Protein 8CJ2 (pdb70)

Radius of gyration: 30.07 Å; Cα contacts (8 Å, |Δi|>4): 1511; chains: 8; bounding box: 95×75×63 Å

Nearest PDB structures (foldseek):
  7lny-assembly3_C  TM=9.877E-01  e=4.443E-27  Homo sapiens
  7vcq-assembly3_I  TM=9.912E-01  e=1.355E-23  Homo sapiens
  2idc-assembly1_A  TM=9.833E-01  e=6.027E-20  Saccharomyces cerevisiae S288C
  2hue-assembly1_A  TM=9.761E-01  e=1.150E-19  Saccharomyces cerevisiae
  6ayz-assembly2_M  TM=9.409E-01  e=1.408E-20  Saccharomyces cerevisiae S288C

B-factor: mean 57.15, std 16.05, range [31.41, 135.78]

Secondary structure (DSSP, 8-state):
--SEEEEEEEE-S-SEETTSPEEEEEEEEESS--SS-EEEEEEEES-TT-GGGEEEEEEEEE----SEEEEEEEEEPPP-GGGS-HHHHSEEEEEEEEEEETTEEEEEEEEEEEEEE-SHHHHHS--SS--GGGEEEEE-TT--EEEE------/--SEEEEEEEE-S-SEETTSPEEEEEEEEESS--SS-EEEEEEEES-TT-GGGEEEEEEEEE----SEEEEEEEEEPPP-GGGS-GGGTSEEEEEEEEEEETTEEEEEEEEEEEEEE-SHHHHHS--SS--GGGEEEEE-TT--EEEE------/--SEEEEEEEE-S-SEETTSPEEEEEEEEESS--SS-EEEEEEEES-TT-GGGEEEEEEEEE----SEEEEEEEEEPPP-GGGS-HHHHSEEEEEEEEEEETTEEEEEEEEEEEEEE-SHHHHHS--SS--GGGEEEEE-TT--EEEE------/--SEEEEEEEE-S-SEETTSPEEEEEEEEESS--SS-EEEEEEEES-TT-GGGEEEEEEEEE----SEEEEEEEEEPPP-GGGS-HHHHSEEEEEEEEEEETTEEEEEEEEEEEEEESSHHHHHS--SS--GGGEEEEE-TT--EEEE------/-----/-----/-----/---

Structure (mmCIF, N/CA/C/O backbone):
data_8CJ2
#
_entry.id   8CJ2
#
_cell.length_a   98.67
_cell.length_b   98.67
_cell.length_c   168.56
_cell.angle_alpha   90
_cell.angle_beta   90
_cell.angle_gamma   120
#
_symmetry.space_group_name_H-M   'P 62'
#
loop_
_entity.id
_entity.type
_entity.pdbx_description
1 polymer 'Histone chaperone ASF1A'
2 polymer 'c3u_5 chimera inhibitor of histone chaperone ASF1'
3 non-polymer GLYCEROL
4 non-polymer 'SULFATE ION'
5 water water
#
loop_
_atom_site.group_PDB
_atom_site.id
_atom_site.type_symbol
_atom_site.label_atom_id
_atom_site.label_alt_id
_atom_site.label_comp_id
_atom_site.label_asym_id
_atom_site.label_entity_id
_atom_site.label_seq_id
_atom_site.pdbx_PDB_ins_code
_atom_site.Cartn_x
_atom_site.Cartn_y
_atom_site.Cartn_z
_atom_site.occupancy
_atom_site.B_iso_or_equiv
_atom_site.auth_seq_id
_atom_site.auth_comp_id
_atom_site.auth_asym_id
_atom_site.auth_atom_id
_atom_site.pdbx_PDB_model_num
ATOM 1 N N . MET A 1 1 ? -27.977 -33.014 41.267 1 69.97 1 MET A N 1
ATOM 2 C CA . MET A 1 1 ? -28.63 -31.71 41.133 1 70.28 1 MET A CA 1
ATOM 3 C C . MET A 1 1 ? -27.929 -30.814 40.103 1 68.37 1 MET A C 1
ATOM 4 O O . MET A 1 1 ? -26.717 -30.598 40.187 1 68.8 1 MET A O 1
ATOM 9 N N . ALA A 1 2 ? -28.699 -30.293 39.139 1 65.91 2 ALA A N 1
ATOM 10 C CA . ALA A 1 2 ? -28.22 -29.39 38.104 1 63.79 2 ALA A CA 1
ATOM 11 C C . ALA A 1 2 ? -27.615 -28.112 38.703 1 62.04 2 ALA A C 1
ATOM 12 O O . ALA A 1 2 ? -28.233 -27.454 39.544 1 61.9 2 ALA A O 1
ATOM 14 N N . LYS A 1 3 ? -26.396 -27.764 38.265 1 60.24 3 LYS A N 1
ATOM 15 C CA . LYS A 1 3 ? -25.718 -26.566 38.745 1 58.55 3 LYS A CA 1
ATOM 16 C C . LYS A 1 3 ? -26.34 -25.269 38.21 1 56 3 LYS A C 1
ATOM 17 O O . LYS A 1 3 ? -26.122 -24.214 38.797 1 56.47 3 LYS A O 1
ATOM 23 N N . VAL A 1 4 ? -27.093 -25.334 37.103 1 52.99 4 VAL A N 1
ATOM 24 C CA . VAL A 1 4 ? -27.757 -24.161 36.556 1 51.54 4 VAL A CA 1
ATOM 25 C C . VAL A 1 4 ? -29.256 -24.464 36.489 1 51.76 4 VAL A C 1
ATOM 26 O O . VAL A 1 4 ? -29.651 -25.529 36.004 1 52.27 4 VAL A O 1
ATOM 30 N N . GLN A 1 5 ? -30.091 -23.543 36.965 1 50.98 5 GLN A N 1
ATOM 31 C CA . GLN A 1 5 ? -31.532 -23.699 36.915 1 51.39 5 GLN A CA 1
ATOM 32 C C . GLN A 1 5 ? -32.178 -22.481 36.264 1 50.34 5 GLN A C 1
ATOM 33 O O . GLN A 1 5 ? -32.067 -21.397 36.809 1 50.99 5 GLN A O 1
ATOM 39 N N . VAL A 1 6 ? -32.882 -22.65 35.143 1 48.3 6 VAL A N 1
ATOM 40 C CA . VAL A 1 6 ? -33.588 -21.546 34.504 1 46.77 6 VAL A CA 1
ATOM 41 C C . VAL A 1 6 ? -34.919 -21.35 35.231 1 46.24 6 VAL A C 1
ATOM 42 O O . VAL A 1 6 ? -35.682 -22.305 35.411 1 46.03 6 VAL A O 1
ATOM 46 N N . ASN A 1 7 ? -35.166 -20.149 35.7 1 45.88 7 ASN A N 1
ATOM 47 C CA . ASN A 1 7 ? -36.355 -19.847 36.493 1 47.28 7 ASN A CA 1
ATOM 48 C C . ASN A 1 7 ? -37.452 -19.136 35.736 1 46.75 7 ASN A C 1
ATOM 49 O O . ASN A 1 7 ? -38.589 -19.124 36.2 1 47.77 7 ASN A O 1
ATOM 54 N N . ASN A 1 8 ? -37.105 -18.438 34.665 1 45.19 8 ASN A N 1
ATOM 55 C CA . ASN A 1 8 ? -38.081 -17.654 33.923 1 44.57 8 ASN A CA 1
ATOM 56 C C . ASN A 1 8 ? -37.53 -17.248 32.576 1 43.29 8 ASN A C 1
ATOM 57 O O . ASN A 1 8 ? -36.327 -17.08 32.407 1 42.6 8 ASN A O 1
ATOM 62 N N . VAL A 1 9 ? -38.431 -17.117 31.609 1 42.91 9 VAL A N 1
ATOM 63 C CA . VAL A 1 9 ? -38.153 -16.586 30.29 1 42.47 9 VAL A CA 1
ATOM 64 C C . VAL A 1 9 ? -39.323 -15.627 29.973 1 43.16 9 VAL A C 1
ATOM 65 O O . VAL A 1 9 ? -40.483 -16.005 30.098 1 43.18 9 VAL A O 1
ATOM 69 N N . VAL A 1 10 ? -39.019 -14.379 29.627 1 42.97 10 VAL A N 1
ATOM 70 C CA . VAL A 1 10 ? -40.023 -13.411 29.205 1 43.41 10 VAL A CA 1
ATOM 71 C C . VAL A 1 10 ? -39.766 -13.093 27.712 1 42.66 10 VAL A C 1
ATOM 72 O O . VAL A 1 10 ? -38.647 -12.749 27.338 1 42.34 10 VAL A O 1
ATOM 76 N N . VAL A 1 11 ? -40.786 -13.249 26.853 1 42.27 11 VAL A N 1
ATOM 77 C CA . VAL A 1 11 ? -40.639 -12.954 25.43 1 41.99 11 VAL A CA 1
ATOM 78 C C . VAL A 1 11 ? -40.882 -11.458 25.229 1 42.79 11 VAL A C 1
ATOM 79 O O . VAL A 1 11 ? -41.95 -10.95 25.573 1 43.4 11 VAL A O 1
ATOM 83 N N . LEU A 1 12 ? -39.886 -10.742 24.719 1 42.61 12 LEU A N 1
ATOM 84 C CA . LEU A 1 12 ? -39.999 -9.3 24.498 1 43.32 12 LEU A CA 1
ATOM 85 C C . LEU A 1 12 ? -40.337 -8.964 23.035 1 42.84 12 LEU A C 1
ATOM 86 O O . LEU A 1 12 ? -40.219 -9.83 22.169 1 42.91 12 LEU A O 1
ATOM 91 N N . ASP A 1 13 ? -40.798 -7.724 22.772 1 42.79 13 ASP A N 1
ATOM 92 C CA . ASP A 1 13 ? -41.146 -7.227 21.424 1 43.1 13 ASP A CA 1
ATOM 93 C C . ASP A 1 13 ? -42.034 -8.22 20.662 1 41.99 13 ASP A C 1
ATOM 94 O O . ASP A 1 13 ? -41.66 -8.71 19.594 1 42.29 13 ASP A O 1
ATOM 99 N N . ASN A 1 14 ? -43.149 -8.592 21.276 1 41.03 14 ASN A N 1
ATOM 100 C CA . ASN A 1 14 ? -44.032 -9.614 20.746 1 41.51 14 ASN A CA 1
ATOM 101 C C . ASN A 1 14 ? -45.506 -9.214 20.889 1 42.36 14 ASN A C 1
ATOM 102 O O . ASN A 1 14 ? -45.918 -8.818 21.969 1 42.95 14 ASN A O 1
ATOM 107 N N . PRO A 1 15 ? -46.315 -9.28 19.822 1 42.95 15 PRO A N 1
ATOM 108 C CA . PRO A 1 15 ? -45.943 -9.676 18.439 1 43.16 15 PRO A CA 1
ATOM 109 C C . PRO A 1 15 ? -45.099 -8.616 17.732 1 43.57 15 PRO A C 1
ATOM 110 O O . PRO A 1 15 ? -44.919 -7.505 18.246 1 44.76 15 PRO A O 1
ATOM 114 N N . SER A 1 16 ? -44.587 -8.953 16.557 1 42.55 16 SER A N 1
ATOM 115 C CA . SER A 1 16 ? -43.724 -8.036 15.82 1 42.46 16 SER A CA 1
ATOM 116 C C . SER A 1 16 ? -43.695 -8.438 14.35 1 41.92 16 SER A C 1
ATOM 117 O O . SER A 1 16 ? -44.012 -9.583 14.037 1 42.28 16 SER A O 1
ATOM 120 N N . PRO A 1 17 ? -43.151 -7.593 13.445 1 40.99 17 PRO A N 1
ATOM 121 C CA . PRO A 1 17 ? -42.893 -8.063 12.083 1 40.58 17 PRO A CA 1
ATOM 122 C C . PRO A 1 17 ? -41.959 -9.297 12.107 1 39.69 17 PRO A C 1
ATOM 123 O O . PRO A 1 17 ? -41.132 -9.462 13.023 1 39.05 17 PRO A O 1
ATOM 127 N N . PHE A 1 18 ? -42.099 -10.175 11.102 1 39.06 18 PHE A N 1
ATOM 128 C CA . PHE A 1 18 ? -41.283 -11.386 10.973 1 38.9 18 PHE A CA 1
ATOM 129 C C . PHE A 1 18 ? -39.769 -11.036 11.015 1 38.56 18 PHE A C 1
ATOM 130 O O . PHE A 1 18 ? -38.984 -11.763 11.602 1 37.83 18 PHE A O 1
ATOM 138 N N . TYR A 1 19 ? -39.387 -9.93 10.35 1 38.45 19 TYR A N 1
ATOM 139 C CA . TYR A 1 19 ? -37.996 -9.519 10.218 1 39.49 19 TYR A CA 1
ATOM 140 C C . TYR A 1 19 ? -37.349 -8.93 11.474 1 40.51 19 TYR A C 1
ATOM 141 O O . TYR A 1 19 ? -36.131 -8.73 11.472 1 40.39 19 TYR A O 1
ATOM 150 N N . ASN A 1 20 ? -38.126 -8.659 12.552 1 40.82 20 ASN A N 1
ATOM 151 C CA . ASN A 1 20 ? -37.523 -8.128 13.788 1 41.26 20 ASN A CA 1
ATOM 152 C C . ASN A 1 20 ? -36.691 -9.199 14.484 1 40.81 20 ASN A C 1
ATOM 153 O O . ASN A 1 20 ? -37.072 -10.368 14.477 1 40.85 20 ASN A O 1
ATOM 158 N N . PRO A 1 21 ? -35.572 -8.821 15.122 1 41.05 21 PRO A N 1
ATOM 159 C CA . PRO A 1 21 ? -34.809 -9.817 15.901 1 41.14 21 PRO A CA 1
ATOM 160 C C . PRO A 1 21 ? -35.629 -10.346 17.085 1 40.17 21 PRO A C 1
ATOM 161 O O . PRO A 1 21 ? -36.505 -9.648 17.616 1 39.66 21 PRO A O 1
ATOM 165 N N . PHE A 1 22 ? -35.332 -11.561 17.49 1 39.1 22 PHE A N 1
ATOM 166 C CA . PHE A 1 22 ? -35.921 -12.183 18.663 1 39.94 22 PHE A CA 1
ATOM 167 C C . PHE A 1 22 ? -35.249 -11.558 19.909 1 41.15 22 PHE A C 1
ATOM 168 O O . PHE A 1 22 ? -34.072 -11.173 19.867 1 41.26 22 PHE A O 1
ATOM 176 N N . GLN A 1 23 ? -36.009 -11.401 21.001 1 41.07 23 GLN A N 1
ATOM 177 C CA . GLN A 1 23 ? -35.497 -10.872 22.266 1 41.06 23 GLN A CA 1
ATOM 178 C C . GLN A 1 23 ? -36.144 -11.65 23.391 1 41.09 23 GLN A C 1
ATOM 179 O O . GLN A 1 23 ? -37.356 -11.6 23.543 1 41.32 23 GLN A O 1
ATOM 185 N N . PHE A 1 24 ? -35.35 -12.375 24.17 1 40.93 24 PHE A N 1
ATOM 186 C CA . PHE A 1 24 ? -35.867 -13.138 25.296 1 41.11 24 PHE A CA 1
ATOM 187 C C . PHE A 1 24 ? -35.116 -12.728 26.535 1 42.05 24 PHE A C 1
ATOM 188 O O . PHE A 1 24 ? -33.886 -12.744 26.528 1 42.29 24 PHE A O 1
ATOM 196 N N . GLU A 1 25 ? -35.829 -12.434 27.622 1 42.22 25 GLU A N 1
ATOM 197 C CA . GLU A 1 25 ? -35.188 -12.108 28.88 1 42.47 25 GLU A CA 1
ATOM 198 C C . GLU A 1 25 ? -35.176 -13.374 29.724 1 41.99 25 GLU A C 1
ATOM 199 O O . GLU A 1 25 ? -36.235 -13.891 30.056 1 42.08 25 GLU A O 1
ATOM 205 N N . ILE A 1 26 ? -33.989 -13.909 29.997 1 41.13 26 ILE A N 1
ATOM 206 C CA . ILE A 1 26 ? -33.834 -15.142 30.733 1 41.26 26 ILE A CA 1
ATOM 207 C C . ILE A 1 26 ? -33.313 -14.902 32.153 1 42.57 26 ILE A C 1
ATOM 208 O O . ILE A 1 26 ? -32.346 -14.155 32.35 1 42.28 26 ILE A O 1
ATOM 213 N N . THR A 1 27 ? -33.95 -15.554 33.143 1 42.72 27 THR A N 1
ATOM 214 C CA . THR A 1 27 ? -33.508 -15.505 34.521 1 43.6 27 THR A CA 1
ATOM 215 C C . THR A 1 27 ? -33.072 -16.906 34.901 1 43.73 27 THR A C 1
ATOM 216 O O . THR A 1 27 ? -33.805 -17.859 34.65 1 43.6 27 THR A O 1
ATOM 220 N N . PHE A 1 28 ? -31.867 -17.041 35.452 1 43.65 28 PHE A N 1
ATOM 221 C CA . PHE A 1 28 ? -31.353 -18.334 35.867 1 45.21 28 PHE A CA 1
ATOM 222 C C . PHE A 1 28 ? -30.548 -18.234 37.142 1 47.66 28 PHE A C 1
ATOM 223 O O . PHE A 1 28 ? -30.087 -17.156 37.517 1 47.57 28 PHE A O 1
ATOM 231 N N . GLU A 1 29 ? -30.404 -19.353 37.833 1 49.64 29 GLU A N 1
ATOM 232 C CA . GLU A 1 29 ? -29.652 -19.425 39.071 1 51.56 29 GLU A CA 1
ATOM 233 C C . GLU A 1 29 ? -28.491 -20.394 38.878 1 51.72 29 GLU A C 1
ATOM 234 O O . GLU A 1 29 ? -28.668 -21.465 38.311 1 50.35 29 GLU A O 1
ATOM 240 N N . CYS A 1 30 ? -27.303 -19.994 39.303 1 53.11 30 CYS A N 1
ATOM 241 C CA . CYS A 1 30 ? -26.133 -20.852 39.308 1 55.36 30 CYS A CA 1
ATOM 242 C C . CYS A 1 30 ? -25.92 -21.222 40.756 1 56.27 30 CYS A C 1
ATOM 243 O O . CYS A 1 30 ? -25.667 -20.343 41.558 1 55.68 30 CYS A O 1
ATOM 246 N N . ILE A 1 31 ? -26.06 -22.501 41.086 1 57.99 31 ILE A N 1
ATOM 247 C CA . ILE A 1 31 ? -25.922 -23.044 42.442 1 61.03 31 ILE A CA 1
ATOM 248 C C . ILE A 1 31 ? -24.468 -22.96 42.93 1 62.45 31 ILE A C 1
ATOM 249 O O . ILE A 1 31 ? -24.225 -22.734 44.112 1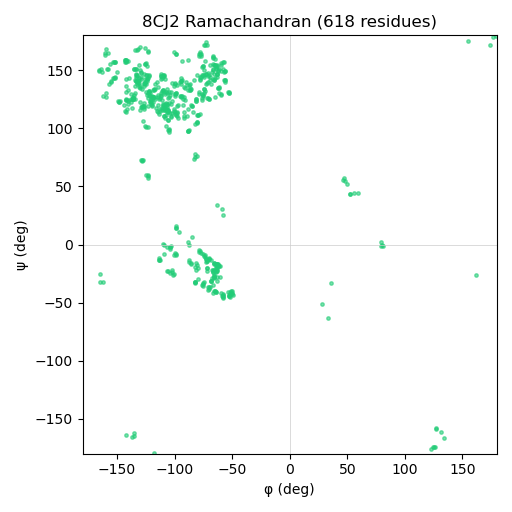 63.35 31 ILE A O 1
ATOM 254 N N . GLU A 1 32 ? -23.508 -23.06 42.015 1 62.83 32 GLU A N 1
ATOM 255 C CA . GLU A 1 32 ? -22.098 -22.901 42.353 1 63.47 32 GLU A CA 1
ATOM 256 C C . GLU A 1 32 ? -21.314 -22.377 41.168 1 61.89 32 GLU A C 1
ATOM 257 O O . GLU A 1 32 ? -21.752 -22.552 40.034 1 62.47 32 GLU A O 1
ATOM 263 N N . ASP A 1 33 ? -20.152 -21.743 41.406 1 59.92 33 ASP A N 1
ATOM 264 C CA . ASP A 1 33 ? -19.289 -21.204 40.343 1 59.01 33 ASP A CA 1
ATOM 265 C C . ASP A 1 33 ? -18.952 -22.279 39.317 1 57.11 33 ASP A C 1
ATOM 266 O O . ASP A 1 33 ? -18.59 -23.398 39.702 1 57.63 33 ASP A O 1
ATOM 271 N N . LEU A 1 34 ? -19.107 -21.961 38.036 1 54.47 34 LEU A N 1
ATOM 272 C CA . LEU A 1 34 ? -18.806 -22.921 36.981 1 52.51 34 LEU A CA 1
ATOM 273 C C . LEU A 1 34 ? -17.393 -22.707 36.502 1 50.8 34 LEU A C 1
ATOM 274 O O . LEU A 1 34 ? -16.975 -21.57 36.334 1 50.98 34 LEU A O 1
ATOM 279 N N . SER A 1 35 ? -16.653 -23.786 36.266 1 49.17 35 SER A N 1
ATOM 280 C CA . SER A 1 35 ? -15.299 -23.678 35.751 1 48.3 35 SER A CA 1
ATOM 281 C C . SER A 1 35 ? -15.286 -23.46 34.211 1 46.75 35 SER A C 1
ATOM 282 O O . SER A 1 35 ? -14.27 -23.034 33.669 1 47.36 35 SER A O 1
ATOM 285 N N . GLU A 1 36 ? -16.4 -23.758 33.513 1 44.39 36 GLU A N 1
ATOM 286 C CA . GLU A 1 36 ? -16.5 -23.619 32.079 1 44.02 36 GLU A CA 1
ATOM 287 C C . GLU A 1 36 ? -17.664 -22.684 31.672 1 42.96 36 GLU A C 1
ATOM 288 O O . GLU A 1 36 ? -18.52 -22.336 32.499 1 42.76 36 GLU A O 1
ATOM 294 N N . ASP A 1 37 ? -17.676 -22.259 30.424 1 42.31 37 ASP A N 1
ATOM 295 C CA . ASP A 1 37 ? -18.712 -21.361 29.929 1 42.14 37 ASP A CA 1
ATOM 296 C C . ASP A 1 37 ? -20.07 -22.075 29.735 1 42.1 37 ASP A C 1
ATOM 297 O O . ASP A 1 37 ? -20.116 -23.279 29.509 1 42.74 37 ASP A O 1
ATOM 302 N N . LEU A 1 38 ? -21.146 -21.309 29.733 1 40.82 38 LEU A N 1
ATOM 303 C CA . LEU A 1 38 ? -22.455 -21.804 29.374 1 40.75 38 LEU A CA 1
ATOM 304 C C . LEU A 1 38 ? -22.617 -21.482 27.869 1 40.64 38 LEU A C 1
ATOM 305 O O . LEU A 1 38 ? -22.141 -20.429 27.388 1 41.26 38 LEU A O 1
ATOM 310 N N . GLU A 1 39 ? -23.269 -22.373 27.126 1 39.47 39 GLU A N 1
ATOM 311 C CA . GLU A 1 39 ? -23.506 -22.132 25.702 1 39.48 39 GLU A CA 1
ATOM 312 C C . GLU A 1 39 ? -24.996 -21.958 25.458 1 39.32 39 GLU A C 1
ATOM 313 O O . GLU A 1 39 ? -25.752 -22.91 25.613 1 39.92 39 GLU A O 1
ATOM 319 N N . TRP A 1 40 ? -25.415 -20.761 25.096 1 38.64 40 TRP A N 1
ATOM 320 C CA . TRP A 1 40 ? -26.815 -20.465 24.851 1 38.56 40 TRP A CA 1
ATOM 321 C C . TRP A 1 40 ? -27.083 -20.431 23.357 1 38.84 40 TRP A C 1
ATOM 322 O O . TRP A 1 40 ? -26.299 -19.862 22.595 1 38.54 40 TRP A O 1
ATOM 333 N N . LYS A 1 41 ? -28.219 -21.001 22.936 1 38.46 41 LYS A N 1
ATOM 334 C CA . LYS A 1 41 ? -28.591 -20.996 21.525 1 38.36 41 LYS A CA 1
ATOM 335 C C . LYS A 1 41 ? -30.038 -20.634 21.342 1 38.56 41 LYS A C 1
ATOM 336 O O . LYS A 1 41 ? -30.873 -20.961 22.184 1 39.08 41 LYS A O 1
ATOM 342 N N . ILE A 1 42 ? -30.347 -20.028 20.212 1 37.88 42 ILE A N 1
ATOM 343 C CA . ILE A 1 42 ? -31.703 -19.789 19.752 1 37.83 42 ILE A CA 1
ATOM 344 C C . ILE A 1 42 ? -31.79 -20.523 18.429 1 38.37 42 ILE A C 1
ATOM 345 O O . ILE A 1 42 ? -30.973 -20.284 17.544 1 38.69 42 ILE A O 1
ATOM 350 N N . ILE A 1 43 ? -32.694 -21.495 18.327 1 37.89 43 ILE A N 1
ATOM 351 C CA . ILE A 1 43 ? -32.835 -22.3 17.134 1 37.81 43 ILE A CA 1
ATOM 352 C C . ILE A 1 43 ? -34.239 -22.141 16.57 1 38.04 43 ILE A C 1
ATOM 353 O O . ILE A 1 43 ? -35.226 -22.342 17.275 1 37.51 43 ILE A O 1
ATOM 358 N N . TYR A 1 44 ? -34.327 -21.815 15.282 1 37.74 44 TYR A N 1
ATOM 359 C CA . TYR A 1 44 ? -35.595 -21.662 14.624 1 37.48 44 TYR A CA 1
ATOM 360 C C . TYR A 1 44 ? -35.922 -22.911 13.844 1 37.96 44 TYR A C 1
ATOM 361 O O . TYR A 1 44 ? -35.112 -23.34 13.026 1 38.13 44 TYR A O 1
ATOM 370 N N . VAL A 1 45 ? -37.117 -23.478 14.048 1 38.04 45 VAL A N 1
ATOM 371 C CA . VAL A 1 45 ? -37.535 -24.643 13.292 1 38.34 45 VAL A CA 1
ATOM 372 C C . VAL A 1 45 ? -38.2 -24.147 11.992 1 39.3 45 VAL A C 1
ATOM 373 O O . VAL A 1 45 ? -39.365 -23.717 11.998 1 39.84 45 VAL A O 1
ATOM 377 N N . GLY A 1 46 ? -37.433 -24.144 10.911 1 38.66 46 GLY A N 1
ATOM 378 C CA . GLY A 1 46 ? -37.953 -23.716 9.632 1 40 46 GLY A CA 1
ATOM 379 C C . GLY A 1 46 ? -39.027 -24.657 9.12 1 40.74 46 GLY A C 1
ATOM 380 O O . GLY A 1 46 ? -39.945 -24.211 8.436 1 40.84 46 GLY A O 1
ATOM 381 N N . SER A 1 47 ? -38.965 -25.96 9.496 1 40.76 47 SER A N 1
ATOM 382 C CA . SER A 1 47 ? -39.954 -26.918 9.031 1 41.37 47 SER A CA 1
ATOM 383 C C . SER A 1 47 ? -40.235 -28.001 10.046 1 42.34 47 SER A C 1
ATOM 384 O O . SER A 1 47 ? -39.334 -28.756 10.38 1 41.69 47 SER A O 1
ATOM 387 N N . ALA A 1 48 ? -41.503 -28.156 10.438 1 43.83 48 ALA A N 1
ATOM 388 C CA . ALA A 1 48 ? -41.884 -29.239 11.348 1 46.53 48 ALA A CA 1
ATOM 389 C C . ALA A 1 48 ? -41.799 -30.628 10.656 1 48.5 48 ALA A C 1
ATOM 390 O O . ALA A 1 48 ? -41.831 -31.644 11.335 1 49.52 48 ALA A O 1
ATOM 392 N N . GLU A 1 49 ? -41.662 -30.675 9.325 1 48.76 49 GLU A N 1
ATOM 393 C CA . GLU A 1 49 ? -41.551 -31.922 8.574 1 49.29 49 GLU A CA 1
ATOM 394 C C . GLU A 1 49 ? -40.1 -32.418 8.466 1 49.2 49 GLU A C 1
ATOM 395 O O . GLU A 1 49 ? -39.907 -33.557 8.066 1 49.88 49 GLU A O 1
ATOM 401 N N . SER A 1 50 ? -39.085 -31.586 8.789 1 48.47 50 SER A N 1
ATOM 402 C CA . SER A 1 50 ? -37.686 -32.01 8.666 1 48.24 50 SER A CA 1
ATOM 403 C C . SER A 1 50 ? -36.73 -31.132 9.449 1 47.82 50 SER A C 1
ATOM 404 O O . SER A 1 50 ? -36.717 -29.911 9.262 1 46.8 50 SER A O 1
ATOM 407 N N . GLU A 1 51 ? -35.88 -31.765 10.297 1 48.19 51 GLU A N 1
ATOM 408 C CA . GLU A 1 51 ? -34.871 -31.053 11.09 1 48.54 51 GLU A CA 1
ATOM 409 C C . GLU A 1 51 ? -33.782 -30.396 10.243 1 47.22 51 GLU A C 1
ATOM 410 O O . GLU A 1 51 ? -33.038 -29.561 10.751 1 47.25 51 GLU A O 1
ATOM 416 N N . GLU A 1 52 ? -33.657 -30.782 8.984 1 46.95 52 GLU A N 1
ATOM 417 C CA . GLU A 1 52 ? -32.694 -30.188 8.071 1 47.81 52 GLU A CA 1
ATOM 418 C C . GLU A 1 52 ? -32.931 -28.687 7.856 1 45.76 52 GLU A C 1
ATOM 419 O O . GLU A 1 52 ? -32.019 -27.993 7.419 1 46.81 52 GLU A O 1
ATOM 425 N N . TYR A 1 53 ? -34.123 -28.174 8.179 1 43.45 53 TYR A N 1
ATOM 426 C CA . TYR A 1 53 ? -34.421 -26.752 8.008 1 42.36 53 TYR A CA 1
ATOM 427 C C . TYR A 1 53 ? -34.281 -25.923 9.303 1 41.93 53 TYR A C 1
ATOM 428 O O . TYR A 1 53 ? -34.741 -24.776 9.368 1 40.63 53 TYR A O 1
ATOM 437 N N . ASP A 1 54 ? -33.644 -26.498 10.329 1 42.17 54 ASP A N 1
ATOM 438 C CA . ASP A 1 54 ? -33.407 -25.759 11.568 1 41.61 54 ASP A CA 1
ATOM 439 C C . ASP A 1 54 ? -32.352 -24.717 11.293 1 40.61 54 ASP A C 1
ATOM 440 O O . ASP A 1 54 ? -31.375 -24.99 10.583 1 41.66 54 ASP A O 1
ATOM 445 N N . GLN A 1 55 ? -32.526 -23.536 11.851 1 38.86 55 GLN A N 1
ATOM 446 C CA . GLN A 1 55 ? -31.545 -22.481 11.687 1 39.04 55 GLN A CA 1
ATOM 447 C C . GLN A 1 55 ? -31.057 -22.094 13.076 1 39.48 55 GLN A C 1
ATOM 448 O O . GLN A 1 55 ? -31.869 -21.724 13.925 1 38.89 55 GLN A O 1
ATOM 454 N N . VAL A 1 56 ? -29.744 -22.169 13.301 1 39.59 56 VAL A N 1
ATOM 455 C CA . VAL A 1 56 ? -29.192 -21.725 14.569 1 40.91 56 VAL A CA 1
ATOM 456 C C . VAL A 1 56 ? -29.068 -20.231 14.411 1 41.55 56 VAL A C 1
ATOM 457 O O . VAL A 1 56 ? -28.211 -19.784 13.659 1 42.35 56 VAL A O 1
ATOM 461 N N . LEU A 1 57 ? -29.98 -19.46 15.028 1 41.35 57 LEU A N 1
ATOM 462 C CA . LEU A 1 57 ? -29.997 -18.002 14.903 1 41.77 57 LEU A CA 1
ATOM 463 C C . LEU A 1 57 ? -28.906 -17.33 15.71 1 43.68 57 LEU A C 1
ATOM 464 O O . LEU A 1 57 ? -28.432 -16.28 15.314 1 45.8 57 LEU A O 1
ATOM 469 N N . ASP A 1 58 ? -28.55 -17.889 16.855 1 42.59 58 ASP A N 1
ATOM 470 C CA . ASP A 1 58 ? -27.478 -17.355 17.683 1 43.41 58 ASP A CA 1
ATOM 471 C C . ASP A 1 58 ? -26.908 -18.5 18.537 1 43.79 58 ASP A C 1
ATOM 472 O O . ASP A 1 58 ? -27.65 -19.375 18.976 1 44.02 58 ASP A O 1
ATOM 477 N N . SER A 1 59 ? -25.593 -18.533 18.706 1 43.42 59 SER A N 1
ATOM 478 C CA . SER A 1 59 ? -24.924 -19.54 19.526 1 42.92 59 SER A CA 1
ATOM 479 C C . SER A 1 59 ? -23.806 -18.82 20.182 1 42.07 59 SER A C 1
ATOM 480 O O . SER A 1 59 ? -22.906 -18.34 19.481 1 41.71 59 SER A O 1
ATOM 483 N N . VAL A 1 60 ? -23.866 -18.715 21.509 1 41.08 60 VAL A N 1
ATOM 484 C CA . VAL A 1 60 ? -22.904 -17.908 22.204 1 41.67 60 VAL A CA 1
ATOM 485 C C . VAL A 1 60 ? -22.342 -18.62 23.425 1 40.98 60 VAL A C 1
ATOM 486 O O . VAL A 1 60 ? -23.05 -19.36 24.104 1 39.81 60 VAL A O 1
ATOM 490 N N . LEU A 1 61 ? -21.036 -18.435 23.661 1 41.01 61 LEU A N 1
ATOM 491 C CA . LEU A 1 61 ? -20.363 -18.944 24.837 1 42.54 61 LEU A CA 1
ATOM 492 C C . LEU A 1 61 ? -20.173 -17.769 25.805 1 44.01 61 LEU A C 1
ATOM 493 O O . LEU A 1 61 ? -19.561 -16.758 25.436 1 43.49 61 LEU A O 1
ATOM 498 N N . VAL A 1 62 ? -20.686 -17.908 27.049 1 45.07 62 VAL A N 1
ATOM 499 C CA . VAL A 1 62 ? -20.59 -16.857 28.076 1 46.5 62 VAL A CA 1
ATOM 500 C C . VAL A 1 62 ? -19.979 -17.397 29.373 1 47.16 62 VAL A C 1
ATOM 501 O O . VAL A 1 62 ? -20.326 -18.497 29.831 1 46.78 62 VAL A O 1
ATOM 505 N N . GLY A 1 63 ? -19.071 -16.632 29.953 1 47.81 63 GLY A N 1
ATOM 506 C CA . GLY A 1 63 ? -18.441 -17.019 31.204 1 48.54 63 GLY A CA 1
ATOM 507 C C . GLY A 1 63 ? -17.067 -16.417 31.44 1 49.61 63 GLY A C 1
ATOM 508 O O . GLY A 1 63 ? -16.528 -15.749 30.569 1 50.06 63 GLY A O 1
ATOM 509 N N . PRO A 1 64 ? -16.452 -16.636 32.618 1 50.26 64 PRO A N 1
ATOM 510 C CA . PRO A 1 64 ? -16.921 -17.498 33.718 1 50.33 64 PRO A CA 1
ATOM 511 C C . PRO A 1 64 ? -18.232 -17.061 34.36 1 51.06 64 PRO A C 1
ATOM 512 O O . PRO A 1 64 ? -18.528 -15.877 34.437 1 51.97 64 PRO A O 1
ATOM 516 N N . VAL A 1 65 ? -19.042 -18.045 34.764 1 50.67 65 VAL A N 1
ATOM 517 C CA . VAL A 1 65 ? -20.345 -17.82 35.384 1 51.06 65 VAL A CA 1
ATOM 518 C C . VAL A 1 65 ? -20.272 -18.037 36.902 1 51.8 65 VAL A C 1
ATOM 519 O O . VAL A 1 65 ? -20.143 -19.172 37.381 1 52.01 65 VAL A O 1
ATOM 523 N N . PRO A 1 66 ? -20.373 -16.948 37.671 1 52.39 66 PRO A N 1
ATOM 524 C CA . PRO A 1 66 ? -20.328 -17.099 39.132 1 53 66 PRO A C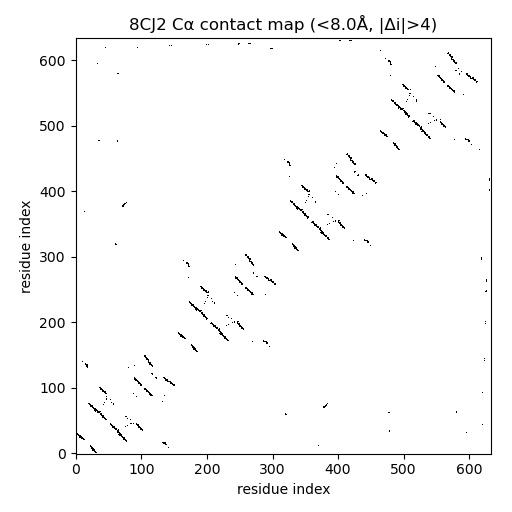A 1
ATOM 525 C C . PRO A 1 66 ? -21.657 -17.586 39.707 1 53.59 66 PRO A C 1
ATOM 526 O O . PRO A 1 66 ? -22.693 -17.527 39.043 1 53 66 PRO A O 1
ATOM 530 N N . ALA A 1 67 ? -21.622 -18.071 40.949 1 54.17 67 ALA A N 1
ATOM 531 C CA . ALA A 1 67 ? -22.815 -18.516 41.659 1 55.12 67 ALA A CA 1
ATOM 532 C C . ALA A 1 67 ? -23.757 -17.321 41.871 1 56.22 67 ALA A C 1
ATOM 533 O O . ALA A 1 67 ? -23.306 -16.171 41.984 1 57.19 67 ALA A O 1
ATOM 535 N N . GLY A 1 68 ? -25.05 -17.597 41.927 1 55.39 68 GLY A N 1
ATOM 536 C CA . GLY A 1 68 ? -26.032 -16.553 42.154 1 55.01 68 GLY A CA 1
ATOM 537 C C . GLY A 1 68 ? -27.081 -16.434 41.069 1 54.3 68 GLY A C 1
ATOM 538 O O . GLY A 1 68 ? -27.134 -17.239 40.139 1 54.08 68 GLY A O 1
ATOM 539 N N . ARG A 1 69 ? -27.933 -15.429 41.207 1 54.13 69 ARG A N 1
ATOM 540 C CA . ARG A 1 69 ? -29.012 -15.161 40.287 1 55.06 69 ARG A CA 1
ATOM 541 C C . ARG A 1 69 ? -28.517 -14.284 39.134 1 53.96 69 ARG A C 1
ATOM 542 O O . ARG A 1 69 ? -27.816 -13.309 39.364 1 54.5 69 ARG A O 1
ATOM 550 N N . HIS A 1 70 ? -28.845 -14.657 37.907 1 52.36 70 HIS A N 1
ATOM 551 C CA . HIS A 1 70 ? -28.44 -13.916 36.717 1 51.84 70 HIS A CA 1
ATOM 552 C C . HIS A 1 70 ? -29.642 -13.648 35.823 1 50.81 70 HIS A C 1
ATOM 553 O O . HIS A 1 70 ? -30.57 -14.445 35.764 1 50.59 70 HIS A O 1
ATOM 560 N N . MET A 1 71 ? -29.614 -12.527 35.12 1 49.99 71 MET A N 1
ATOM 561 C CA . MET A 1 71 ? -30.667 -12.133 34.203 1 49.17 71 MET A CA 1
ATOM 562 C C . MET A 1 71 ? -30.048 -11.475 32.998 1 47.07 71 MET A C 1
ATOM 563 O O . MET A 1 71 ? -29.207 -10.593 33.162 1 47.53 71 MET A O 1
ATOM 568 N N . PHE A 1 72 ? -30.515 -11.806 31.805 1 45.18 72 PHE A N 1
ATOM 569 C CA . PHE A 1 72 ? -30 -11.164 30.598 1 43.73 72 PHE A CA 1
ATOM 570 C C . PHE A 1 72 ? -30.998 -11.236 29.479 1 43.16 72 PHE A C 1
ATOM 571 O O . PHE A 1 72 ? -31.869 -12.106 29.457 1 43.42 72 PHE A O 1
ATOM 579 N N . VAL A 1 73 ? -30.878 -10.301 28.559 1 41.86 73 VAL A N 1
ATOM 580 C CA . VAL A 1 73 ? -31.677 -10.287 27.373 1 41.17 73 VAL A CA 1
ATOM 581 C C . VAL A 1 73 ? -30.815 -10.907 26.288 1 41.01 73 VAL A C 1
ATOM 582 O O . VAL A 1 73 ? -29.738 -10.392 25.983 1 41.38 73 VAL A O 1
ATOM 586 N N . PHE A 1 74 ? -31.29 -12.026 25.725 1 39.64 74 PHE A N 1
ATOM 587 C CA . PHE A 1 74 ? -30.671 -12.773 24.645 1 38.78 74 PHE A CA 1
ATOM 588 C C . PHE A 1 74 ? -31.368 -12.354 23.313 1 39.8 74 PHE A C 1
ATOM 589 O O . PHE A 1 74 ? -32.566 -12.595 23.118 1 39.65 74 PHE A O 1
ATOM 597 N N . GLN A 1 75 ? -30.628 -11.682 22.419 1 40.61 75 GLN A N 1
ATOM 598 C CA . GLN A 1 75 ? -31.174 -11.248 21.132 1 40.78 75 GLN A CA 1
ATOM 599 C C . GLN A 1 75 ? -30.577 -12.092 19.993 1 41.71 75 GLN A C 1
ATOM 600 O O . GLN A 1 75 ? -29.404 -12.436 20.048 1 42.75 75 GLN A O 1
ATOM 606 N N . ALA A 1 76 ? -31.378 -12.433 18.975 1 41.24 76 ALA A N 1
ATOM 607 C CA . ALA A 1 76 ? -30.904 -13.171 17.782 1 42.12 76 ALA A CA 1
ATOM 608 C C . ALA A 1 76 ? -31.584 -12.572 16.563 1 43.09 76 ALA A C 1
ATOM 609 O O . ALA A 1 76 ? -32.763 -12.257 16.651 1 43.38 76 ALA A O 1
ATOM 611 N N . ASP A 1 77 ? -30.907 -12.471 15.412 1 43.95 77 ASP A N 1
ATOM 612 C CA . ASP A 1 77 ? -31.598 -11.973 14.209 1 45.09 77 ASP A CA 1
ATOM 613 C C . ASP A 1 77 ? -32.692 -12.967 13.758 1 44.22 77 ASP A C 1
ATOM 614 O O . ASP A 1 77 ? -32.617 -14.148 14.064 1 43.95 77 ASP A O 1
ATOM 619 N N . ALA A 1 78 ? -33.716 -12.464 13.04 1 43.36 78 ALA A N 1
ATOM 620 C CA . ALA A 1 78 ? -34.777 -13.279 12.468 1 42.73 78 ALA A CA 1
ATOM 621 C C . ALA A 1 78 ? -34.187 -14.352 11.526 1 41.72 78 ALA A C 1
ATOM 622 O O . ALA A 1 78 ? -33.102 -14.157 10.985 1 41.01 78 ALA A O 1
ATOM 624 N N . PRO A 1 79 ? -34.901 -15.464 11.276 1 41.32 79 PRO A N 1
ATOM 625 C CA . PRO A 1 79 ? -34.363 -16.48 10.351 1 40.96 79 PRO A CA 1
ATOM 626 C C . PRO A 1 79 ? -34.281 -15.987 8.916 1 40.81 79 PRO A C 1
ATOM 627 O O . PRO A 1 79 ? -34.892 -14.975 8.538 1 40.12 79 PRO A O 1
ATOM 631 N N . ASN A 1 80 ? -33.472 -16.691 8.124 1 40.99 80 ASN A N 1
ATOM 632 C CA . ASN A 1 80 ? -33.284 -16.432 6.708 1 41.23 80 ASN A CA 1
ATOM 633 C C . ASN A 1 80 ? -34.497 -17.079 6.009 1 40.62 80 ASN A C 1
ATOM 634 O O . ASN A 1 80 ? -34.626 -18.302 5.99 1 39.98 80 ASN A O 1
ATOM 639 N N . PRO A 1 81 ? -35.399 -16.256 5.438 1 40.55 81 PRO A N 1
ATOM 640 C CA . PRO A 1 81 ? -36.569 -16.825 4.756 1 40.24 81 PRO A CA 1
ATOM 641 C C . PRO A 1 81 ? -36.228 -17.677 3.527 1 41.17 81 PRO A C 1
ATOM 642 O O . PRO A 1 81 ? -37.01 -18.561 3.179 1 41.1 81 PRO A O 1
ATOM 646 N N . GLY A 1 82 ? -35.054 -17.444 2.917 1 40.92 82 GLY A N 1
ATOM 647 C CA . GLY A 1 82 ? -34.594 -18.227 1.776 1 41.37 82 GLY A CA 1
ATOM 648 C C . GLY A 1 82 ? -34.391 -19.7 2.086 1 41.43 82 GLY A C 1
ATOM 649 O O . GLY A 1 82 ? -34.319 -20.513 1.171 1 41.94 82 GLY A O 1
ATOM 650 N N . LEU A 1 83 ? -34.314 -20.067 3.371 1 40.45 83 LEU A N 1
ATOM 651 C CA . LEU A 1 83 ? -34.147 -21.457 3.785 1 40.36 83 LEU A CA 1
ATOM 6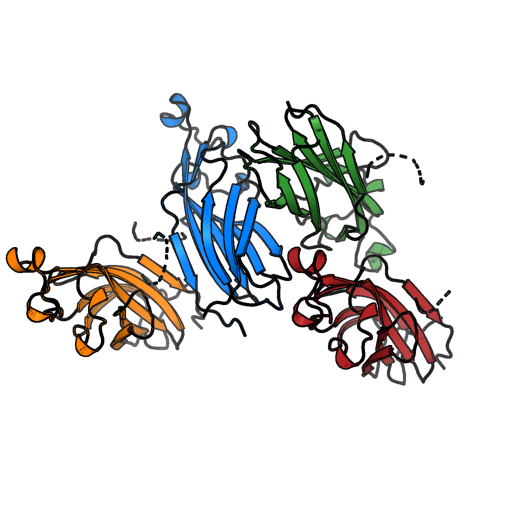52 C C . LEU A 1 83 ? -35.436 -22.091 4.314 1 39.94 83 LEU A C 1
ATOM 653 O O . LEU A 1 83 ? -35.428 -23.278 4.648 1 40.43 83 LEU A O 1
ATOM 658 N N . ILE A 1 84 ? -36.525 -21.325 4.425 1 39.27 84 ILE A N 1
ATOM 659 C CA . ILE A 1 84 ? -37.781 -21.836 4.959 1 39.74 84 ILE A CA 1
ATOM 660 C C . ILE A 1 84 ? -38.669 -22.371 3.837 1 40.42 84 ILE A C 1
ATOM 661 O O . ILE A 1 84 ? -38.945 -21.638 2.89 1 39.77 84 ILE A O 1
ATOM 666 N N . PRO A 1 85 ? -39.162 -23.638 3.933 1 41.08 85 PRO A N 1
ATOM 667 C CA . PRO A 1 85 ? -40.096 -24.132 2.91 1 41.04 85 PRO A CA 1
ATOM 668 C C . PRO A 1 85 ? -41.363 -23.275 2.924 1 41.18 85 PRO A C 1
ATOM 669 O O . PRO A 1 85 ? -41.862 -22.951 4.001 1 42.24 85 PRO A O 1
ATOM 673 N N . ASP A 1 86 ? -41.844 -22.865 1.75 1 39.89 86 ASP A N 1
ATOM 674 C CA . ASP A 1 86 ? -43.028 -22.024 1.602 1 39.81 86 ASP A CA 1
ATOM 675 C C . ASP A 1 86 ? -44.229 -22.539 2.396 1 40.27 86 ASP A C 1
ATOM 676 O O . ASP A 1 86 ? -44.914 -21.74 3.031 1 40.39 86 ASP A O 1
ATOM 681 N N . ALA A 1 87 ? -44.477 -23.869 2.361 1 40.34 87 ALA A N 1
ATOM 682 C CA . ALA A 1 87 ? -45.626 -24.467 3.041 1 41.66 87 ALA A CA 1
ATOM 683 C C . ALA A 1 87 ? -45.593 -24.319 4.558 1 42.02 87 ALA A C 1
ATOM 684 O O . ALA A 1 87 ? -46.632 -24.434 5.19 1 42.49 87 ALA A O 1
ATOM 686 N N . ASP A 1 88 ? -44.417 -24.035 5.138 1 42.03 88 ASP A N 1
ATOM 687 C CA . ASP A 1 88 ? -44.259 -23.85 6.583 1 42.69 88 ASP A CA 1
ATOM 688 C C . ASP A 1 88 ? -44.227 -22.389 7.029 1 43.04 88 ASP A C 1
ATOM 689 O O . ASP A 1 88 ? -44.192 -22.137 8.221 1 43.53 88 ASP A O 1
ATOM 694 N N . ALA A 1 89 ? -44.15 -21.445 6.104 1 43.03 89 ALA A N 1
ATOM 695 C CA . ALA A 1 89 ? -44.007 -20.027 6.432 1 43.59 89 ALA A CA 1
ATOM 696 C C . ALA A 1 89 ? -45.239 -19.403 7.052 1 44.8 89 ALA A C 1
ATOM 697 O O . ALA A 1 89 ? -45.08 -18.515 7.867 1 46.09 89 ALA A O 1
ATOM 699 N N . VAL A 1 90 ? -46.457 -19.76 6.606 1 44.23 90 VAL A N 1
ATOM 700 C CA . VAL A 1 90 ? -47.678 -19.144 7.134 1 43.56 90 VAL A CA 1
ATOM 701 C C . VAL A 1 90 ? -48.371 -20.166 7.992 1 43.7 90 VAL A C 1
ATOM 702 O O . VAL A 1 90 ? -48.75 -21.23 7.521 1 45.24 90 VAL A O 1
ATOM 706 N N . GLY A 1 91 ? -48.474 -19.867 9.264 1 42.01 91 GLY A N 1
ATOM 707 C CA . GLY A 1 91 ? -49.042 -20.787 10.232 1 41.16 91 GLY A CA 1
ATOM 708 C C . GLY A 1 91 ? -48.09 -20.999 11.386 1 40.24 91 GLY A C 1
ATOM 709 O O . GLY A 1 91 ? -47.168 -20.191 11.632 1 39.36 91 GLY A O 1
ATOM 710 N N . VAL A 1 92 ? -48.287 -22.104 12.087 1 40.21 92 VAL A N 1
ATOM 711 C CA . VAL A 1 92 ? -47.516 -22.369 13.305 1 40.23 92 VAL A CA 1
ATOM 712 C C . VAL A 1 92 ? -46.204 -23.091 13.067 1 39.49 92 VAL A C 1
ATOM 713 O O . VAL A 1 92 ? -46.152 -24.082 12.337 1 39.28 92 VAL A O 1
ATOM 717 N N . THR A 1 93 ? -45.132 -22.583 13.679 1 39.22 93 THR A N 1
ATOM 718 C CA . THR A 1 93 ? -43.841 -23.263 13.71 1 39.13 93 THR A CA 1
ATOM 719 C C . THR A 1 93 ? -43.281 -23.181 15.176 1 39.56 93 THR A C 1
ATOM 720 O O . THR A 1 93 ? -44.058 -22.946 16.113 1 39.44 93 THR A O 1
ATOM 724 N N . VAL A 1 94 ? -41.981 -23.464 15.398 1 39.26 94 VAL A N 1
ATOM 725 C CA . VAL A 1 94 ? -41.39 -23.498 16.725 1 38.72 94 VAL A CA 1
ATOM 726 C C . VAL A 1 94 ? -40.073 -22.709 16.743 1 38.06 94 VAL A C 1
ATOM 727 O O . VAL A 1 94 ? -39.34 -22.689 15.758 1 38.27 94 VAL A O 1
ATOM 731 N N . VAL A 1 95 ? -39.792 -22.051 17.866 1 37.62 95 VAL A N 1
ATOM 732 C CA . VAL A 1 95 ? -38.508 -21.407 18.155 1 37.37 95 VAL A CA 1
ATOM 733 C C . VAL A 1 95 ? -38.04 -22 19.512 1 37.41 95 VAL A C 1
ATOM 734 O O . VAL A 1 95 ? -38.865 -22.27 20.391 1 37.59 95 VAL A O 1
ATOM 738 N N . LEU A 1 96 ? -36.752 -22.295 19.641 1 37.06 96 LEU A N 1
ATOM 739 C CA . LEU A 1 96 ? -36.2 -22.934 20.826 1 37.51 96 LEU A CA 1
ATOM 740 C C . LEU A 1 96 ? -35.063 -22.113 21.417 1 38.4 96 LEU A C 1
ATOM 741 O O . LEU A 1 96 ? -34.292 -21.494 20.7 1 38.83 96 LEU A O 1
ATOM 746 N N . ILE A 1 97 ? -34.944 -22.141 22.731 1 38.47 97 ILE A N 1
ATOM 747 C CA . ILE A 1 97 ? -33.812 -21.596 23.455 1 38.96 97 ILE A CA 1
ATOM 748 C C . ILE A 1 97 ? -33.195 -22.807 24.141 1 38.69 97 ILE A C 1
ATOM 749 O O . ILE A 1 97 ? -33.916 -23.571 24.778 1 38.46 97 ILE A O 1
ATOM 754 N N . THR A 1 98 ? -31.896 -23.044 23.955 1 38.48 98 THR A N 1
ATOM 755 C CA . THR A 1 98 ? -31.242 -24.154 24.634 1 38.75 98 THR A CA 1
ATOM 756 C C . THR A 1 98 ? -30.035 -23.648 25.421 1 38.31 98 THR A C 1
ATOM 757 O O . THR A 1 98 ? -29.436 -22.616 25.079 1 37.36 98 THR A O 1
ATOM 761 N N . CYS A 1 99 ? -29.649 -24.411 26.442 1 37.78 99 CYS A N 1
ATOM 762 C CA . CYS A 1 99 ? -28.418 -24.142 27.154 1 38.63 99 CYS A CA 1
ATOM 763 C C . CYS A 1 99 ? -27.625 -25.449 27.276 1 39.34 99 CYS A C 1
ATOM 764 O O . CYS A 1 99 ? -28.194 -26.523 27.504 1 39.36 99 CYS A O 1
ATOM 767 N N . THR A 1 100 ? -26.315 -25.358 27.081 1 39.43 100 THR A N 1
ATOM 768 C CA . THR A 1 100 ? -25.417 -26.511 27.07 1 40.18 100 THR A CA 1
ATOM 769 C C . THR A 1 100 ? -24.25 -26.276 27.998 1 40.57 100 THR A C 1
ATOM 770 O O . THR A 1 100 ? -23.782 -25.139 28.119 1 40.1 100 THR A O 1
ATOM 774 N N . TYR A 1 101 ? -23.784 -27.33 28.673 1 41.35 101 TYR A N 1
ATOM 775 C CA . TYR A 1 101 ? -22.649 -27.21 29.576 1 43.15 101 TYR A CA 1
ATOM 776 C C . TYR A 1 101 ? -21.743 -28.39 29.343 1 45.65 101 TYR A C 1
ATOM 777 O O . TYR A 1 101 ? -22.211 -29.517 29.343 1 45.67 101 TYR A O 1
ATOM 786 N N . ARG A 1 102 ? -20.463 -28.128 29.065 1 47.17 102 ARG A N 1
ATOM 787 C CA . ARG A 1 102 ? -19.452 -29.138 28.736 1 49.17 102 ARG A CA 1
ATOM 788 C C . ARG A 1 102 ? -19.919 -30.066 27.6 1 50.38 102 ARG A C 1
ATOM 789 O O . ARG A 1 102 ? -19.754 -31.275 27.671 1 51.65 102 ARG A O 1
ATOM 797 N N . GLY A 1 103 ? -20.508 -29.476 26.576 1 49.61 103 GLY A N 1
ATOM 798 C CA . GLY A 1 103 ? -20.997 -30.171 25.394 1 49.18 103 GLY A CA 1
ATOM 799 C C . GLY A 1 103 ? -22.334 -30.871 25.531 1 48.11 103 GLY A C 1
ATOM 800 O O . GLY A 1 103 ? -22.806 -31.492 24.578 1 47.78 103 GLY A O 1
ATOM 801 N N . GLN A 1 104 ? -22.94 -30.809 26.719 1 47.14 104 GLN A N 1
ATOM 802 C CA . GLN A 1 104 ? -24.204 -31.495 26.993 1 45.96 104 GLN A CA 1
ATOM 803 C C . GLN A 1 104 ? -25.381 -30.511 27.16 1 43.8 104 GLN A C 1
ATOM 804 O O . GLN A 1 104 ? -25.375 -29.693 28.076 1 42.98 104 GLN A O 1
ATOM 810 N N . GLU A 1 105 ? -26.41 -30.642 26.335 1 42.58 105 GLU A N 1
ATOM 811 C CA . GLU A 1 105 ? -27.611 -29.821 26.439 1 41.97 105 GLU A CA 1
ATOM 812 C C . GLU A 1 105 ? -28.384 -30.224 27.691 1 41.92 105 GLU A C 1
ATOM 813 O O . GLU A 1 105 ? -28.689 -31.406 27.864 1 42.45 105 GLU A O 1
ATOM 819 N N . PHE A 1 106 ? -28.676 -29.267 28.574 1 40.84 106 PHE A N 1
ATOM 820 C CA . PHE A 1 106 ? -29.391 -29.589 29.816 1 41.29 106 PHE A CA 1
ATOM 821 C C . PHE A 1 106 ? -30.781 -28.978 29.882 1 42.53 106 PHE A C 1
ATOM 822 O O . PHE A 1 106 ? -31.545 -29.348 30.77 1 43.7 106 PHE A O 1
ATOM 830 N N . ILE A 1 107 ? -31.106 -28.028 29.003 1 41.62 107 ILE A N 1
ATOM 831 C CA . ILE A 1 107 ? -32.424 -27.411 29.004 1 42.48 107 ILE A CA 1
ATOM 832 C C . ILE A 1 107 ? -32.813 -26.919 27.6 1 42.29 107 ILE A C 1
ATOM 833 O O . ILE A 1 107 ? -31.97 -26.452 26.841 1 42.07 107 ILE A O 1
ATOM 838 N N . ARG A 1 108 ? -34.086 -27.056 27.267 1 41.74 108 ARG A N 1
ATOM 839 C CA . ARG A 1 108 ? -34.665 -26.598 26.025 1 41.7 108 ARG A CA 1
ATOM 840 C C . ARG A 1 108 ? -35.996 -25.919 26.371 1 41.7 108 ARG A C 1
ATOM 841 O O . ARG A 1 108 ? -36.816 -26.507 27.072 1 41.49 108 ARG A O 1
ATOM 849 N N . VAL A 1 109 ? -36.174 -24.663 25.951 1 40.56 109 VAL A N 1
ATOM 850 C CA . VAL A 1 109 ? -37.411 -23.917 26.151 1 40.28 109 VAL A CA 1
ATOM 851 C C . VAL A 1 109 ? -37.993 -23.672 24.752 1 40.1 109 VAL A C 1
ATOM 852 O O . VAL A 1 109 ? -37.369 -22.987 23.94 1 41.01 109 VAL A O 1
ATOM 856 N N . GLY A 1 110 ? -39.137 -24.264 24.464 1 38.34 110 GLY A N 1
ATOM 857 C CA . GLY A 1 110 ? -39.756 -24.141 23.166 1 38.6 110 GLY A CA 1
ATOM 858 C C . GLY A 1 110 ? -41.017 -23.318 23.166 1 39.19 110 GLY A C 1
ATOM 859 O O . GLY A 1 110 ? -41.794 -23.345 24.114 1 39.17 110 GLY A O 1
ATOM 860 N N . TYR A 1 111 ? -41.228 -22.579 22.077 1 39.57 111 TYR A N 1
ATOM 861 C CA . TYR A 1 111 ? -42.441 -21.808 21.915 1 39.93 111 TYR A CA 1
ATOM 862 C C . TYR A 1 111 ? -43.052 -22.111 20.573 1 40.82 111 TYR A C 1
ATOM 863 O O . TYR A 1 111 ? -42.325 -22.213 19.588 1 41.59 111 TYR A O 1
ATOM 872 N N . TYR A 1 112 ? -44.387 -22.176 20.508 1 40.92 112 TYR A N 1
ATOM 873 C CA . TYR A 1 112 ? -45.072 -22.208 19.225 1 41.73 112 TYR A CA 1
ATOM 874 C C . TYR A 1 112 ? -45.041 -20.732 18.729 1 40.71 112 TYR A C 1
ATOM 875 O O . TYR A 1 112 ? -45.116 -19.798 19.523 1 39.9 112 TYR A O 1
ATOM 884 N N . VAL A 1 113 ? -44.866 -20.546 17.425 1 40.67 113 VAL A N 1
ATOM 885 C CA . VAL A 1 113 ? -44.784 -19.252 16.776 1 40.7 113 VAL A CA 1
ATOM 886 C C . VAL A 1 113 ? -45.818 -19.249 15.652 1 41.74 113 VAL A C 1
ATOM 887 O O . VAL A 1 113 ? -45.754 -20.086 14.757 1 41.8 113 VAL A O 1
ATOM 891 N N . ASN A 1 114 ? -46.758 -18.311 15.683 1 41.98 114 ASN A N 1
ATOM 892 C CA . ASN A 1 114 ? -47.769 -18.207 14.65 1 42.15 114 ASN A CA 1
ATOM 893 C C . ASN A 1 114 ? -47.415 -17.043 13.706 1 42.27 114 ASN A C 1
ATOM 894 O O . ASN A 1 114 ? -47.411 -15.881 14.121 1 43.33 114 ASN A O 1
ATOM 899 N N . ASN A 1 115 ? -47.043 -17.362 12.467 1 41.22 115 ASN A N 1
ATOM 900 C CA . ASN A 1 115 ? -46.677 -16.35 11.472 1 41.19 115 ASN A CA 1
ATOM 901 C C . ASN A 1 115 ? -47.88 -16.144 10.561 1 42.96 115 ASN A C 1
ATOM 902 O O . ASN A 1 115 ? -48.334 -17.101 9.937 1 43.61 115 ASN A O 1
ATOM 907 N N . GLU A 1 116 ? -48.46 -14.931 10.555 1 42.97 116 GLU A N 1
ATOM 908 C CA . GLU A 1 116 ? -49.649 -14.672 9.749 1 43.82 116 GLU A CA 1
ATOM 909 C C . GLU A 1 116 ? -49.617 -13.271 9.145 1 44.18 116 GLU A C 1
ATOM 910 O O . GLU A 1 116 ? -48.992 -12.362 9.7 1 43.28 116 GLU A O 1
ATOM 916 N N . TYR A 1 117 ? -50.355 -13.076 8.057 1 44.45 117 TYR A N 1
ATOM 917 C CA . TYR A 1 117 ? -50.543 -11.743 7.502 1 46.11 117 TYR A CA 1
ATOM 918 C C . TYR A 1 117 ? -51.543 -10.981 8.409 1 49.55 117 TYR A C 1
ATOM 919 O O . TYR A 1 117 ? -52.395 -11.589 9.054 1 48.86 117 TYR A O 1
ATOM 928 N N . THR A 1 118 ? -51.457 -9.65 8.435 1 52.79 118 THR A N 1
ATOM 929 C CA . THR A 1 118 ? -52.395 -8.828 9.206 1 55.44 118 THR A CA 1
ATOM 930 C C . THR A 1 118 ? -53.384 -8.095 8.301 1 58.35 118 THR A C 1
ATOM 931 O O . THR A 1 118 ? -54.464 -7.724 8.756 1 59.42 118 THR A O 1
ATOM 935 N N . GLU A 1 119 ? -53.035 -7.881 7.023 1 59.72 119 GLU A N 1
ATOM 936 C CA . GLU A 1 119 ? -53.943 -7.259 6.071 1 61.41 119 GLU A CA 1
ATOM 937 C C . GLU A 1 119 ? -55 -8.291 5.7 1 63.02 119 GLU A C 1
ATOM 938 O O . GLU A 1 119 ? -54.661 -9.44 5.409 1 62.95 119 GLU A O 1
ATOM 944 N N . THR A 1 120 ? -56.271 -7.877 5.706 1 64.07 120 THR A N 1
ATOM 945 C CA . THR A 1 120 ? -57.418 -8.74 5.413 1 65.52 120 THR A CA 1
ATOM 946 C C . THR A 1 120 ? -57.331 -9.391 4.031 1 65.59 120 THR A C 1
ATOM 947 O O . THR A 1 120 ? -57.583 -10.59 3.895 1 65.84 120 THR A O 1
ATOM 951 N N . GLU A 1 121 ? -56.956 -8.61 3.016 1 65.14 121 GLU A N 1
ATOM 952 C CA . GLU A 1 121 ? -56.806 -9.093 1.647 1 65.31 121 GLU A CA 1
ATOM 953 C C . GLU A 1 121 ? -55.791 -10.226 1.578 1 63.64 121 GLU A C 1
ATOM 954 O O . GLU A 1 121 ? -56.074 -11.241 0.954 1 63.94 121 GLU A O 1
ATOM 960 N N . LEU A 1 122 ? -54.629 -10.066 2.236 1 61.58 122 LEU A N 1
ATOM 961 C CA . LEU A 1 122 ? -53.596 -11.092 2.239 1 60.14 122 LEU A CA 1
ATOM 962 C C . LEU A 1 122 ? -54.003 -12.317 3.03 1 59.47 122 LEU A C 1
ATOM 963 O O . LEU A 1 122 ? -53.626 -13.416 2.653 1 58.92 122 LEU A O 1
ATOM 968 N N . ARG A 1 123 ? -54.728 -12.15 4.148 1 59.61 123 ARG A N 1
ATOM 969 C CA . ARG A 1 123 ? -55.161 -13.299 4.954 1 60.3 123 ARG A CA 1
ATOM 970 C C . ARG A 1 123 ? -56.115 -14.188 4.149 1 60.68 123 ARG A C 1
ATOM 971 O O . ARG A 1 123 ? -56.033 -15.41 4.221 1 61.03 123 ARG A O 1
ATOM 979 N N . GLU A 1 124 ? -57.022 -13.571 3.393 1 61.06 124 GLU A N 1
ATOM 980 C CA . GLU A 1 124 ? -58.006 -14.305 2.609 1 62.48 124 GLU A CA 1
ATOM 981 C C . GLU A 1 124 ? -57.451 -14.793 1.279 1 62.52 124 GLU A C 1
ATOM 982 O O . GLU A 1 124 ? -57.87 -15.84 0.782 1 63.24 124 GLU A O 1
ATOM 988 N N . ASN A 1 125 ? -56.521 -14.038 0.683 1 61.24 125 ASN A N 1
ATOM 989 C CA . ASN A 1 125 ? -55.924 -14.405 -0.602 1 60.41 125 ASN A CA 1
ATOM 990 C C . ASN A 1 125 ? -54.4 -14.347 -0.472 1 57.41 125 ASN A C 1
ATOM 991 O O . ASN A 1 125 ? -53.771 -13.405 -0.947 1 57.21 125 ASN A O 1
ATOM 996 N N . PRO A 1 126 ? -53.797 -15.311 0.241 1 55.01 126 PRO A N 1
ATOM 997 C CA . PRO A 1 126 ? -52.342 -15.254 0.445 1 53.33 126 PRO A CA 1
ATOM 998 C C . PRO A 1 126 ? -51.566 -15.408 -0.854 1 51.44 126 PRO A C 1
ATOM 999 O O . PRO A 1 126 ? -51.97 -16.159 -1.75 1 50.97 126 PRO A O 1
ATOM 1003 N N . PRO A 1 127 ? -50.45 -14.679 -0.991 1 49.65 127 PRO A N 1
ATOM 1004 C CA . PRO A 1 127 ? -49.646 -14.828 -2.218 1 48.35 127 PRO A CA 1
ATOM 1005 C C . PRO A 1 127 ? -49.113 -16.254 -2.353 1 47.12 127 PRO A C 1
ATOM 1006 O O . PRO A 1 127 ? -48.919 -16.945 -1.364 1 47.48 127 PRO A O 1
ATOM 1010 N N . VAL A 1 128 ? -48.935 -16.71 -3.588 1 46.38 128 VAL A N 1
ATOM 1011 C CA . VAL A 1 128 ? -48.462 -18.039 -3.962 1 45.31 128 VAL A CA 1
ATOM 1012 C C . VAL A 1 128 ? -47.148 -18.361 -3.239 1 44.01 128 VAL A C 1
ATOM 1013 O O . VAL A 1 128 ? -47.002 -19.443 -2.684 1 43.54 128 VAL A O 1
ATOM 1017 N N . LYS A 1 129 ? -46.225 -17.387 -3.194 1 42.69 129 LYS A N 1
ATOM 1018 C CA . LYS A 1 129 ? -44.996 -17.522 -2.431 1 42.07 129 LYS A CA 1
ATOM 1019 C C . LYS A 1 129 ? -45.119 -16.549 -1.253 1 42.25 129 LYS A C 1
ATOM 1020 O O . LYS A 1 129 ? -45.528 -15.408 -1.444 1 43.14 129 LYS A O 1
ATOM 1026 N N . PRO A 1 130 ? -44.811 -16.981 -0.028 1 42.01 130 PRO A N 1
ATOM 1027 C CA . PRO A 1 130 ? -44.981 -16.087 1.127 1 41.84 130 PRO A CA 1
ATOM 1028 C C . PRO A 1 130 ? -44.223 -14.768 1.019 1 42 130 PRO A C 1
ATOM 1029 O O . PRO A 1 130 ? -43.107 -14.725 0.495 1 42.18 130 PRO A O 1
ATOM 1033 N N . ASP A 1 131 ? -44.857 -13.68 1.484 1 41.3 131 ASP A N 1
ATOM 1034 C CA . ASP A 1 131 ? -44.243 -12.361 1.507 1 41.71 131 ASP A CA 1
ATOM 1035 C C . ASP A 1 131 ? -43.88 -12.122 2.963 1 42.76 131 ASP A C 1
ATOM 1036 O O . ASP A 1 131 ? -44.744 -11.749 3.766 1 43 131 ASP A O 1
ATOM 1041 N N . PHE A 1 132 ? -42.606 -12.362 3.302 1 42.54 132 PHE A N 1
ATOM 1042 C CA . PHE A 1 132 ? -42.108 -12.245 4.662 1 42.68 132 PHE A CA 1
ATOM 1043 C C . PHE A 1 132 ? -42.114 -10.812 5.19 1 43.85 132 PHE A C 1
ATOM 1044 O O . PHE A 1 132 ? -42.202 -10.615 6.407 1 44.15 132 PHE A O 1
ATOM 1052 N N . SER A 1 133 ? -42.091 -9.811 4.292 1 43.87 133 SER A N 1
ATOM 1053 C CA . SER A 1 133 ? -42.161 -8.416 4.719 1 45.03 133 SER A CA 1
ATOM 1054 C C . SER A 1 133 ? -43.568 -8.046 5.235 1 46.09 133 SER A C 1
ATOM 1055 O O . SER A 1 133 ? -43.715 -7.013 5.873 1 47.4 133 SER A O 1
ATOM 1058 N N . LYS A 1 134 ? -44.592 -8.883 4.972 1 45.22 134 LYS A N 1
ATOM 1059 C CA . LYS A 1 134 ? -45.974 -8.663 5.405 1 44.76 134 LYS A CA 1
ATOM 1060 C C . LYS A 1 134 ? -46.414 -9.632 6.511 1 44.04 134 LYS A C 1
ATOM 1061 O O . LYS A 1 134 ? -47.56 -9.562 6.953 1 44.32 134 LYS A O 1
ATOM 1067 N N . LEU A 1 135 ? -45.529 -10.553 6.949 1 43.27 135 LEU A N 1
ATOM 1068 C CA . LEU A 1 135 ? -45.874 -11.498 7.998 1 42.75 135 LEU A CA 1
ATOM 1069 C C . LEU A 1 135 ? -45.612 -10.914 9.371 1 42.57 135 LEU A C 1
ATOM 1070 O O . LEU A 1 135 ? -44.594 -10.274 9.603 1 42.84 135 LEU A O 1
ATOM 1075 N N . GLN A 1 136 ? -46.537 -11.145 10.282 1 42.03 136 GLN A N 1
ATOM 1076 C CA . GLN A 1 136 ? -46.406 -10.779 11.664 1 42.42 136 GLN A CA 1
ATOM 1077 C C . GLN A 1 136 ? -46.104 -12.086 12.428 1 42.22 136 GLN A C 1
ATOM 1078 O O . GLN A 1 136 ? -46.807 -13.086 12.263 1 41.78 136 GLN A O 1
ATOM 1084 N N . ARG A 1 137 ? -45.045 -12.061 13.242 1 41.49 137 ARG A N 1
ATOM 1085 C CA . ARG A 1 137 ? -44.652 -13.155 14.088 1 41.64 137 ARG A CA 1
ATOM 1086 C C . ARG A 1 137 ? -45.343 -12.969 15.445 1 42.32 137 ARG A C 1
ATOM 1087 O O . ARG A 1 137 ? -45.184 -11.935 16.083 1 42.56 137 ARG A O 1
ATOM 1095 N N . ASN A 1 138 ? -46.093 -13.98 15.887 1 42.5 138 ASN A N 1
ATOM 1096 C CA . ASN A 1 138 ? -46.708 -13.96 17.195 1 42.79 138 ASN A CA 1
ATOM 1097 C C . ASN A 1 138 ? -46.241 -15.187 17.943 1 41.86 138 ASN A C 1
ATOM 1098 O O . ASN A 1 138 ? -46.726 -16.29 17.701 1 41.66 138 ASN A O 1
ATOM 1103 N N . ILE A 1 139 ? -45.27 -15.002 18.84 1 41.51 139 ILE A N 1
ATOM 1104 C CA . ILE A 1 139 ? -44.76 -16.076 19.679 1 41.52 139 ILE A CA 1
ATOM 1105 C C . ILE A 1 139 ? -45.798 -16.344 20.766 1 43.78 139 ILE A C 1
ATOM 1106 O O . ILE A 1 139 ? -46.271 -15.396 21.409 1 44.33 139 ILE A O 1
ATOM 1111 N N . LEU A 1 140 ? -46.192 -17.611 20.941 1 43.88 140 LEU A N 1
ATOM 1112 C CA . LEU A 1 140 ? -47.182 -17.969 21.942 1 45.36 140 LEU A CA 1
ATOM 1113 C C . LEU A 1 140 ? -46.451 -18.091 23.296 1 46.12 140 LEU A C 1
ATOM 1114 O O . LEU A 1 140 ? -46.12 -19.187 23.775 1 45.86 140 LEU A O 1
ATOM 1119 N N . ALA A 1 141 ? -46.178 -16.922 23.868 1 46.08 141 ALA A N 1
ATOM 1120 C CA . ALA A 1 141 ? -45.388 -16.666 25.063 1 46.85 141 ALA A CA 1
ATOM 1121 C C . ALA A 1 141 ? -45.967 -17.166 26.365 1 47.22 141 ALA A C 1
ATOM 1122 O O . ALA A 1 141 ? -45.194 -17.438 27.267 1 47.18 141 ALA A O 1
ATOM 1124 N N . SER A 1 142 ? -47.298 -17.258 26.492 1 47.77 142 SER A N 1
ATOM 1125 C CA . SER A 1 142 ? -47.878 -17.76 27.738 1 48.64 142 SER A CA 1
ATOM 1126 C C . SER A 1 142 ? -47.791 -19.297 27.842 1 48.08 142 SER A C 1
ATOM 1127 O O . SER A 1 142 ? -48.092 -19.825 28.888 1 47.98 142 SER A O 1
ATOM 1130 N N . ASN A 1 143 ? -47.328 -20.001 26.802 1 47.95 143 ASN A N 1
ATOM 1131 C CA . ASN A 1 143 ? -47.231 -21.459 26.835 1 48.56 143 ASN A CA 1
ATOM 1132 C C . ASN A 1 143 ? -45.821 -22.007 26.515 1 46.8 143 ASN A C 1
ATOM 1133 O O . ASN A 1 143 ? -45.677 -22.765 25.556 1 46.26 143 ASN A O 1
ATOM 1138 N N . PRO A 1 144 ? -44.766 -21.662 27.291 1 45.79 144 PRO A N 1
ATOM 1139 C CA . PRO A 1 144 ? -43.443 -22.253 27.005 1 45.56 144 PRO A CA 1
ATOM 1140 C C . PRO A 1 144 ? -43.426 -23.742 27.347 1 45.34 144 PRO A C 1
ATOM 1141 O O . PRO A 1 144 ? -44.062 -24.154 28.317 1 45.98 144 PRO A O 1
ATOM 1145 N N . ARG A 1 145 ? -42.709 -24.542 26.55 1 44.58 145 ARG A N 1
ATOM 1146 C CA . ARG A 1 145 ? -42.552 -25.95 26.805 1 44.93 145 ARG A CA 1
ATOM 1147 C C . ARG A 1 145 ? -41.133 -26.114 27.282 1 43.86 145 ARG A C 1
ATOM 1148 O O . ARG A 1 145 ? -40.207 -25.889 26.516 1 43.81 145 ARG A O 1
ATOM 1156 N N . VAL A 1 146 ? -40.961 -26.461 28.55 1 42.72 146 VAL A N 1
ATOM 1157 C CA . VAL A 1 146 ? -39.652 -26.565 29.175 1 43.13 146 VAL A CA 1
ATOM 1158 C C . VAL A 1 146 ? -39.267 -28.023 29.336 1 44.03 146 VAL A C 1
ATOM 1159 O O . VAL A 1 146 ? -39.999 -28.805 29.971 1 44.65 146 VAL A O 1
ATOM 1163 N N . THR A 1 147 ? -38.129 -28.401 28.752 1 43.1 147 THR A N 1
ATOM 1164 C CA . THR A 1 147 ? -37.642 -29.765 28.861 1 43.07 147 THR A CA 1
ATOM 1165 C C . THR A 1 147 ? -36.24 -29.71 29.432 1 43.2 147 THR A C 1
ATOM 1166 O O . THR A 1 147 ? -35.402 -28.977 28.929 1 42.72 147 THR A O 1
ATOM 1170 N N . ARG A 1 148 ? -35.984 -30.477 30.472 1 43.59 148 ARG A N 1
ATOM 1171 C CA . ARG A 1 148 ? -34.695 -30.553 31.13 1 45.28 148 ARG A CA 1
ATOM 1172 C C . ARG A 1 148 ? -34.083 -31.944 30.873 1 46.45 148 ARG A C 1
ATOM 1173 O O . ARG A 1 148 ? -34.801 -32.951 30.789 1 45.9 148 ARG A O 1
ATOM 1181 N N . PHE A 1 149 ? -32.758 -31.994 30.728 1 47.28 149 PHE A N 1
ATOM 1182 C CA . PHE A 1 149 ? -32.054 -33.264 30.482 1 47.89 149 PHE A CA 1
ATOM 1183 C C . PHE A 1 149 ? -30.997 -33.478 31.545 1 50.3 149 PHE A C 1
ATOM 1184 O O . PHE A 1 149 ? -30.324 -32.519 31.934 1 50.47 149 PHE A O 1
ATOM 1192 N N . HIS A 1 150 ? -30.831 -34.709 32.018 1 52.69 150 HIS A N 1
ATOM 1193 C CA . HIS A 1 150 ? -29.812 -34.988 33.026 1 55.65 150 HIS A CA 1
ATOM 1194 C C . HIS A 1 150 ? -28.453 -35.018 32.35 1 54.88 150 HIS A C 1
ATOM 1195 O O . HIS A 1 150 ? -28.297 -35.638 31.31 1 55.06 150 HIS A O 1
ATOM 1202 N N . ILE A 1 151 ? -27.5 -34.289 32.896 1 54.18 151 ILE A N 1
ATOM 1203 C CA . ILE A 1 151 ? -26.156 -34.225 32.337 1 54.43 151 ILE A CA 1
ATOM 1204 C C . ILE A 1 151 ? -25.131 -34.411 33.462 1 56.99 151 ILE A C 1
ATOM 1205 O O . ILE A 1 151 ? -25.465 -34.318 34.657 1 56.75 151 ILE A O 1
ATOM 1210 N N . ASN A 1 152 ? -23.87 -34.642 33.085 1 59.09 152 ASN A N 1
ATOM 1211 C CA . ASN A 1 152 ? -22.799 -34.753 34.067 1 61.02 152 ASN A CA 1
ATOM 1212 C C . ASN A 1 152 ? -22.191 -33.339 34.237 1 61.71 152 ASN A C 1
ATOM 1213 O O . ASN A 1 152 ? -21.606 -32.797 33.306 1 61.96 152 ASN A O 1
ATOM 1218 N N . TRP A 1 153 ? -22.423 -32.71 35.374 1 61.79 153 TRP A N 1
ATOM 1219 C CA . TRP A 1 153 ? -21.917 -31.369 35.673 1 62.6 153 TRP A CA 1
ATOM 1220 C C . TRP A 1 153 ? -20.436 -31.362 36.124 1 65.34 153 TRP A C 1
ATOM 1221 O O . TRP A 1 153 ? -19.793 -30.31 36.074 1 65.47 153 TRP A O 1
ATOM 1232 N N . GLU A 1 154 ? -19.944 -32.542 36.585 1 66.91 154 GLU A N 1
ATOM 1233 C CA . GLU A 1 154 ? -18.62 -32.956 37.053 1 69.31 154 GLU A CA 1
ATOM 1234 C C . GLU A 1 154 ? -18.664 -33.369 38.505 1 71.91 154 GLU A C 1
ATOM 1235 O O . GLU A 1 154 ? -19.024 -34.515 38.786 1 73.41 154 GLU A O 1
ATOM 1241 N N . MET B 1 1 ? -31.398 -41.032 12.442 1 72.76 1 MET B N 1
ATOM 1242 C CA . MET B 1 1 ? -32.831 -41.291 12.584 1 73.11 1 MET B CA 1
ATOM 1243 C C . MET B 1 1 ? -33.075 -42.459 13.552 1 71.68 1 MET B C 1
ATOM 1244 O O . MET B 1 1 ? -32.462 -43.52 13.407 1 71.94 1 MET B O 1
ATOM 1249 N N . ALA B 1 2 ? -33.971 -42.262 14.528 1 69.77 2 ALA B N 1
ATOM 1250 C CA . ALA B 1 2 ? -34.305 -43.277 15.523 1 68.24 2 ALA B CA 1
ATOM 1251 C C . ALA B 1 2 ? -34.903 -44.524 14.883 1 66.82 2 ALA B C 1
ATOM 1252 O O . ALA B 1 2 ? -35.81 -44.434 14.053 1 67.19 2 ALA B O 1
ATOM 1254 N N . LYS B 1 3 ? -34.379 -45.694 15.252 1 65.11 3 LYS B N 1
ATOM 1255 C CA . LYS B 1 3 ? -34.871 -46.967 14.711 1 63.77 3 LYS B CA 1
ATOM 1256 C C . LYS B 1 3 ? -36.256 -47.358 15.241 1 61.56 3 LYS B C 1
ATOM 1257 O O . LYS B 1 3 ? -36.93 -48.172 14.624 1 61.83 3 LYS B O 1
ATOM 1263 N N . VAL B 1 4 ? -36.675 -46.794 16.377 1 59.19 4 VAL B N 1
ATOM 1264 C CA . VAL B 1 4 ? -37.994 -47.042 16.939 1 57.95 4 VAL B CA 1
ATOM 1265 C C . VAL B 1 4 ? -38.711 -45.714 17.072 1 58.29 4 VAL B C 1
ATOM 1266 O O . VAL B 1 4 ? -38.137 -44.761 17.597 1 58.72 4 VAL B O 1
ATOM 1270 N N . GLN B 1 5 ? -39.957 -45.64 16.595 1 58.1 5 GLN B N 1
ATOM 1271 C CA . GLN B 1 5 ? -40.767 -44.426 16.688 1 58.64 5 GLN B CA 1
ATOM 1272 C C . GLN B 1 5 ? -42.108 -44.726 17.33 1 57.21 5 GLN B C 1
ATOM 1273 O O . GLN B 1 5 ? -42.886 -45.478 16.755 1 57.58 5 GLN B O 1
ATOM 1279 N N . VAL B 1 6 ? -42.402 -44.127 18.476 1 55.66 6 VAL B N 1
ATOM 1280 C CA . VAL B 1 6 ? -43.682 -44.335 19.151 1 54.53 6 VAL B CA 1
ATOM 1281 C C . VAL B 1 6 ? -44.715 -43.425 18.497 1 53.96 6 VAL B C 1
ATOM 1282 O O . VAL B 1 6 ? -44.5 -42.226 18.388 1 53.82 6 VAL B O 1
ATOM 1286 N N . ASN B 1 7 ? -45.801 -44.002 17.998 1 53.45 7 ASN B N 1
ATOM 1287 C CA . ASN B 1 7 ? -46.815 -43.253 17.254 1 53.2 7 ASN B CA 1
ATOM 1288 C C . ASN B 1 7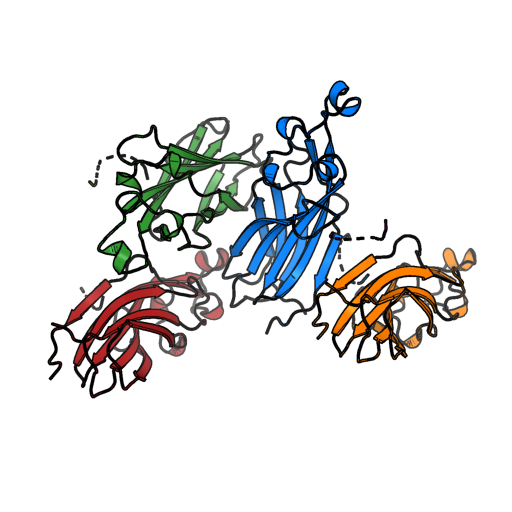 ? -48.067 -42.938 18.051 1 50.8 7 ASN B C 1
ATOM 1289 O O . ASN B 1 7 ? -48.838 -42.082 17.63 1 50.53 7 ASN B O 1
ATOM 1294 N N . ASN B 1 8 ? -48.338 -43.701 19.114 1 48.81 8 ASN B N 1
ATOM 1295 C CA . ASN B 1 8 ? -49.571 -43.515 19.869 1 48 8 ASN B CA 1
ATOM 1296 C C . ASN B 1 8 ? -49.489 -44.227 21.193 1 46.77 8 ASN B C 1
ATOM 1297 O O . ASN B 1 8 ? -48.802 -45.248 21.332 1 46.8 8 ASN B O 1
ATOM 1302 N N . VAL B 1 9 ? -50.189 -43.682 22.178 1 45.39 9 VAL B N 1
ATOM 1303 C CA . VAL B 1 9 ? -50.381 -44.289 23.483 1 44.08 9 VAL B CA 1
ATOM 1304 C C . VAL B 1 9 ? -51.866 -44.083 23.814 1 43.9 9 VAL B C 1
ATOM 1305 O O . VAL B 1 9 ? -52.36 -42.95 23.726 1 43.27 9 VAL B O 1
ATOM 1309 N N . VAL B 1 10 ? -52.589 -45.174 24.122 1 43.4 10 VAL B N 1
ATOM 1310 C CA . VAL B 1 10 ? -53.982 -45.087 24.526 1 44.34 10 VAL B CA 1
ATOM 1311 C C . VAL B 1 10 ? -54.057 -45.482 26.025 1 44.87 10 VAL B C 1
ATOM 1312 O O . VAL B 1 10 ? -53.574 -46.552 26.408 1 44.69 10 VAL B O 1
ATOM 1316 N N . VAL B 1 11 ? -54.623 -44.605 26.869 1 44.78 11 VAL B N 1
ATOM 1317 C CA . VAL B 1 11 ? -54.78 -44.886 28.284 1 45.13 11 VAL B CA 1
ATOM 1318 C C . VAL B 1 11 ? -56.064 -45.687 28.476 1 46.12 11 VAL B C 1
ATOM 1319 O O . VAL B 1 11 ? -57.142 -45.226 28.107 1 46.26 11 VAL B O 1
ATOM 1323 N N . LEU B 1 12 ? -55.956 -46.907 28.998 1 46.82 12 LEU B N 1
ATOM 1324 C CA . LEU B 1 12 ? -57.132 -47.781 29.182 1 47.48 12 LEU B CA 1
ATOM 1325 C C . LEU B 1 12 ? -57.654 -47.728 30.626 1 48.71 12 LEU B C 1
ATOM 1326 O O . LEU B 1 12 ? -56.942 -47.221 31.509 1 48.44 12 LEU B O 1
ATOM 1331 N N . ASP B 1 13 ? -58.913 -48.21 30.871 1 49.79 13 ASP B N 1
ATOM 1332 C CA . ASP B 1 13 ? -59.527 -48.271 32.223 1 51.25 13 ASP B CA 1
ATOM 1333 C C . ASP B 1 13 ? -59.34 -46.961 32.985 1 50.71 13 ASP B C 1
ATOM 1334 O O . ASP B 1 13 ? -58.728 -46.924 34.061 1 51.42 13 ASP B O 1
ATOM 1339 N N . ASN B 1 14 ? -59.788 -45.872 32.369 1 49.07 14 ASN B N 1
ATOM 1340 C CA . ASN B 1 14 ? -59.6 -44.553 32.932 1 48.11 14 ASN B CA 1
ATOM 1341 C C . ASN B 1 14 ? -60.896 -43.744 32.831 1 48.03 14 ASN B C 1
ATOM 1342 O O . ASN B 1 14 ? -61.476 -43.677 31.758 1 47.5 14 ASN B O 1
ATOM 1347 N N . PRO B 1 15 ? -61.386 -43.133 33.928 1 48.16 15 PRO B N 1
ATOM 1348 C CA . PRO B 1 15 ? -60.834 -43.157 35.293 1 48.36 15 PRO B CA 1
ATOM 1349 C C . PRO B 1 15 ? -61.052 -44.504 35.997 1 49.1 15 PRO B C 1
ATOM 1350 O O . PRO B 1 15 ? -61.759 -45.367 35.479 1 50.07 15 PRO B O 1
ATOM 1354 N N . SER B 1 16 ? -60.449 -44.69 37.171 1 48.48 16 SER B N 1
ATOM 1355 C CA . SER B 1 16 ? -60.527 -45.962 37.889 1 48.2 16 SER B CA 1
ATOM 1356 C C . SER B 1 16 ? -60.174 -45.764 39.368 1 47.52 16 SER B C 1
ATOM 1357 O O . SER B 1 16 ? -59.513 -44.788 39.699 1 47.14 16 SER B O 1
ATOM 1360 N N . PRO B 1 17 ? -60.483 -46.725 40.271 1 46.82 17 PRO B N 1
ATOM 1361 C CA . PRO B 1 17 ? -59.981 -46.609 41.652 1 46.42 17 PRO B CA 1
ATOM 1362 C C . PRO B 1 17 ? -58.44 -46.498 41.656 1 45.83 17 PRO B C 1
ATOM 1363 O O . PRO B 1 17 ? -57.79 -47.035 40.763 1 46.21 17 PRO B O 1
ATOM 1367 N N . PHE B 1 18 ? -57.858 -45.776 42.624 1 44.46 18 PHE B N 1
ATOM 1368 C CA . PHE B 1 18 ? -56.406 -45.624 42.781 1 43.15 18 PHE B CA 1
ATOM 1369 C C . PHE B 1 18 ? -55.688 -47.003 42.76 1 42.9 18 PHE B C 1
ATOM 1370 O O . PHE B 1 18 ? -54.616 -47.13 42.177 1 42.52 18 PHE B O 1
ATOM 1378 N N . TYR B 1 19 ? -56.28 -48.013 43.401 1 42.91 19 TYR B N 1
ATOM 1379 C CA . TYR B 1 19 ? -55.672 -49.335 43.538 1 44.42 19 TYR B CA 1
ATOM 1380 C C . TYR B 1 19 ? -55.686 -50.189 42.285 1 44.61 19 TYR B C 1
ATOM 1381 O O . TYR B 1 19 ? -55.043 -51.237 42.279 1 44.93 19 TYR B O 1
ATOM 1390 N N . ASN B 1 20 ? -56.407 -49.771 41.224 1 44.16 20 AS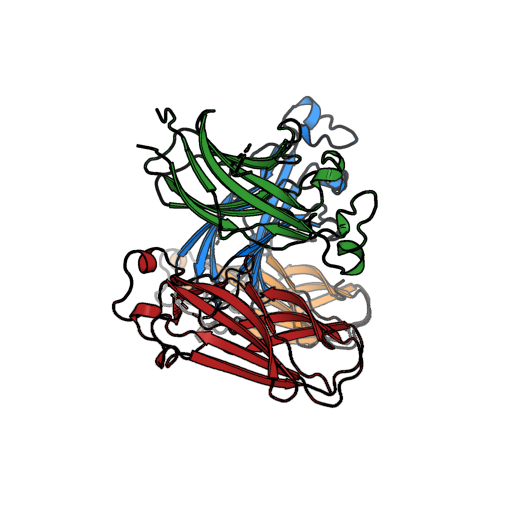N B N 1
ATOM 1391 C CA . ASN B 1 20 ? -56.413 -50.55 39.989 1 44.26 20 ASN B CA 1
ATOM 1392 C C . ASN B 1 20 ? -55.064 -50.388 39.299 1 43.75 20 ASN B C 1
ATOM 1393 O O . ASN B 1 20 ? -54.427 -49.328 39.372 1 44.18 20 ASN B O 1
ATOM 1398 N N . PRO B 1 21 ? -54.607 -51.438 38.607 1 42.76 21 PRO B N 1
ATOM 1399 C CA . PRO B 1 21 ? -53.361 -51.307 37.858 1 41.39 21 PRO B CA 1
ATOM 1400 C C . PRO B 1 21 ? -53.49 -50.29 36.698 1 40.61 21 PRO B C 1
ATOM 1401 O O . PRO B 1 21 ? -54.578 -50.04 36.16 1 40.61 21 PRO B O 1
ATOM 1405 N N . PHE B 1 22 ? -52.358 -49.716 36.304 1 39.36 22 PHE B N 1
ATOM 1406 C CA . PHE B 1 22 ? -52.263 -48.871 35.121 1 39.68 22 PHE B CA 1
ATOM 1407 C C . PHE B 1 22 ? -52.306 -49.776 33.878 1 40.55 22 PHE B C 1
ATOM 1408 O O . PHE B 1 22 ? -51.79 -50.891 33.933 1 41.66 22 PHE B O 1
ATOM 1416 N N . GLN B 1 23 ? -52.938 -49.321 32.785 1 40.13 23 GLN B N 1
ATOM 1417 C CA . GLN B 1 23 ? -53.038 -50.082 31.537 1 40.95 23 GLN B CA 1
ATOM 1418 C C . GLN B 1 23 ? -52.866 -49.13 30.382 1 41.68 23 GLN B C 1
ATOM 1419 O O . GLN B 1 23 ? -53.669 -48.207 30.24 1 41.26 23 GLN B O 1
ATOM 1425 N N . PHE B 1 24 ? -51.86 -49.369 29.529 1 42.2 24 PHE B N 1
ATOM 1426 C CA . PHE B 1 24 ? -51.6 -48.512 28.379 1 43.12 24 PHE B CA 1
ATOM 1427 C C . PHE B 1 24 ? -51.429 -49.385 27.146 1 45.88 24 PHE B C 1
ATOM 1428 O O . PHE B 1 24 ? -50.844 -50.463 27.222 1 47.01 24 PHE B O 1
ATOM 1436 N N . GLU B 1 25 ? -51.959 -48.936 26.029 1 46.22 25 GLU B N 1
ATOM 1437 C CA . GLU B 1 25 ? -51.756 -49.616 24.765 1 46.9 25 GLU B CA 1
ATOM 1438 C C . GLU B 1 25 ? -50.819 -48.7 23.937 1 47.01 25 GLU B C 1
ATOM 1439 O O . GLU B 1 25 ? -51.166 -47.572 23.618 1 47.24 25 GLU B O 1
ATOM 1445 N N . ILE B 1 26 ? -49.622 -49.185 23.642 1 46.43 26 ILE B N 1
ATOM 1446 C CA . ILE B 1 26 ? -48.617 -48.444 22.918 1 47.04 26 ILE B CA 1
ATOM 1447 C C . ILE B 1 26 ? -48.423 -48.926 21.476 1 48.8 26 ILE B C 1
ATOM 1448 O O . ILE B 1 26 ? -48.294 -50.112 21.234 1 49.23 26 ILE B O 1
ATOM 1453 N N . THR B 1 27 ? -48.433 -48.011 20.51 1 49.26 27 THR B N 1
ATOM 1454 C CA . THR B 1 27 ? -48.195 -48.341 19.106 1 49.47 27 THR B CA 1
ATOM 1455 C C . THR B 1 27 ? -46.872 -47.728 18.709 1 50.5 27 THR B C 1
ATOM 1456 O O . THR B 1 27 ? -46.62 -46.554 18.984 1 50.03 27 THR B O 1
ATOM 1460 N N . PHE B 1 28 ? -46.007 -48.53 18.097 1 51.44 28 PHE B N 1
ATOM 1461 C CA . PHE B 1 28 ? -44.704 -48.055 17.661 1 52 28 PHE B CA 1
ATOM 1462 C C . PHE B 1 28 ? -44.289 -48.685 16.332 1 53.17 28 PHE B C 1
ATOM 1463 O O . PHE B 1 28 ? -44.805 -49.724 15.93 1 52.03 28 PHE B O 1
ATOM 1471 N N . GLU B 1 29 ? -43.372 -48.027 15.637 1 54.64 29 GLU B N 1
ATOM 1472 C CA . GLU B 1 29 ? -42.858 -48.51 14.37 1 56.86 29 GLU B CA 1
ATOM 1473 C C . GLU B 1 29 ? -41.368 -48.774 14.518 1 58.59 29 GLU B C 1
ATOM 1474 O O . GLU B 1 29 ? -40.646 -47.963 15.092 1 58.71 29 GLU B O 1
ATOM 1480 N N . CYS B 1 30 ? -40.917 -49.916 14.026 1 59.78 30 CYS B N 1
ATOM 1481 C CA . CYS B 1 30 ? -39.51 -50.247 13.993 1 61.7 30 CYS B CA 1
ATOM 1482 C C . CYS B 1 30 ? -39.094 -50.107 12.527 1 62.89 30 CYS B C 1
ATOM 1483 O O . CYS B 1 30 ? -39.607 -50.812 11.669 1 62.27 30 CYS B O 1
ATOM 1486 N N . ILE B 1 31 ? -38.206 -49.159 12.252 1 64.59 31 ILE B N 1
ATOM 1487 C CA . ILE B 1 31 ? -37.697 -48.852 10.906 1 66.66 31 ILE B CA 1
ATOM 1488 C C . ILE B 1 31 ? -36.817 -49.997 10.372 1 67.77 31 ILE B C 1
ATOM 1489 O O . ILE B 1 31 ? -36.827 -50.272 9.179 1 68.8 31 ILE B O 1
ATOM 1494 N N . GLU B 1 32 ? -36.115 -50.709 11.259 1 67.73 32 GLU B N 1
ATOM 1495 C CA . GLU B 1 32 ? -35.319 -51.873 10.888 1 68.12 32 GLU B CA 1
ATOM 1496 C C . GLU B 1 32 ? -35.181 -52.832 12.061 1 67.11 32 GLU B C 1
ATOM 1497 O O . GLU B 1 32 ? -35.321 -52.421 13.211 1 66.44 32 GLU B O 1
ATOM 1503 N N . ASP B 1 33 ? -34.902 -54.118 11.781 1 66.4 33 ASP B N 1
ATOM 1504 C CA . ASP B 1 33 ? -34.744 -55.143 12.817 1 66.31 33 ASP B CA 1
ATOM 1505 C C . ASP B 1 33 ? -33.729 -54.735 13.883 1 65.49 33 ASP B C 1
ATOM 1506 O O . ASP B 1 33 ? -32.627 -54.296 13.551 1 65.83 33 ASP B O 1
ATOM 1511 N N . LEU B 1 34 ? -34.11 -54.85 15.156 1 63.77 34 LEU B N 1
ATOM 1512 C CA . LEU B 1 34 ? -33.197 -54.554 16.248 1 62.83 34 LEU B CA 1
ATOM 1513 C C . LEU B 1 34 ? -32.508 -55.835 16.68 1 62.5 34 LEU B C 1
ATOM 1514 O O . LEU B 1 34 ? -33.146 -56.902 16.729 1 62.84 34 LEU B O 1
ATOM 1519 N N . SER B 1 35 ? -31.219 -55.74 17.02 1 61.15 35 SER B N 1
ATOM 1520 C CA . SER B 1 35 ? -30.497 -56.918 17.489 1 59.93 35 SER B CA 1
ATOM 1521 C C . SER B 1 35 ? -30.773 -57.196 18.998 1 57.2 35 SER B C 1
ATOM 1522 O O . SER B 1 35 ? -30.493 -58.286 19.473 1 58.07 35 SER B O 1
ATOM 1525 N N . GLU B 1 36 ? -31.309 -56.222 19.74 1 54.19 36 GLU B N 1
ATOM 1526 C CA . GLU B 1 36 ? -31.617 -56.376 21.166 1 51.63 36 GLU B CA 1
ATOM 1527 C C . GLU B 1 36 ? -33.076 -56.047 21.499 1 50.05 36 GLU B C 1
ATOM 1528 O O . GLU B 1 36 ? -33.787 -55.532 20.637 1 49.79 36 GLU B O 1
ATOM 1534 N N . ASP B 1 37 ? -33.532 -56.369 22.738 1 48.86 37 ASP B N 1
ATOM 1535 C CA . ASP B 1 37 ? -34.897 -56.098 23.204 1 47.97 37 ASP B CA 1
ATOM 1536 C C . ASP B 1 37 ? -35.126 -54.629 23.581 1 46.74 37 ASP B C 1
ATOM 1537 O O . ASP B 1 37 ? -34.174 -53.873 23.842 1 46.59 37 ASP B O 1
ATOM 1542 N N . LEU B 1 38 ? -36.409 -54.241 23.661 1 45.23 38 LEU B N 1
ATOM 1543 C CA . LEU B 1 38 ? -36.778 -52.924 24.154 1 44.48 38 LEU B CA 1
ATOM 1544 C C . LEU B 1 38 ? -37.165 -53.084 25.632 1 44.15 38 LEU B C 1
ATOM 1545 O O . LEU B 1 38 ? -37.844 -54.058 25.993 1 44.26 38 LEU B O 1
ATOM 1550 N N . GLU B 1 39 ? -36.711 -52.162 26.49 1 42.97 39 GLU B N 1
ATOM 1551 C CA . GLU B 1 39 ? -37.063 -52.241 27.9 1 43.24 39 GLU B CA 1
ATOM 1552 C C . GLU B 1 39 ? -38.093 -51.173 28.208 1 42.25 39 GLU B C 1
ATOM 1553 O O . GLU B 1 39 ? -37.794 -49.984 28.105 1 42.75 39 GLU B O 1
ATOM 1559 N N . TRP B 1 40 ? -39.312 -51.593 28.55 1 40.79 40 TRP B N 1
ATOM 1560 C CA . TRP B 1 40 ? -40.397 -50.669 28.857 1 40.71 40 TRP B CA 1
ATOM 1561 C C . TRP B 1 40 ? -40.566 -50.525 30.374 1 40.62 40 TRP B C 1
ATOM 1562 O O . TRP B 1 40 ? -40.495 -51.515 31.104 1 40.38 40 TRP B O 1
ATOM 1573 N N . LYS B 1 41 ? -40.804 -49.301 30.844 1 39.85 41 LYS B N 1
ATOM 1574 C CA . LYS B 1 41 ? -41.022 -49.052 32.264 1 40.01 41 LYS B CA 1
ATOM 1575 C C . LYS B 1 41 ? -42.194 -48.126 32.483 1 39.39 41 LYS B C 1
ATOM 1576 O O . LYS B 1 41 ? -42.487 -47.266 31.642 1 39.12 41 LYS B O 1
ATOM 1582 N N . ILE B 1 42 ? -42.855 -48.29 33.629 1 37.94 42 ILE B N 1
ATOM 1583 C CA . ILE B 1 42 ? -43.888 -47.384 34.073 1 38.15 42 ILE B CA 1
ATOM 1584 C C . ILE B 1 42 ? -43.383 -46.855 35.404 1 39.23 42 ILE B C 1
ATOM 1585 O O . ILE B 1 42 ? -43.042 -47.649 36.275 1 39.61 42 ILE B O 1
ATOM 1590 N N . ILE B 1 43 ? -43.207 -45.526 35.515 1 38.85 43 ILE B N 1
ATOM 1591 C CA . ILE B 1 43 ? -42.685 -44.897 36.703 1 38.41 43 ILE B CA 1
ATOM 1592 C C . ILE B 1 43 ? -43.716 -43.922 37.295 1 37.52 43 ILE B C 1
ATOM 1593 O O . ILE B 1 43 ? -44.205 -43.04 36.607 1 36.95 43 ILE B O 1
ATOM 1598 N N . TYR B 1 44 ? -44.017 -44.075 38.58 1 36.54 44 TYR B N 1
ATOM 1599 C CA . TYR B 1 44 ? -44.944 -43.193 39.24 1 36.38 44 TYR B CA 1
ATOM 1600 C C . TYR B 1 44 ? -44.202 -42.125 40.016 1 35.85 44 TYR B C 1
ATOM 1601 O O . TYR B 1 44 ? -43.333 -42.447 40.828 1 36.07 44 TYR B O 1
ATOM 1610 N N . VAL B 1 45 ? -44.576 -40.865 39.824 1 35.41 45 VAL B N 1
ATOM 1611 C CA . VAL B 1 45 ? -43.968 -39.77 40.587 1 35.53 45 VAL B CA 1
ATOM 1612 C C . VAL B 1 45 ? -44.772 -39.595 41.881 1 36.43 45 VAL B C 1
ATOM 1613 O O . VAL B 1 45 ? -45.858 -38.993 41.874 1 35.95 45 VAL B O 1
ATOM 1617 N N . GLY B 1 46 ? -44.269 -40.183 42.96 1 37.11 46 GLY B N 1
ATOM 1618 C CA . GLY B 1 46 ? -44.931 -40.082 44.247 1 38.17 46 GLY B CA 1
ATOM 1619 C C . GLY B 1 46 ? -44.926 -38.658 44.768 1 39.15 46 GLY B C 1
ATOM 1620 O O . GLY B 1 46 ? -45.862 -38.268 45.465 1 39.68 46 GLY B O 1
ATOM 1621 N N . SER B 1 47 ? -43.923 -37.835 44.377 1 38.39 47 SER B N 1
ATOM 1622 C CA . SER B 1 47 ? -43.863 -36.453 44.843 1 38.76 47 SER B CA 1
ATOM 1623 C C . SER B 1 47 ? -43.233 -35.523 43.829 1 39.86 47 SER B C 1
ATOM 1624 O O . SER B 1 47 ? -42.067 -35.702 43.499 1 40.23 47 SER B O 1
ATOM 1627 N N . ALA B 1 48 ? -43.948 -34.47 43.408 1 40.7 48 ALA B N 1
ATOM 1628 C CA . ALA B 1 48 ? -43.365 -33.476 42.496 1 41.95 48 ALA B CA 1
ATOM 1629 C C . ALA B 1 48 ? -42.29 -32.613 43.2 1 42.95 48 ALA B C 1
ATOM 1630 O O . ALA B 1 48 ? -41.558 -31.913 42.527 1 44.03 48 ALA B O 1
ATOM 1632 N N . GLU B 1 49 ? -42.179 -32.682 44.538 1 42.96 49 GLU B N 1
ATOM 1633 C CA . GLU B 1 49 ? -41.195 -31.938 45.312 1 43.28 49 GLU B CA 1
ATOM 1634 C C . GLU B 1 49 ? -39.866 -32.702 45.437 1 43.65 49 GLU B C 1
ATOM 1635 O O . GLU B 1 49 ? -38.881 -32.084 45.804 1 43.98 49 GLU B O 1
ATOM 1641 N N . SER B 1 50 ? -39.819 -34.029 45.14 1 43.32 50 SER B N 1
ATOM 1642 C CA . SER B 1 50 ? -38.564 -34.788 45.259 1 43.49 50 SER B CA 1
ATOM 1643 C C . SER B 1 50 ? -38.577 -36.074 44.448 1 43.47 50 SER B C 1
ATOM 1644 O O . SER B 1 50 ? -39.49 -36.892 44.608 1 42.86 50 SER B O 1
ATOM 1647 N N . GLU B 1 51 ? -37.543 -36.274 43.589 1 43.24 51 GLU B N 1
ATOM 1648 C CA . GLU B 1 51 ? -37.409 -37.496 42.771 1 43.33 51 GLU B CA 1
ATOM 1649 C C . GLU B 1 51 ? -37.176 -38.749 43.594 1 42.23 51 GLU B C 1
ATOM 1650 O O . GLU B 1 51 ? -37.315 -39.848 43.071 1 42.29 51 GLU B O 1
ATOM 1656 N N . GLU B 1 52 ? -36.803 -38.602 44.866 1 42.23 52 GLU B N 1
ATOM 1657 C CA . GLU B 1 52 ? -36.607 -39.731 45.769 1 42.93 52 GLU B CA 1
ATOM 1658 C C . GLU B 1 52 ? -37.876 -40.565 45.963 1 41.17 52 GLU B C 1
ATOM 1659 O O . GLU B 1 52 ? -37.776 -41.716 46.36 1 41.84 52 GLU B O 1
ATOM 1665 N N . TYR B 1 53 ? -39.051 -40.02 45.651 1 39.38 53 TYR B N 1
ATOM 1666 C CA . TYR B 1 53 ? -40.318 -40.753 45.822 1 38.09 53 TYR B CA 1
ATOM 1667 C C . TYR B 1 53 ? -40.848 -41.399 44.526 1 37.71 53 TYR B C 1
ATOM 1668 O O . TYR B 1 53 ? -42.017 -41.793 44.46 1 37.21 53 TYR B O 1
ATOM 1677 N N . ASP B 1 54 ? -39.994 -41.498 43.484 1 37.28 54 ASP B N 1
ATOM 1678 C CA . ASP B 1 54 ? -40.388 -42.151 42.248 1 37.17 54 ASP B CA 1
ATOM 1679 C C . ASP B 1 54 ? -40.472 -43.642 42.508 1 37 54 ASP B C 1
ATOM 1680 O O . ASP B 1 54 ? -39.615 -44.183 43.188 1 36.67 54 ASP B O 1
ATOM 1685 N N . GLN B 1 55 ? -41.487 -44.302 41.96 1 36.48 55 GLN B N 1
ATOM 1686 C CA . GLN B 1 55 ? -41.641 -45.743 42.122 1 37.05 55 GLN B CA 1
ATOM 1687 C C . GLN B 1 55 ? -41.659 -46.386 40.75 1 38.3 55 GLN B C 1
ATOM 1688 O O . GLN B 1 55 ? -42.507 -46.036 39.922 1 38.84 55 GLN B O 1
ATOM 1694 N N . VAL B 1 56 ? -40.757 -47.335 40.502 1 38.39 56 VAL B N 1
ATOM 1695 C CA . VAL B 1 56 ? -40.766 -48.071 39.242 1 39.25 56 VAL B CA 1
ATOM 1696 C C . VAL B 1 56 ? -41.841 -49.119 39.426 1 40.26 56 VAL B C 1
ATOM 1697 O O . VAL B 1 56 ? -41.668 -50.051 40.21 1 40.64 56 VAL B O 1
ATOM 1701 N N . LEU B 1 57 ? -42.996 -48.923 38.787 1 40.45 57 LEU B N 1
ATOM 1702 C CA . LEU B 1 57 ? -44.131 -49.833 38.93 1 40.85 57 LEU B CA 1
ATOM 1703 C C . LEU B 1 57 ? -43.953 -51.104 38.16 1 41.74 57 LEU B C 1
ATOM 1704 O O . LEU B 1 57 ? -44.424 -52.138 38.601 1 42.43 57 LEU B O 1
ATOM 1709 N N . ASP B 1 58 ? -43.309 -51.038 37.009 1 41.69 58 ASP B N 1
ATOM 1710 C CA . ASP B 1 58 ? -43.042 -52.213 36.204 1 42.71 58 ASP B CA 1
ATOM 1711 C C . ASP B 1 58 ? -41.913 -51.973 35.256 1 42.78 58 ASP B C 1
ATOM 1712 O O . ASP B 1 58 ? -41.671 -50.848 34.83 1 41.44 58 ASP B O 1
ATOM 1717 N N . SER B 1 59 ? -41.21 -53.054 34.93 1 43.75 59 SER B N 1
ATOM 1718 C CA . SER B 1 59 ? -40.083 -53.06 34.026 1 44.53 59 SER B CA 1
ATOM 1719 C C . SER B 1 59 ? -40.195 -54.382 33.227 1 45.06 59 SER B C 1
ATOM 1720 O O . SER B 1 59 ? -40.336 -55.459 33.821 1 45.93 59 SER B O 1
ATOM 1723 N N . VAL B 1 60 ? -40.223 -54.302 31.899 1 44.03 60 VAL B N 1
ATOM 1724 C CA . VAL B 1 60 ? -40.372 -55.5 31.078 1 43.86 60 VAL B CA 1
ATOM 1725 C C . VAL B 1 60 ? -39.479 -55.449 29.818 1 42.52 60 VAL B C 1
ATOM 1726 O O . VAL B 1 60 ? -39.412 -54.418 29.14 1 41.68 60 VAL B O 1
ATOM 1730 N N . LEU B 1 61 ? -38.76 -56.543 29.552 1 42.22 61 LEU B N 1
ATOM 1731 C CA . LEU B 1 61 ? -37.88 -56.67 28.393 1 44.01 61 LEU B CA 1
ATOM 1732 C C . LEU B 1 61 ? -38.639 -57.452 27.291 1 44.95 61 LEU B C 1
ATOM 1733 O O . LEU B 1 61 ? -38.991 -58.634 27.46 1 44.35 61 LEU B O 1
ATOM 1738 N N . VAL B 1 62 ? -38.968 -56.749 26.208 1 45.43 62 VAL B N 1
ATOM 1739 C CA . VAL B 1 62 ? -39.751 -57.313 25.113 1 46.5 62 VAL B CA 1
ATOM 1740 C C . VAL B 1 62 ? -38.962 -57.306 23.804 1 47.94 62 VAL B C 1
ATOM 1741 O O . VAL B 1 62 ? -38.542 -56.265 23.303 1 48.11 62 VAL B O 1
ATOM 1745 N N . GLY B 1 63 ? -38.82 -58.472 23.236 1 49.49 63 GLY B N 1
ATOM 1746 C CA . GLY B 1 63 ? -38.116 -58.686 21.982 1 51.72 63 GLY B CA 1
ATOM 1747 C C . GLY B 1 63 ? -38.109 -60.154 21.605 1 54.77 63 GLY B C 1
ATOM 1748 O O . GLY B 1 63 ? -38.647 -60.979 22.356 1 54.59 63 GLY B O 1
ATOM 1749 N N . PRO B 1 64 ? -37.514 -60.548 20.452 1 56.88 64 PRO B N 1
ATOM 1750 C CA . PRO B 1 64 ? -36.818 -59.71 19.45 1 58.03 64 PRO B CA 1
ATOM 1751 C C . PRO B 1 64 ? -37.756 -58.752 18.73 1 58.91 64 PRO B C 1
ATOM 1752 O O . PRO B 1 64 ? -38.948 -59.048 18.629 1 59.26 64 PRO B O 1
ATOM 1756 N N . VAL B 1 65 ? -37.253 -57.58 18.297 1 59.07 65 VAL B N 1
ATOM 1757 C CA . VAL B 1 65 ? -38.13 -56.626 17.63 1 59.91 65 VAL B CA 1
ATOM 1758 C C . VAL B 1 65 ? -37.867 -56.55 16.124 1 61.63 65 VAL B C 1
ATOM 1759 O O . VAL B 1 65 ? -36.919 -55.885 15.701 1 62.26 65 VAL B O 1
ATOM 1763 N N . PRO B 1 66 ? -38.714 -57.192 15.289 1 61.88 66 PRO B N 1
ATOM 1764 C CA . PRO B 1 66 ? -38.523 -57.077 13.844 1 62.07 66 PRO B CA 1
ATOM 1765 C C . PRO B 1 66 ? -39.04 -55.745 13.298 1 62.49 66 PRO B C 1
ATOM 1766 O O . PRO B 1 66 ? -39.786 -55.042 13.964 1 62.42 66 PRO B O 1
ATOM 1770 N N . ALA B 1 67 ? -38.654 -55.406 12.076 1 62.76 67 ALA B N 1
ATOM 1771 C CA . ALA B 1 67 ? -39.102 -54.178 11.424 1 63.32 67 ALA B CA 1
ATOM 1772 C C . ALA B 1 67 ? -40.632 -54.221 11.222 1 63.05 67 ALA B C 1
ATOM 1773 O O . ALA B 1 67 ? -41.198 -55.301 11.003 1 63.45 67 ALA B O 1
ATOM 1775 N N . GLY B 1 68 ? -41.285 -53.066 11.308 1 61.57 68 GLY B N 1
ATOM 1776 C CA . GLY B 1 68 ? -42.727 -53 11.108 1 61.08 68 GLY B CA 1
ATOM 1777 C C . GLY B 1 68 ? -43.482 -52.332 12.236 1 60.59 68 GLY B C 1
ATOM 1778 O O . GLY B 1 68 ? -42.886 -51.8 13.162 1 60.04 68 GLY B O 1
ATOM 1779 N N . ARG B 1 69 ? -44.805 -52.357 12.153 1 60.36 69 ARG B N 1
ATOM 1780 C CA . ARG B 1 69 ? -45.675 -51.76 13.147 1 60.22 69 ARG B CA 1
ATOM 1781 C C . ARG B 1 69 ? -45.954 -52.761 14.281 1 58.54 69 ARG B C 1
ATOM 1782 O O . ARG B 1 69 ? -46.218 -53.928 14.032 1 58.58 69 ARG B O 1
ATOM 1790 N N . HIS B 1 70 ? -45.866 -52.303 15.527 1 56.76 70 HIS B N 1
ATOM 1791 C CA . HIS B 1 70 ? -46.103 -53.132 16.696 1 55.49 70 HIS B CA 1
ATOM 1792 C C . HIS B 1 70 ? -47.055 -52.457 17.651 1 53.64 70 HIS B C 1
ATOM 1793 O O . HIS B 1 70 ? -47.11 -51.226 17.722 1 52.98 70 HIS B O 1
ATOM 1800 N N . MET B 1 71 ? -47.753 -53.28 18.448 1 52.48 71 MET B N 1
ATOM 1801 C CA . MET B 1 71 ? -48.655 -52.792 19.484 1 51.8 71 MET B CA 1
ATOM 1802 C C . MET B 1 71 ? -48.375 -53.545 20.802 1 49.85 71 MET B C 1
ATOM 1803 O O . MET B 1 71 ? -48.067 -54.727 20.791 1 50.59 71 MET B O 1
ATOM 1808 N N . PHE B 1 72 ? -48.386 -52.839 21.934 1 47.56 72 PHE B N 1
ATOM 1809 C CA . PHE B 1 72 ? -48.03 -53.406 23.23 1 46.99 72 PHE B CA 1
ATOM 1810 C C . PHE B 1 72 ? -49.003 -52.956 24.33 1 45.92 72 PHE B C 1
ATOM 1811 O O . PHE B 1 72 ? -49.12 -51.764 24.579 1 45.58 72 PHE B O 1
ATOM 1819 N N . VAL B 1 73 ? -49.736 -53.906 24.955 1 44.92 73 VAL B N 1
ATOM 1820 C CA . VAL B 1 73 ? -50.639 -53.58 26.052 1 45.16 73 VAL B CA 1
ATOM 1821 C C . VAL B 1 73 ? -49.853 -53.87 27.314 1 45.07 73 VAL B C 1
ATOM 1822 O O . VAL B 1 73 ? -49.473 -55.017 27.591 1 44.78 73 VAL B O 1
ATOM 1826 N N . PHE B 1 74 ? -49.489 -52.794 27.989 1 45.25 74 PHE B N 1
ATOM 1827 C CA . PHE B 1 74 ? -48.622 -52.775 29.15 1 45.72 74 PHE B CA 1
ATOM 1828 C C . PHE B 1 74 ? -49.431 -52.496 30.428 1 45.72 74 PHE B C 1
ATOM 1829 O O . PHE B 1 74 ? -50.036 -51.433 30.546 1 46.13 74 PHE B O 1
ATOM 1837 N N . GLN B 1 75 ? -49.431 -53.439 31.376 1 45.09 75 GLN B N 1
ATOM 1838 C CA . GLN B 1 75 ? -50.087 -53.279 32.666 1 45.16 75 GLN B CA 1
ATOM 1839 C C . GLN B 1 75 ? -49.057 -53.256 33.834 1 45.08 75 GLN B C 1
ATOM 1840 O O . GLN B 1 75 ? -48.159 -54.106 33.89 1 45.9 75 GLN B O 1
ATOM 1846 N N . ALA B 1 76 ? -49.231 -52.319 34.776 1 43.72 76 ALA B N 1
ATOM 1847 C CA . ALA B 1 76 ? -48.369 -52.196 35.958 1 43.12 76 ALA B CA 1
ATOM 1848 C C . ALA B 1 76 ? -49.235 -52.016 37.182 1 42.71 76 ALA B C 1
ATOM 1849 O O . ALA B 1 76 ? -50.177 -51.243 37.12 1 42.32 76 ALA B O 1
ATOM 1851 N N . ASP B 1 77 ? -48.883 -52.639 38.317 1 42.79 77 ASP B N 1
ATOM 1852 C CA . ASP B 1 77 ? -49.662 -52.436 39.548 1 43.21 77 ASP B CA 1
ATOM 1853 C C . ASP B 1 77 ? -49.611 -50.972 40.011 1 41.64 77 ASP B C 1
ATOM 1854 O O . ASP B 1 77 ? -48.668 -50.242 39.715 1 39.76 77 ASP B O 1
ATOM 1859 N N . ALA B 1 78 ? -50.629 -50.553 40.747 1 41.79 78 ALA B N 1
ATOM 1860 C CA . ALA B 1 78 ? -50.7 -49.22 41.34 1 41.85 78 ALA B CA 1
ATOM 1861 C C . ALA B 1 78 ? -49.498 -48.996 42.292 1 40.74 78 ALA B C 1
ATOM 1862 O O . ALA B 1 78 ? -48.935 -49.956 42.825 1 40.06 78 ALA B O 1
ATOM 1864 N N . PRO B 1 79 ? -49.108 -47.742 42.553 1 40.64 79 PRO B N 1
ATOM 1865 C CA . PRO B 1 79 ? -47.989 -47.507 43.487 1 41.08 79 PRO B CA 1
ATOM 1866 C C . PRO B 1 79 ? -48.313 -47.908 44.929 1 41.9 79 PRO B C 1
ATOM 1867 O O . PRO B 1 79 ? -49.481 -48.111 45.307 1 42.98 79 PRO B O 1
ATOM 1871 N N . ASN B 1 80 ? -47.258 -48.072 45.722 1 41 80 ASN B N 1
ATOM 1872 C CA . ASN B 1 80 ? -47.349 -48.388 47.145 1 40.52 80 ASN B CA 1
ATOM 1873 C C . ASN B 1 80 ? -47.658 -47.068 47.85 1 40.96 80 ASN B C 1
ATOM 1874 O O . ASN B 1 80 ? -46.82 -46.164 47.869 1 40.79 80 ASN B O 1
ATOM 1879 N N . PRO B 1 81 ? -48.876 -46.926 48.421 1 41.52 81 PRO B N 1
ATOM 1880 C CA . PRO B 1 81 ? -49.214 -45.672 49.118 1 40.87 81 PRO B CA 1
ATOM 1881 C C . PRO B 1 81 ? -48.344 -45.371 50.36 1 40.62 81 PRO B C 1
ATOM 1882 O O . PRO B 1 81 ? -48.189 -44.2 50.741 1 40.25 81 PRO B O 1
ATOM 1886 N N . GLY B 1 82 ? -47.728 -46.408 50.94 1 40.27 82 GLY B N 1
ATOM 1887 C CA . GLY B 1 82 ? -46.829 -46.25 52.082 1 39.93 82 GLY B CA 1
ATOM 1888 C C . GLY B 1 82 ? -45.584 -45.437 51.764 1 39.94 82 GLY B C 1
ATOM 1889 O O . GLY B 1 82 ? -44.904 -44.95 52.664 1 40.59 82 GLY B O 1
ATOM 1890 N N . LEU B 1 83 ? -45.269 -45.253 50.469 1 38.75 83 LEU B N 1
ATOM 1891 C CA . LEU B 1 83 ? -44.112 -44.45 50.07 1 38.21 83 LEU B CA 1
ATOM 1892 C C . LEU B 1 83 ? -44.492 -43.062 49.551 1 37.62 83 LEU B C 1
ATOM 1893 O O . LEU B 1 83 ? -43.596 -42.291 49.16 1 38.46 83 LEU B O 1
ATOM 1898 N N . ILE B 1 84 ? -45.794 -42.746 49.471 1 35.93 84 ILE B N 1
ATOM 1899 C CA . ILE B 1 84 ? -46.227 -41.468 48.92 1 35.82 84 ILE B CA 1
ATOM 1900 C C . ILE B 1 84 ? -46.408 -40.45 50.037 1 37.3 84 ILE B C 1
ATOM 1901 O O . ILE B 1 84 ? -47.145 -40.744 50.977 1 37.55 84 ILE B O 1
ATOM 1906 N N . PRO B 1 85 ? -45.794 -39.241 49.949 1 38.04 85 PRO B N 1
ATOM 1907 C CA . PRO B 1 85 ? -46.057 -38.206 50.959 1 38.24 85 PRO B CA 1
ATOM 1908 C C . PRO B 1 85 ? -47.541 -37.83 50.918 1 39.41 85 PRO B C 1
ATOM 1909 O O . PRO B 1 85 ? -48.114 -37.692 49.835 1 39.9 85 PRO B O 1
ATOM 1913 N N . ASP B 1 86 ? -48.174 -37.727 52.093 1 39.25 86 ASP B N 1
ATOM 1914 C CA . ASP B 1 86 ? -49.597 -37.43 52.242 1 39.48 86 ASP B CA 1
ATOM 1915 C C . ASP B 1 86 ? -50.007 -36.181 51.454 1 40.45 86 ASP B C 1
ATOM 1916 O O . ASP B 1 86 ? -51.067 -36.174 50.821 1 40.85 86 ASP B O 1
ATOM 1921 N N . ALA B 1 87 ? -49.178 -35.115 51.501 1 39.83 87 ALA B N 1
ATOM 1922 C CA . ALA B 1 87 ? -49.49 -33.852 50.831 1 39.51 87 ALA B CA 1
ATOM 1923 C C . ALA B 1 87 ? -49.564 -33.975 49.307 1 40.13 87 ALA B C 1
ATOM 1924 O O . ALA B 1 87 ? -50.156 -33.118 48.674 1 41.01 87 ALA B O 1
ATOM 1926 N N . ASP B 1 88 ? -49.02 -35.054 48.726 1 39.53 88 ASP B N 1
ATOM 1927 C CA . ASP B 1 88 ? -49.038 -35.281 47.279 1 40.26 88 ASP B CA 1
ATOM 1928 C C . ASP B 1 88 ? -50.121 -36.265 46.823 1 41.04 88 ASP B C 1
ATOM 1929 O O . ASP B 1 88 ? -50.274 -36.45 45.631 1 42.3 88 ASP B O 1
ATOM 1934 N N . ALA B 1 89 ? -50.793 -36.938 47.736 1 40.01 89 ALA B N 1
ATOM 1935 C CA . ALA B 1 89 ? -51.757 -37.978 47.417 1 40.57 89 ALA B CA 1
ATOM 1936 C C . ALA B 1 89 ? -53.041 -37.495 46.796 1 42.06 89 ALA B C 1
ATOM 1937 O O . ALA B 1 89 ? -53.571 -38.194 45.95 1 42.5 89 ALA B O 1
ATOM 1939 N N . VAL B 1 90 ? -53.585 -36.362 47.252 1 42.55 90 VAL B N 1
ATOM 1940 C CA . VAL B 1 90 ? -54.847 -35.824 46.748 1 42.98 90 VAL B CA 1
ATOM 1941 C C . VAL B 1 90 ? -54.519 -34.601 45.922 1 43.93 90 VAL B C 1
ATOM 1942 O O . VAL B 1 90 ? -53.962 -33.63 46.427 1 44.91 90 VAL B O 1
ATOM 1946 N N . GLY B 1 91 ? -54.839 -34.664 44.641 1 42.97 91 GLY B N 1
ATOM 1947 C CA . GLY B 1 91 ? -54.513 -33.597 43.71 1 42.21 91 GLY B CA 1
ATOM 1948 C C . GLY B 1 91 ? -53.773 -34.191 42.527 1 41.52 91 GLY B C 1
ATOM 1949 O O . GLY B 1 91 ? -53.845 -35.4 42.276 1 41.24 91 GLY B O 1
ATOM 1950 N N . VAL B 1 92 ? -53.016 -33.359 41.82 1 40.96 92 VAL B N 1
ATOM 1951 C CA . VAL B 1 92 ? -52.309 -33.792 40.627 1 40.06 92 VAL B CA 1
ATOM 1952 C C . VAL B 1 92 ? -50.898 -34.281 40.893 1 39.74 92 VAL B C 1
ATOM 1953 O O . VAL B 1 92 ? -50.141 -33.632 41.599 1 40.29 92 VAL B O 1
ATOM 1957 N N . THR B 1 93 ? -50.527 -35.408 40.282 1 38.95 93 THR B N 1
ATOM 1958 C CA . THR B 1 93 ? -49.152 -35.899 40.251 1 38.33 93 THR B CA 1
ATOM 1959 C C . THR B 1 93 ? -48.836 -36.369 38.775 1 37.74 93 THR B C 1
ATOM 1960 O O . THR B 1 93 ? -49.523 -35.944 37.845 1 37.58 93 THR B O 1
ATOM 1964 N N . VAL B 1 94 ? -47.789 -37.179 38.548 1 37.47 94 VAL B N 1
ATOM 1965 C CA . VAL B 1 94 ? -47.376 -37.584 37.213 1 36.8 94 VAL B CA 1
ATOM 1966 C C . VAL B 1 94 ? -47.108 -39.099 37.176 1 37.65 94 VAL B C 1
ATOM 1967 O O . VAL B 1 94 ? -46.645 -39.681 38.167 1 36.96 94 VAL B O 1
ATOM 1971 N N . VAL B 1 95 ? -47.399 -39.735 36.031 1 37.48 95 VAL B N 1
ATOM 1972 C CA . VAL B 1 95 ? -47.029 -41.106 35.726 1 37.39 95 VAL B CA 1
ATOM 1973 C C . VAL B 1 95 ? -46.229 -41.04 34.393 1 38.55 95 VAL B C 1
ATOM 1974 O O . VAL B 1 95 ? -46.517 -40.205 33.539 1 39.26 95 VAL B O 1
ATOM 1978 N N . LEU B 1 96 ? -45.19 -41.86 34.252 1 38.56 96 LEU B N 1
ATOM 1979 C CA . LEU B 1 96 ? -44.329 -41.869 33.075 1 38.45 96 LEU B CA 1
ATOM 1980 C C . LEU B 1 96 ? -44.22 -43.265 32.467 1 39.01 96 LEU B C 1
ATOM 1981 O O . LEU B 1 96 ? -44.237 -44.273 33.16 1 38.53 96 LEU B O 1
ATOM 1986 N N . ILE B 1 97 ? -44.096 -43.312 31.159 1 39.37 97 ILE B N 1
ATOM 1987 C CA . ILE B 1 97 ? -43.824 -44.532 30.424 1 39.57 97 ILE B CA 1
ATOM 1988 C C . ILE B 1 97 ? -42.494 -44.25 29.756 1 38.76 97 ILE B C 1
ATOM 1989 O O . ILE B 1 97 ? -42.363 -43.22 29.121 1 38.66 97 ILE B O 1
ATOM 1994 N N . THR B 1 98 ? -41.492 -45.117 29.926 1 38.41 98 THR B N 1
ATOM 1995 C CA . THR B 1 98 ? -40.219 -44.936 29.243 1 39.02 98 THR B CA 1
ATOM 1996 C C . THR B 1 98 ? -39.856 -46.173 28.425 1 39.89 98 THR B C 1
ATOM 1997 O O . THR B 1 98 ? -40.282 -47.296 28.75 1 39.53 98 THR B O 1
ATOM 2001 N N . CYS B 1 99 ? -39.06 -45.963 27.378 1 39.28 99 CYS B N 1
ATOM 2002 C CA . CYS B 1 99 ? -38.511 -47.066 26.615 1 40.32 99 CYS B CA 1
ATOM 2003 C C . CYS B 1 99 ? -37.009 -46.881 26.462 1 40.53 99 CYS B C 1
ATOM 2004 O O . CYS B 1 99 ? -36.536 -45.765 26.249 1 40.41 99 CYS B O 1
ATOM 2007 N N . THR B 1 100 ? -36.266 -47.973 26.658 1 40.35 100 THR B N 1
ATOM 2008 C CA . THR B 1 100 ? -34.815 -48.016 26.693 1 41.51 100 THR B CA 1
ATOM 2009 C C . THR B 1 100 ? -34.299 -49.065 25.707 1 43.17 100 THR B C 1
ATOM 2010 O O . THR B 1 100 ? -34.876 -50.154 25.577 1 43.16 100 THR B O 1
ATOM 2014 N N . TYR B 1 101 ? -33.224 -48.726 24.988 1 43.67 101 TYR B N 1
ATOM 2015 C CA . TYR B 1 101 ? -32.615 -49.642 24.062 1 45.51 101 TYR B CA 1
ATOM 2016 C C . TYR B 1 101 ? -31.137 -49.678 24.382 1 47.2 101 TYR B C 1
ATOM 2017 O O . TYR B 1 101 ? -30.49 -48.626 24.342 1 47.62 101 TYR B O 1
ATOM 2026 N N . ARG B 1 102 ? -30.609 -50.865 24.766 1 47.18 102 ARG B N 1
ATOM 2027 C CA . ARG B 1 102 ? -29.198 -51.058 25.095 1 47.73 102 ARG B CA 1
ATOM 2028 C C . ARG B 1 102 ? -28.696 -50.113 26.189 1 48.43 102 ARG B C 1
ATOM 2029 O O . ARG B 1 102 ? -27.627 -49.51 26.067 1 49.79 102 ARG B O 1
ATOM 2037 N N . GLY B 1 103 ? -29.489 -49.965 27.225 1 47.83 103 GLY B N 1
ATOM 2038 C CA . GLY B 1 103 ? -29.168 -49.124 28.371 1 48.2 103 GLY B CA 1
ATOM 2039 C C . GLY B 1 103 ? -29.418 -47.639 28.182 1 47.78 103 GLY B C 1
ATOM 2040 O O . GLY B 1 103 ? -29.22 -46.862 29.117 1 47.82 103 GLY B O 1
ATOM 2041 N N . GLN B 1 104 ? -29.893 -47.232 26.986 1 46.38 104 GLN B N 1
ATOM 2042 C CA . GLN B 1 104 ? -30.147 -45.83 26.682 1 45.52 104 GLN B CA 1
ATOM 2043 C C . GLN B 1 104 ? -31.64 -45.516 26.548 1 44.69 104 GLN B C 1
ATOM 2044 O O . GLN B 1 104 ? -32.293 -46.012 25.626 1 45.19 104 GLN B O 1
ATOM 2050 N N . GLU B 1 105 ? -32.167 -44.647 27.413 1 43.61 105 GLU B N 1
ATOM 2051 C CA . GLU B 1 105 ? -33.572 -44.242 27.335 1 42.83 105 GLU B CA 1
ATOM 2052 C C . GLU B 1 105 ? -33.751 -43.333 26.13 1 43.35 105 GLU B C 1
ATOM 2053 O O . GLU B 1 105 ? -33.001 -42.366 25.978 1 44.89 105 GLU B O 1
ATOM 2059 N N . PHE B 1 106 ? -34.694 -43.656 25.239 1 42.62 106 PHE B N 1
ATOM 2060 C CA . PHE B 1 106 ? -34.901 -42.854 24.033 1 42.27 106 PHE B CA 1
ATOM 2061 C C . PHE B 1 106 ? -36.243 -42.135 24.001 1 42.03 106 PHE B C 1
ATOM 2062 O O . PHE B 1 106 ? -36.436 -41.271 23.147 1 42.57 106 PHE B O 1
ATOM 2070 N N . ILE B 1 107 ? -37.175 -42.49 24.883 1 41.38 107 ILE B N 1
ATOM 2071 C CA . ILE B 1 107 ? -38.481 -41.842 24.939 1 41.84 107 ILE B CA 1
ATOM 2072 C C . ILE B 1 107 ? -39.078 -41.898 26.351 1 41.73 107 ILE B C 1
ATOM 2073 O O . ILE B 1 107 ? -38.897 -42.87 27.079 1 41.62 107 ILE B O 1
ATOM 2078 N N . ARG B 1 108 ? -39.777 -40.832 26.729 1 41.43 108 ARG B N 1
ATOM 2079 C CA . ARG B 1 108 ? -40.481 -40.702 27.988 1 41.41 108 ARG B CA 1
ATOM 2080 C C . ARG B 1 108 ? -41.818 -40.049 27.677 1 41.84 108 ARG B C 1
ATOM 2081 O O . ARG B 1 108 ? -41.848 -38.991 27.051 1 42.59 108 ARG B O 1
ATOM 2089 N N . VAL B 1 109 ? -42.923 -40.713 28.033 1 41.01 109 VAL B N 1
ATOM 2090 C CA . VAL B 1 109 ? -44.279 -40.213 27.814 1 40.51 109 VAL B CA 1
ATOM 2091 C C . VAL B 1 109 ? -44.85 -39.936 29.208 1 39.73 109 VAL B C 1
ATOM 2092 O O . VAL B 1 109 ? -44.989 -40.862 30.009 1 40.3 109 VAL B O 1
ATOM 2096 N N . GLY B 1 110 ? -45.163 -38.683 29.494 1 37.83 110 GLY B N 1
ATOM 2097 C CA . GLY B 1 110 ? -45.7 -38.315 30.786 1 37.62 110 GLY B CA 1
ATOM 2098 C C . GLY B 1 110 ? -47.157 -37.911 30.77 1 37.77 110 GLY B C 1
ATOM 2099 O O . GLY B 1 110 ? -47.633 -37.298 29.821 1 37.41 110 GLY B O 1
ATOM 2100 N N . TYR B 1 111 ? -47.866 -38.226 31.844 1 38.12 111 TYR B N 1
ATOM 2101 C CA . TYR B 1 111 ? -49.256 -37.809 31.994 1 38.76 111 TYR B CA 1
ATOM 2102 C C . TYR B 1 111 ? -49.459 -37.179 33.364 1 39.01 111 TYR B C 1
ATOM 2103 O O . TYR B 1 111 ? -48.914 -37.672 34.332 1 39.85 111 TYR B O 1
ATOM 2112 N N . TYR B 1 112 ? -50.287 -36.154 33.459 1 38.41 112 TYR B N 1
ATOM 2113 C CA . TYR B 1 112 ? -50.739 -35.649 34.736 1 37.89 112 TYR B CA 1
ATOM 2114 C C . TYR B 1 112 ? -51.81 -36.648 35.197 1 38.37 112 TYR B C 1
ATOM 2115 O O . TYR B 1 112 ? -52.549 -37.209 34.383 1 38.3 112 TYR B O 1
ATOM 2124 N N . VAL B 1 113 ? -51.856 -36.897 36.51 1 39.19 113 VAL B N 1
ATOM 2125 C CA . VAL B 1 113 ? -52.782 -37.834 37.134 1 40.49 113 VAL B CA 1
ATOM 2126 C C . VAL B 1 113 ? -53.487 -37.111 38.265 1 42.52 113 VAL B C 1
ATOM 2127 O O . VAL B 1 113 ? -52.835 -36.685 39.228 1 43.57 113 VAL B O 1
ATOM 2131 N N . ASN B 1 114 ? -54.811 -36.996 38.178 1 42.42 114 ASN B N 1
ATOM 2132 C CA . ASN B 1 114 ? -55.583 -36.343 39.21 1 42.74 114 ASN B CA 1
ATOM 2133 C C . ASN B 1 114 ? -56.241 -37.417 40.11 1 43.39 114 ASN B C 1
ATOM 2134 O O . ASN B 1 114 ? -57.078 -38.188 39.647 1 43.91 114 ASN B O 1
ATOM 2139 N N . ASN B 1 115 ? -55.84 -37.471 41.388 1 42.93 115 ASN B N 1
ATOM 2140 C CA . ASN B 1 115 ? -56.343 -38.412 42.369 1 42.91 115 ASN B CA 1
ATOM 2141 C C . ASN B 1 115 ? -57.234 -37.639 43.309 1 44.27 115 ASN B C 1
ATOM 2142 O O . ASN B 1 115 ? -56.762 -36.729 43.991 1 45.82 115 ASN B O 1
ATOM 2147 N N . GLU B 1 116 ? -58.533 -37.941 43.303 1 43.63 116 GLU B N 1
ATOM 2148 C CA . GLU B 1 116 ? -59.502 -37.216 44.111 1 44.01 116 GLU B CA 1
ATOM 2149 C C . GLU B 1 116 ? -60.54 -38.161 44.703 1 45.61 116 GLU B C 1
ATOM 2150 O O . GLU B 1 116 ? -60.829 -39.21 44.128 1 44.79 116 GLU B O 1
ATOM 2156 N N . TYR B 1 117 ? -61.186 -37.727 45.788 1 47.5 117 TYR B N 1
ATOM 2157 C CA . TYR B 1 117 ? -62.305 -38.469 46.351 1 50.41 117 TYR B CA 1
ATOM 2158 C C . TYR B 1 117 ? -63.535 -38.23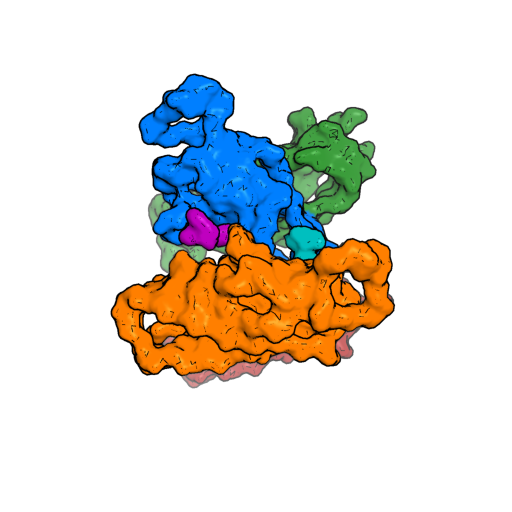 45.456 1 54.04 117 TYR B C 1
ATOM 2159 O O . TYR B 1 117 ? -63.645 -37.183 44.822 1 54.18 117 TYR B O 1
ATOM 2168 N N . THR B 1 118 ? -64.465 -39.184 45.421 1 56.88 118 THR B N 1
ATOM 2169 C CA . THR B 1 118 ? -65.706 -39.023 44.658 1 60.06 118 THR B CA 1
ATOM 2170 C C . THR B 1 118 ? -66.916 -38.765 45.575 1 63.41 118 THR B C 1
ATOM 2171 O O . THR B 1 118 ? -67.914 -38.203 45.121 1 64.05 118 THR B O 1
ATOM 2175 N N . GLU B 1 119 ? -66.832 -39.171 46.853 1 65.25 119 GLU B N 1
ATOM 2176 C CA . GLU B 1 119 ? -67.891 -38.912 47.812 1 67.72 119 GLU B CA 1
ATOM 2177 C C . GLU B 1 119 ? -67.81 -37.437 48.181 1 69.49 119 GLU B C 1
ATOM 2178 O O . GLU B 1 119 ? -66.721 -36.927 48.458 1 69.28 119 GLU B O 1
ATOM 2184 N N . THR B 1 120 ? -68.963 -36.759 48.182 1 70.63 120 THR B N 1
ATOM 2185 C CA . THR B 1 120 ? -69.076 -35.334 48.482 1 72.41 120 THR B CA 1
ATOM 2186 C C . THR B 1 120 ? -68.533 -34.984 49.872 1 72.67 120 THR B C 1
ATOM 2187 O O . THR B 1 120 ? -67.815 -33.995 50.017 1 73.05 120 THR B O 1
ATOM 2191 N N . GLU B 1 121 ? -68.866 -35.802 50.881 1 72.15 121 GLU B N 1
ATOM 2192 C CA . GLU B 1 121 ? -68.412 -35.607 52.254 1 72.54 121 GLU B CA 1
ATOM 2193 C C . GLU B 1 121 ? -66.887 -35.606 52.33 1 71.18 121 GLU B C 1
ATOM 2194 O O . GLU B 1 121 ? -66.313 -34.741 52.984 1 71.35 121 GLU B O 1
ATOM 2200 N N . LEU B 1 122 ? -66.239 -36.556 51.643 1 69.71 122 LEU B N 1
ATOM 2201 C CA . LEU B 1 122 ? -64.784 -36.651 51.633 1 68.97 122 LEU B CA 1
ATOM 2202 C C . LEU B 1 122 ? -64.137 -35.522 50.85 1 68.61 122 LEU B C 1
ATOM 2203 O O . LEU B 1 122 ? -63.069 -35.079 51.235 1 68.48 122 LEU B O 1
ATOM 2208 N N . ARG B 1 123 ? -64.747 -35.073 49.747 1 68.54 123 ARG B N 1
ATOM 2209 C CA . ARG B 1 123 ? -64.176 -33.985 48.954 1 69.22 123 ARG B CA 1
ATOM 2210 C C . ARG B 1 123 ? -64.144 -32.689 49.765 1 69.38 123 ARG B C 1
ATOM 2211 O O . ARG B 1 123 ? -63.172 -31.939 49.694 1 69.31 123 ARG B O 1
ATOM 2219 N N . GLU B 1 124 ? -65.207 -32.425 50.536 1 69.65 124 GLU B N 1
ATOM 2220 C CA . GLU B 1 124 ? -65.314 -31.211 51.339 1 70.27 124 GLU B CA 1
ATOM 2221 C C . GLU B 1 124 ? -64.568 -31.323 52.666 1 70.05 124 GLU B C 1
ATOM 2222 O O . GLU B 1 124 ? -64.041 -30.324 53.154 1 70.86 124 GLU B O 1
ATOM 2228 N N . ASN B 1 125 ? -64.522 -32.525 53.253 1 68.47 125 ASN B N 1
ATOM 2229 C CA . ASN B 1 125 ? -63.833 -32.751 54.52 1 67.44 125 ASN B CA 1
ATOM 2230 C C . ASN B 1 125 ? -62.865 -33.928 54.362 1 63.39 125 ASN B C 1
ATOM 2231 O O . ASN B 1 125 ? -63.151 -35.031 54.827 1 63.25 125 ASN B O 1
ATOM 2236 N N . PRO B 1 126 ? -61.747 -33.735 53.647 1 60.33 126 PRO B N 1
ATOM 2237 C CA . PRO B 1 126 ? -60.824 -34.863 53.423 1 58.23 126 PRO B CA 1
ATOM 2238 C C . PRO B 1 126 ? -60.175 -35.353 54.703 1 56.11 126 PRO B C 1
ATOM 2239 O O . PRO B 1 126 ? -59.86 -34.553 55.598 1 55.85 126 PRO B O 1
ATOM 2243 N N . PRO B 1 127 ? -59.998 -36.679 54.832 1 54.15 127 PRO B N 1
ATOM 2244 C CA . PRO B 1 127 ? -59.356 -37.198 56.061 1 52.78 127 PRO B CA 1
ATOM 2245 C C . PRO B 1 127 ? -57.934 -36.654 56.208 1 51.06 127 PRO B C 1
ATOM 2246 O O . PRO B 1 127 ? -57.274 -36.337 55.212 1 51.07 127 PRO B O 1
ATOM 2250 N N . VAL B 1 128 ? -57.482 -36.521 57.447 1 49.89 128 VAL B N 1
ATOM 2251 C CA . VAL B 1 128 ? -56.158 -36.015 57.828 1 49.06 128 VAL B CA 1
ATOM 2252 C C . VAL B 1 128 ? -55.058 -36.768 57.101 1 48.16 128 VAL B C 1
ATOM 2253 O O . VAL B 1 128 ? -54.152 -36.151 56.556 1 48.51 128 VAL B O 1
ATOM 2257 N N . LYS B 1 129 ? -55.168 -38.099 57.045 1 46.79 129 LYS B N 1
ATOM 2258 C CA . LYS B 1 129 ? -54.248 -38.929 56.271 1 46.11 129 LYS B CA 1
ATOM 2259 C C . LYS B 1 129 ? -55.062 -39.466 55.082 1 46.44 129 LYS B C 1
ATOM 2260 O O . LYS B 1 129 ? -56.197 -39.908 55.271 1 48.08 129 LYS B O 1
ATOM 2266 N N . PRO B 1 130 ? -54.541 -39.397 53.863 1 45.89 130 PRO B N 1
ATOM 2267 C CA . PRO B 1 130 ? -55.328 -39.85 52.704 1 46.01 130 PRO B CA 1
ATOM 2268 C C . PRO B 1 130 ? -55.814 -41.289 52.791 1 46.46 130 PRO B C 1
ATOM 2269 O O . PRO B 1 130 ? -55.094 -42.16 53.275 1 46.86 130 PRO B O 1
ATOM 2273 N N . ASP B 1 131 ? -57.046 -41.53 52.325 1 46.22 131 ASP B N 1
ATOM 2274 C CA . ASP B 1 131 ? -57.619 -42.875 52.28 1 46.46 131 ASP B CA 1
ATOM 2275 C C . ASP B 1 131 ? -57.564 -43.29 50.813 1 46.28 131 ASP B C 1
ATOM 2276 O O . ASP B 1 131 ? -58.4 -42.875 50.007 1 47.64 131 ASP B O 1
ATOM 2281 N N . PHE B 1 132 ? -56.56 -44.084 50.468 1 45.02 132 PHE B N 1
ATOM 2282 C CA . PHE B 1 132 ? -56.319 -44.534 49.109 1 45.18 132 PHE B CA 1
ATOM 2283 C C . PHE B 1 132 ? -57.41 -45.469 48.569 1 46.21 132 PHE B C 1
ATOM 2284 O O . PHE B 1 132 ? -57.62 -45.525 47.355 1 46.46 132 PHE B O 1
ATOM 2292 N N . SER B 1 133 ? -58.156 -46.144 49.457 1 46.81 133 SER B N 1
ATOM 2293 C CA . SER B 1 133 ? -59.265 -46.995 49.029 1 47.77 133 SER B CA 1
ATOM 2294 C C . SER B 1 133 ? -60.478 -46.164 48.551 1 48.76 133 SER B C 1
ATOM 2295 O O . SER B 1 133 ? -61.384 -46.723 47.949 1 49.39 133 SER B O 1
ATOM 2298 N N . LYS B 1 134 ? -60.498 -44.84 48.815 1 48.22 134 LYS B N 1
ATOM 2299 C CA . LYS B 1 134 ? -61.587 -43.95 48.415 1 48.2 134 LYS B CA 1
ATOM 2300 C C . LYS B 1 134 ? -61.165 -42.977 47.3 1 47.7 134 LYS B C 1
ATOM 2301 O O . LYS B 1 134 ? -61.984 -42.159 46.881 1 47.74 134 LYS B O 1
ATOM 2307 N N . LEU B 1 135 ? -59.901 -43.043 46.821 1 47 135 LEU B N 1
ATOM 2308 C CA . LEU B 1 135 ? -59.431 -42.149 45.781 1 47.11 135 LEU B CA 1
ATOM 2309 C C . LEU B 1 135 ? -59.678 -42.724 44.402 1 47.28 135 LEU B C 1
ATOM 2310 O O . LEU B 1 135 ? -59.417 -43.898 44.14 1 47.42 135 LEU B O 1
ATOM 2315 N N . GLN B 1 136 ? -60.137 -41.871 43.506 1 46.86 136 GLN B N 1
ATOM 2316 C CA . GLN B 1 136 ? -60.315 -42.197 42.107 1 46.4 136 GLN B CA 1
ATOM 2317 C C . GLN B 1 136 ? -59.159 -41.559 41.358 1 45.67 136 GLN B C 1
ATOM 2318 O O . GLN B 1 136 ? -58.859 -40.384 41.547 1 45.24 136 GLN B O 1
ATOM 2324 N N . ARG B 1 137 ? -58.509 -42.347 40.511 1 45.61 137 ARG B N 1
ATOM 2325 C CA . ARG B 1 137 ? -57.433 -41.904 39.653 1 45.44 137 ARG B CA 1
ATOM 2326 C C . ARG B 1 137 ? -58.008 -41.488 38.31 1 45.46 137 ARG B C 1
ATOM 2327 O O . ARG B 1 137 ? -58.675 -42.287 37.646 1 45.71 137 ARG B O 1
ATOM 2335 N N . ASN B 1 138 ? -57.711 -40.261 37.886 1 44.81 138 ASN B N 1
ATOM 2336 C CA . ASN B 1 138 ? -58.12 -39.793 36.581 1 45.69 138 ASN B CA 1
ATOM 2337 C C . ASN B 1 138 ? -56.872 -39.309 35.842 1 44.53 138 ASN B C 1
ATOM 2338 O O . ASN B 1 138 ? -56.355 -38.225 36.114 1 44.15 138 ASN B O 1
ATOM 2343 N N . ILE B 1 139 ? -56.367 -40.138 34.939 1 43.84 139 ILE B N 1
ATOM 2344 C CA . ILE B 1 139 ? -55.224 -39.793 34.117 1 44.08 139 ILE B CA 1
ATOM 2345 C C . ILE B 1 139 ? -55.683 -38.798 33.046 1 44.85 139 ILE B C 1
ATOM 2346 O O . ILE B 1 139 ? -56.696 -39.031 32.369 1 44 139 ILE B O 1
ATOM 2351 N N . LEU B 1 140 ? -54.95 -37.682 32.895 1 45.62 140 LEU B N 1
ATOM 2352 C CA . LEU B 1 140 ? -55.297 -36.672 31.887 1 46.9 140 LEU B CA 1
ATOM 2353 C C . LEU B 1 140 ? -54.745 -37.113 30.528 1 47.07 140 LEU B C 1
ATOM 2354 O O . LEU B 1 140 ? -53.734 -36.599 30.046 1 47.24 140 LEU B O 1
ATOM 2359 N N . ALA B 1 141 ? -55.425 -38.093 29.941 1 46.91 141 ALA B N 1
ATOM 2360 C CA . ALA B 1 141 ? -55.077 -38.811 28.73 1 48.21 141 ALA B CA 1
ATOM 2361 C C . ALA B 1 141 ? -55.024 -37.979 27.458 1 49.38 141 ALA B C 1
ATOM 2362 O O . ALA B 1 141 ? -54.269 -38.344 26.56 1 49.93 141 ALA B O 1
ATOM 2364 N N . SER B 1 142 ? -55.8 -36.884 27.361 1 49.7 142 SER B N 1
ATOM 2365 C CA . SER B 1 142 ? -55.747 -36.07 26.143 1 50.73 142 SER B CA 1
ATOM 2366 C C . SER B 1 142 ? -54.516 -35.146 26.107 1 50.54 142 SER B C 1
ATOM 2367 O O . SER B 1 142 ? -54.28 -34.511 25.077 1 50.8 142 SER B O 1
ATOM 2370 N N . ASN B 1 143 ? -53.72 -35.079 27.203 1 48.83 143 ASN B N 1
ATOM 2371 C CA . ASN B 1 143 ? -52.549 -34.21 27.218 1 48.34 143 ASN B CA 1
ATOM 2372 C C . ASN B 1 143 ? -51.213 -34.937 27.52 1 46.01 143 ASN B C 1
ATOM 2373 O O . ASN B 1 143 ? -50.54 -34.576 28.486 1 45.1 143 ASN B O 1
ATOM 2378 N N . PRO B 1 144 ? -50.788 -35.951 26.719 1 45.36 144 PRO B N 1
ATOM 2379 C CA . PRO B 1 144 ? -49.482 -36.577 26.982 1 44.6 144 PRO B CA 1
ATOM 2380 C C . PRO B 1 144 ? -48.329 -35.61 26.699 1 43.8 144 PRO B C 1
ATOM 2381 O O . PRO B 1 144 ? -48.433 -34.755 25.833 1 44.05 144 PRO B O 1
ATOM 2385 N N . ARG B 1 145 ? -47.236 -35.743 27.433 1 43.27 145 ARG B N 1
ATOM 2386 C CA . ARG B 1 145 ? -46.043 -34.936 27.211 1 42.85 145 ARG B CA 1
ATOM 2387 C C . ARG B 1 145 ? -45.006 -35.924 26.722 1 43.5 145 ARG B C 1
ATOM 2388 O O . ARG B 1 145 ? -44.669 -36.874 27.419 1 43.63 145 ARG B O 1
ATOM 2396 N N . VAL B 1 146 ? -44.572 -35.762 25.492 1 43.96 146 VAL B N 1
ATOM 2397 C CA . VAL B 1 146 ? -43.66 -36.706 24.864 1 45.26 146 VAL B CA 1
ATOM 2398 C C . VAL B 1 146 ? -42.279 -36.118 24.751 1 46.54 146 VAL B C 1
ATOM 2399 O O . VAL B 1 146 ? -42.115 -35.07 24.149 1 47.39 146 VAL B O 1
ATOM 2403 N N . THR B 1 147 ? -41.282 -36.772 25.341 1 46.61 147 THR B N 1
ATOM 2404 C CA . THR B 1 147 ? -39.903 -36.306 25.27 1 46.8 147 THR B CA 1
ATOM 2405 C C . THR B 1 147 ? -39.069 -37.42 24.641 1 48.02 147 THR B C 1
ATOM 2406 O O . THR B 1 147 ? -39.127 -38.571 25.084 1 48.27 147 THR B O 1
ATOM 2410 N N . ARG B 1 148 ? -38.313 -37.081 23.604 1 48.04 148 ARG B N 1
ATOM 2411 C CA . ARG B 1 148 ? -37.461 -38.027 22.903 1 49.67 148 ARG B CA 1
ATOM 2412 C C . ARG B 1 148 ? -35.994 -37.674 23.156 1 50.4 148 ARG B C 1
ATOM 2413 O O . ARG B 1 148 ? -35.658 -36.499 23.295 1 51.24 148 ARG B O 1
ATOM 2421 N N . PHE B 1 149 ? -35.125 -38.68 23.26 1 49.83 149 PHE B N 1
ATOM 2422 C CA . PHE B 1 149 ? -33.701 -38.456 23.526 1 49.74 149 PHE B CA 1
ATOM 2423 C C . PHE B 1 149 ? -32.863 -39.098 22.433 1 51.19 149 PHE B C 1
ATOM 2424 O O . PHE B 1 149 ? -33.198 -40.191 21.953 1 50.54 149 PHE B O 1
ATOM 2432 N N . HIS B 1 150 ? -31.761 -38.437 22.047 1 52.48 150 HIS B N 1
ATOM 2433 C CA . HIS B 1 150 ? -30.885 -38.99 21.023 1 54.52 150 HIS B CA 1
ATOM 2434 C C . HIS B 1 150 ? -30.047 -40.099 21.626 1 54.78 150 HIS B C 1
ATOM 2435 O O . HIS B 1 150 ? -29.434 -39.901 22.666 1 55.03 150 HIS B O 1
ATOM 2442 N N . ILE B 1 151 ? -30.069 -41.283 21.019 1 54.87 151 ILE B N 1
ATOM 2443 C CA . ILE B 1 151 ? -29.276 -42.413 21.512 1 56.19 151 ILE B CA 1
ATOM 2444 C C . ILE B 1 151 ? -28.475 -43.033 20.353 1 58.94 151 ILE B C 1
ATOM 2445 O O . ILE B 1 151 ? -28.687 -42.685 19.182 1 59.06 151 ILE B O 1
ATOM 2450 N N . ASN B 1 152 ? -27.549 -43.946 20.668 1 60.65 152 ASN B N 1
ATOM 2451 C CA . ASN B 1 152 ? -26.802 -44.651 19.635 1 62.64 152 ASN B CA 1
ATOM 2452 C C . ASN B 1 152 ? -27.574 -45.936 19.324 1 63.77 152 ASN B C 1
ATOM 2453 O O . ASN B 1 152 ? -27.711 -46.82 20.181 1 64.46 152 ASN B O 1
ATOM 2458 N N . TRP B 1 153 ? -28.156 -45.988 18.131 1 64.46 153 TRP B N 1
ATOM 2459 C CA . TRP B 1 153 ? -28.935 -47.13 17.655 1 66.3 153 TRP B CA 1
ATOM 2460 C C . TRP B 1 153 ? -28.085 -48.25 17.019 1 70.1 153 TRP B C 1
ATOM 2461 O O . TRP B 1 153 ? -28.659 -49.198 16.484 1 70.84 153 TRP B O 1
ATOM 2472 N N . GLU B 1 154 ? -26.729 -48.132 17.087 1 71.99 154 GLU B N 1
ATOM 2473 C CA . GLU B 1 154 ? -25.696 -49.067 16.633 1 74.22 154 GLU B CA 1
ATOM 2474 C C . GLU B 1 154 ? -25.031 -48.567 15.371 1 75.68 154 GLU B C 1
ATOM 2475 O O . GLU B 1 154 ? -24.116 -47.748 15.464 1 76.74 154 GLU B O 1
ATOM 2481 N N . MET C 1 1 ? -27.871 14.527 34.61 1 92.94 1 MET C N 1
ATOM 2482 C CA . MET C 1 1 ? -27.319 13.183 34.758 1 93.22 1 MET C CA 1
ATOM 2483 C C . MET C 1 1 ? -27.959 12.208 33.775 1 91.66 1 MET C C 1
ATOM 2484 O O . MET C 1 1 ? -29.185 12.138 33.701 1 92.09 1 MET C O 1
ATOM 2489 N N . ALA C 1 2 ? -27.129 11.456 33.023 1 89.65 2 ALA C N 1
ATOM 2490 C CA . ALA C 1 2 ? -27.575 10.464 32.044 1 87.73 2 ALA C CA 1
ATOM 2491 C C . ALA C 1 2 ? -28.429 9.378 32.693 1 85.74 2 ALA C C 1
ATOM 2492 O O . ALA C 1 2 ? -28.022 8.79 33.694 1 86.16 2 ALA C O 1
ATOM 2494 N N . LYS C 1 3 ? -29.611 9.111 32.124 1 83.27 3 LYS C N 1
ATOM 2495 C CA . LYS C 1 3 ? -30.515 8.093 32.657 1 81.28 3 LYS C CA 1
ATOM 2496 C C . LYS C 1 3 ? -30.027 6.668 32.426 1 78.21 3 LYS C C 1
ATOM 2497 O O . LYS C 1 3 ? -30.46 5.759 33.13 1 78.23 3 LYS C O 1
ATOM 2503 N N . VAL C 1 4 ? -29.155 6.459 31.429 1 75.31 4 VAL C N 1
ATOM 2504 C CA . VAL C 1 4 ? -28.602 5.145 31.136 1 72.98 4 VAL C CA 1
ATOM 2505 C C . VAL C 1 4 ? -27.085 5.244 31.222 1 71.11 4 VAL C C 1
ATOM 2506 O O . VAL C 1 4 ? -26.497 6.158 30.654 1 71.02 4 VAL C O 1
ATOM 2510 N N . GLN C 1 5 ? -26.453 4.304 31.92 1 69.72 5 GLN C N 1
ATOM 2511 C CA . GLN C 1 5 ? -25.003 4.272 32.074 1 69.52 5 GLN C CA 1
ATOM 2512 C C . GLN C 1 5 ? -24.486 2.883 31.69 1 68.08 5 GLN C C 1
ATOM 2513 O O . GLN C 1 5 ? -24.825 1.916 32.36 1 68.59 5 GLN C O 1
ATOM 2519 N N . VAL C 1 6 ? -23.645 2.784 30.664 1 66.28 6 VAL C N 1
ATOM 2520 C CA . VAL C 1 6 ? -23.063 1.502 30.284 1 65.77 6 VAL C CA 1
ATOM 2521 C C . VAL C 1 6 ? -21.876 1.226 31.204 1 66.17 6 VAL C C 1
ATOM 2522 O O . VAL C 1 6 ? -21.002 2.074 31.355 1 66.89 6 VAL C O 1
ATOM 2526 N N . ASN C 1 7 ? -21.874 0.083 31.86 1 65.79 7 ASN C N 1
ATOM 2527 C CA . ASN C 1 7 ? -20.84 -0.268 32.824 1 66.26 7 ASN C CA 1
ATOM 2528 C C . ASN C 1 7 ? -19.789 -1.227 32.289 1 64.9 7 ASN C C 1
ATOM 2529 O O . ASN C 1 7 ? -18.665 -1.232 32.78 1 65.23 7 ASN C O 1
ATOM 2534 N N . ASN C 1 8 ? -20.142 -2.034 31.295 1 63.49 8 ASN C N 1
ATOM 2535 C CA . ASN C 1 8 ? -19.221 -3.034 30.776 1 62.63 8 ASN C CA 1
ATOM 2536 C C . ASN C 1 8 ? -19.668 -3.556 29.431 1 59.78 8 ASN C C 1
ATOM 2537 O O . ASN C 1 8 ? -20.86 -3.597 29.143 1 59.07 8 ASN C O 1
ATOM 2542 N N . VAL C 1 9 ? -18.697 -3.966 28.616 1 57.96 9 VAL C N 1
ATOM 2543 C CA . VAL C 1 9 ? -18.907 -4.656 27.353 1 57.08 9 VAL C CA 1
ATOM 2544 C C . VAL C 1 9 ? -17.902 -5.803 27.322 1 56.77 9 VAL C C 1
ATOM 2545 O O . VAL C 1 9 ? -16.709 -5.574 27.537 1 56.92 9 VAL C O 1
ATOM 2549 N N . VAL C 1 10 ? -18.377 -7.027 27.091 1 56.06 10 VAL C N 1
ATOM 2550 C CA . VAL C 1 10 ? -17.523 -8.205 26.973 1 55.57 10 VAL C CA 1
ATOM 2551 C C . VAL C 1 10 ? -17.598 -8.695 25.523 1 54.12 10 VAL C C 1
ATOM 2552 O O . VAL C 1 10 ? -18.694 -8.9 25 1 53.44 10 VAL C O 1
ATOM 2556 N N . VAL C 1 11 ? -16.438 -8.847 24.864 1 53.04 11 VAL C N 1
ATOM 2557 C CA . VAL C 1 11 ? -16.377 -9.335 23.496 1 52.85 11 VAL C CA 1
ATOM 2558 C C . VAL C 1 11 ? -16.396 -10.835 23.523 1 53.26 11 VAL C C 1
ATOM 2559 O O . VAL C 1 11 ? -15.483 -11.461 24.082 1 53.24 11 VAL C O 1
ATOM 2563 N N . LEU C 1 12 ? -17.483 -11.426 22.993 1 52.97 12 LEU C N 1
ATOM 2564 C CA . LEU C 1 12 ? -17.664 -12.879 23.022 1 52.6 12 LEU C CA 1
ATOM 2565 C C . LEU C 1 12 ? -17.157 -13.532 21.752 1 53.25 12 LEU C C 1
ATOM 2566 O O . LEU C 1 12 ? -17.069 -12.872 20.72 1 53.23 12 LEU C O 1
ATOM 2571 N N . ASP C 1 13 ? -16.843 -14.833 21.816 1 54.37 13 ASP C N 1
ATOM 2572 C CA . ASP C 1 13 ? -16.445 -15.637 20.657 1 55.54 13 ASP C CA 1
ATOM 2573 C C . ASP C 1 13 ? -15.365 -14.94 19.765 1 55.61 13 ASP C C 1
ATOM 2574 O O . ASP C 1 13 ? -15.561 -14.751 18.565 1 56.01 13 ASP C O 1
ATOM 2579 N N . ASN C 1 14 ? -14.216 -14.592 20.372 1 54.52 14 ASN C N 1
ATOM 2580 C CA . ASN C 1 14 ? -13.12 -13.842 19.766 1 54.05 14 ASN C CA 1
ATOM 2581 C C . ASN C 1 14 ? -11.774 -14.499 20.11 1 54.43 14 ASN C C 1
ATOM 2582 O O . ASN C 1 14 ? -11.52 -14.775 21.284 1 54.65 14 ASN C O 1
ATOM 2587 N N . PRO C 1 15 ? -10.881 -14.748 19.126 1 54.61 15 PRO C N 1
ATOM 2588 C CA . PRO C 1 15 ? -11.029 -14.493 17.683 1 53.78 15 PRO C CA 1
ATOM 2589 C C . PRO C 1 15 ? -12.004 -15.472 17.015 1 53.06 15 PRO C C 1
ATOM 2590 O O . PRO C 1 15 ? -12.499 -16.416 17.653 1 53.16 15 PRO C O 1
ATOM 2594 N N . SER C 1 16 ? -12.293 -15.249 15.736 1 51.92 16 SER C N 1
ATOM 2595 C CA . SER C 1 16 ? -13.229 -16.095 15.015 1 51.79 16 SER C CA 1
ATOM 2596 C C . SER C 1 16 ? -13.04 -15.952 13.513 1 51.08 16 SER C C 1
ATOM 2597 O O . SER C 1 16 ? -12.525 -14.928 13.075 1 50.86 16 SER C O 1
ATOM 2600 N N . PRO C 1 17 ? -13.558 -16.88 12.675 1 50.31 17 PRO C N 1
ATOM 2601 C CA . PRO C 1 17 ? -13.548 -16.63 11.221 1 49.88 17 PRO C CA 1
ATOM 2602 C C . PRO C 1 17 ? -14.257 -15.305 10.895 1 49.95 17 PRO C C 1
ATOM 2603 O O . PRO C 1 17 ? -15.163 -14.894 11.628 1 49.88 17 PRO C O 1
ATOM 2607 N N . PHE C 1 18 ? -13.826 -14.616 9.817 1 49.54 18 PHE C N 1
ATOM 2608 C CA . PHE C 1 18 ? -14.407 -13.347 9.364 1 49.76 18 PHE C CA 1
ATOM 2609 C C . PHE C 1 18 ? -15.937 -13.463 9.22 1 49.22 18 PHE C C 1
ATOM 2610 O O . PHE C 1 18 ? -16.648 -12.531 9.569 1 48.09 18 PHE C O 1
ATOM 2618 N N . TYR C 1 19 ? -16.42 -14.596 8.685 1 49.41 19 TYR C N 1
ATOM 2619 C CA . TYR C 1 19 ? -17.838 -14.811 8.407 1 50.07 19 TYR C CA 1
ATOM 2620 C C . TYR C 1 19 ? -18.718 -15.058 9.616 1 49.78 19 TYR C C 1
ATOM 2621 O O . TYR C 1 19 ? -19.95 -15.029 9.483 1 49.71 19 TYR C O 1
ATOM 2630 N N . ASN C 1 20 ? -18.114 -15.28 10.779 1 49.51 20 ASN C N 1
ATOM 2631 C CA . ASN C 1 20 ? -18.907 -15.498 11.979 1 50.4 20 ASN C CA 1
ATOM 2632 C C . ASN C 1 20 ? -19.488 -14.172 12.454 1 50.12 20 ASN C C 1
ATOM 2633 O O . ASN C 1 20 ? -18.913 -13.107 12.216 1 49.28 20 ASN C O 1
ATOM 2638 N N . PRO C 1 21 ? -20.66 -14.228 13.098 1 49.84 21 PRO C N 1
ATOM 2639 C CA . PRO C 1 21 ? -21.263 -12.995 13.594 1 48.94 21 PRO C CA 1
ATOM 2640 C C . PRO C 1 21 ? -20.485 -12.381 14.771 1 48.15 21 PRO C C 1
ATOM 2641 O O . PRO C 1 21 ? -19.832 -13.078 15.527 1 48.47 21 PRO C O 1
ATOM 2645 N N . PHE C 1 22 ? -20.6 -11.076 14.951 1 47.33 22 PHE C N 1
ATOM 2646 C CA . PHE C 1 22 ? -20.071 -10.38 16.126 1 47.5 22 PHE C CA 1
ATOM 2647 C C . PHE C 1 22 ? -20.989 -10.699 17.313 1 47.72 22 PHE C C 1
ATOM 2648 O O . PHE C 1 22 ? -22.198 -10.87 17.137 1 48.32 22 PHE C O 1
ATOM 2656 N N . GLN C 1 23 ? -20.419 -10.798 18.513 1 47.87 23 GLN C N 1
ATOM 2657 C CA . GLN C 1 23 ? -21.19 -11.089 19.716 1 48.59 23 GLN C CA 1
ATOM 2658 C C . GLN C 1 23 ? -20.669 -10.249 20.886 1 48.6 23 GLN C C 1
ATOM 2659 O O . GLN C 1 23 ? -19.473 -10.251 21.16 1 49.44 23 GLN C O 1
ATOM 2665 N N . PHE C 1 24 ? -21.533 -9.48 21.529 1 48.04 24 PHE C N 1
ATOM 2666 C CA . PHE C 1 24 ? -21.118 -8.631 22.647 1 48.69 24 PHE C CA 1
ATOM 2667 C C . PHE C 1 24 ? -22.108 -8.793 23.788 1 50.67 24 PHE C C 1
ATOM 2668 O O . PHE C 1 24 ? -23.303 -8.928 23.547 1 51.01 24 PHE C O 1
ATOM 2676 N N . GLU C 1 25 ? -21.611 -8.834 25.019 1 51.07 25 GLU C N 1
ATOM 2677 C CA . GLU C 1 25 ? -22.469 -8.852 26.176 1 51.68 25 GLU C CA 1
ATOM 2678 C C . GLU C 1 25 ? -22.32 -7.46 26.823 1 52.98 25 GLU C C 1
ATOM 2679 O O . GLU C 1 25 ? -21.234 -7.081 27.261 1 53.24 25 GLU C O 1
ATOM 2685 N N . ILE C 1 26 ? -23.404 -6.694 26.851 1 53.37 26 ILE C N 1
ATOM 2686 C CA . ILE C 1 26 ? -23.408 -5.339 27.394 1 54.57 26 ILE C CA 1
ATOM 2687 C C . ILE C 1 26 ? -24.147 -5.242 28.743 1 56.27 26 ILE C C 1
ATOM 2688 O O . ILE C 1 26 ? -25.26 -5.738 28.879 1 56.04 26 ILE C O 1
ATOM 2693 N N . THR C 1 27 ? -23.519 -4.615 29.734 1 57.57 27 THR C N 1
ATOM 2694 C CA . THR C 1 27 ? -24.123 -4.391 31.042 1 59.64 27 THR C CA 1
ATOM 2695 C C . THR C 1 27 ? -24.358 -2.896 31.184 1 61.57 27 THR C C 1
ATOM 2696 O O . THR C 1 27 ? -23.455 -2.106 30.925 1 61.26 27 THR C O 1
ATOM 2700 N N . PHE C 1 28 ? -25.576 -2.509 31.54 1 63.18 28 PHE C N 1
ATOM 2701 C CA . PHE C 1 28 ? -25.913 -1.107 31.719 1 65.47 28 PHE C CA 1
ATOM 2702 C C . PHE C 1 28 ? -26.858 -0.901 32.892 1 69.11 28 PHE C C 1
ATOM 2703 O O . PHE C 1 28 ? -27.524 -1.834 33.338 1 68.77 28 PHE C O 1
ATOM 2711 N N . GLU C 1 29 ? -26.885 0.317 33.419 1 71.98 29 GLU C N 1
ATOM 2712 C CA . GLU C 1 29 ? -27.735 0.674 34.539 1 75.23 29 GLU C CA 1
ATOM 2713 C C . GLU C 1 29 ? -28.709 1.752 34.088 1 77.77 29 GLU C C 1
ATOM 2714 O O . GLU C 1 29 ? -28.315 2.702 33.419 1 77.86 29 GLU C O 1
ATOM 2720 N N . CYS C 1 30 ? -29.98 1.586 34.426 1 79.42 30 CYS C N 1
ATOM 2721 C CA . CYS C 1 30 ? -30.998 2.585 34.166 1 81.38 30 CYS C CA 1
ATOM 2722 C C . CYS C 1 30 ? -31.304 3.218 35.511 1 82.76 30 CYS C C 1
ATOM 2723 O O . CYS C 1 30 ? -31.753 2.536 36.427 1 82.53 30 CYS C O 1
ATOM 2726 N N . ILE C 1 31 ? -31.009 4.509 35.641 1 83.99 31 ILE C N 1
ATOM 2727 C CA . ILE C 1 31 ? -31.212 5.281 36.864 1 85.66 31 ILE C CA 1
ATOM 2728 C C . ILE C 1 31 ? -32.712 5.469 37.167 1 86.82 31 ILE C C 1
ATOM 2729 O O . ILE C 1 31 ? -33.112 5.477 38.33 1 86.93 31 ILE C O 1
ATOM 2734 N N . GLU C 1 32 ? -33.544 5.547 36.127 1 87.67 32 GLU C N 1
ATOM 2735 C CA . GLU C 1 32 ? -34.994 5.637 36.288 1 88.78 32 GLU C CA 1
ATOM 2736 C C . GLU C 1 32 ? -35.707 5.034 35.077 1 89.22 32 GLU C C 1
ATOM 2737 O O . GLU C 1 32 ? -35.12 4.953 34 1 89.59 32 GLU C O 1
ATOM 2743 N N . ASP C 1 33 ? -36.977 4.614 35.247 1 88.9 33 ASP C N 1
ATOM 2744 C CA . ASP C 1 33 ? -37.78 4.035 34.162 1 88.85 33 ASP C CA 1
ATOM 2745 C C . ASP C 1 33 ? -37.812 4.943 32.926 1 87.99 33 ASP C C 1
ATOM 2746 O O . ASP C 1 33 ? -38.045 6.144 33.051 1 88.25 33 ASP C O 1
ATOM 2751 N N . LEU C 1 34 ? -37.552 4.378 31.751 1 86.79 34 LEU C N 1
ATOM 2752 C CA . LEU C 1 34 ? -37.572 5.146 30.514 1 86.12 34 LEU C CA 1
ATOM 2753 C C . LEU C 1 34 ? -38.93 5.037 29.863 1 85.78 34 LEU C C 1
ATOM 2754 O O . LEU C 1 34 ? -39.526 3.963 29.863 1 86.22 34 LEU C O 1
ATOM 2759 N N . SER C 1 35 ? -39.42 6.138 29.301 1 84.98 35 SER C N 1
ATOM 2760 C CA . SER C 1 35 ? -40.702 6.133 28.606 1 84.67 35 SER C CA 1
ATOM 2761 C C . SER C 1 35 ? -40.56 5.614 27.16 1 83.27 35 SER C C 1
ATOM 2762 O O . SER C 1 35 ? -41.554 5.206 26.56 1 83.96 35 SER C O 1
ATOM 2765 N N . GLU C 1 36 ? -39.331 5.617 26.6 1 80.97 36 GLU C N 1
ATOM 2766 C CA . GLU C 1 36 ? -39.078 5.146 25.243 1 79.04 36 GLU C CA 1
ATOM 2767 C C . GLU C 1 36 ? -38.023 4.022 25.197 1 75.99 36 GLU C C 1
ATOM 2768 O O . GLU C 1 36 ? -37.336 3.767 26.192 1 75.73 36 GLU C O 1
ATOM 2774 N N . ASP C 1 37 ? -37.918 3.325 24.046 1 73.43 37 ASP C N 1
ATOM 2775 C CA . ASP C 1 37 ? -36.964 2.232 23.891 1 71.48 37 ASP C CA 1
ATOM 2776 C C . ASP C 1 37 ? -35.538 2.742 23.627 1 67.97 37 ASP C C 1
ATOM 2777 O O . ASP C 1 37 ? -35.341 3.895 23.222 1 67.56 37 ASP C O 1
ATOM 2782 N N . LEU C 1 38 ? -34.544 1.862 23.838 1 65.1 38 LEU C N 1
ATOM 2783 C CA . LEU C 1 38 ? -33.139 2.136 23.575 1 62.6 38 LEU C CA 1
ATOM 2784 C C . LEU C 1 38 ? -32.806 1.51 22.22 1 60.36 38 LEU C C 1
ATOM 2785 O O . LEU C 1 38 ? -33.115 0.333 21.99 1 60.15 38 LEU C O 1
ATOM 2790 N N . GLU C 1 39 ? -32.175 2.285 21.325 1 57.78 39 GLU C N 1
ATOM 2791 C CA . GLU C 1 39 ? -31.814 1.754 20.026 1 55.7 39 GLU C CA 1
ATOM 2792 C C . GLU C 1 39 ? -30.337 1.421 19.993 1 53.4 39 GLU C C 1
ATOM 2793 O O . GLU C 1 39 ? -29.496 2.314 20.074 1 52.87 39 GLU C O 1
ATOM 2799 N N . TRP C 1 40 ? -30.018 0.13 19.896 1 51.44 40 TRP C N 1
ATOM 2800 C CA . TRP C 1 40 ? -28.655 -0.36 19.877 1 50.64 40 TRP C CA 1
ATOM 2801 C C . TRP C 1 40 ? -28.228 -0.666 18.467 1 49.4 40 TRP C C 1
ATOM 2802 O O . TRP C 1 40 ? -28.986 -1.28 17.723 1 50.04 40 TRP C O 1
ATOM 2813 N N . LYS C 1 41 ? -27.009 -0.277 18.086 1 47.82 41 LYS C N 1
ATOM 2814 C CA . LYS C 1 41 ? -26.494 -0.567 16.755 1 46.93 41 LYS C CA 1
ATOM 2815 C C . LYS C 1 41 ? -25.089 -1.097 16.806 1 46.14 41 LYS C C 1
ATOM 2816 O O . LYS C 1 41 ? -24.322 -0.729 17.689 1 46.51 41 LYS C O 1
ATOM 2822 N N . ILE C 1 42 ? -24.736 -1.922 15.827 1 45.52 42 ILE C N 1
ATOM 2823 C CA . ILE C 1 42 ? -23.373 -2.376 15.615 1 45.97 42 ILE C CA 1
ATOM 2824 C C . ILE C 1 42 ? -23.019 -1.888 14.224 1 46.49 42 ILE C C 1
ATOM 2825 O O . ILE C 1 42 ? -23.744 -2.171 13.283 1 46.17 42 ILE C O 1
ATOM 2830 N N . ILE C 1 43 ? -21.98 -1.047 14.112 1 46.57 43 ILE C N 1
ATOM 2831 C CA . ILE C 1 43 ? -21.563 -0.461 12.845 1 46.38 43 ILE C CA 1
ATOM 2832 C C . ILE C 1 43 ? -20.147 -0.88 12.492 1 45.69 43 ILE C C 1
ATOM 2833 O O . ILE C 1 43 ? -19.232 -0.706 13.291 1 44.85 43 ILE C O 1
ATOM 2838 N N . TYR C 1 44 ? -19.964 -1.424 11.282 1 45.42 44 TYR C N 1
ATOM 2839 C CA . TYR C 1 44 ? -18.657 -1.847 10.825 1 45.66 44 TYR C CA 1
ATOM 2840 C C . TYR C 1 44 ? -18.062 -0.794 9.915 1 46.01 44 TYR C C 1
ATOM 2841 O O . TYR C 1 44 ? -18.707 -0.388 8.964 1 45.75 44 TYR C O 1
ATOM 2850 N N . VAL C 1 45 ? -16.813 -0.386 10.172 1 46.47 45 VAL C N 1
ATOM 2851 C CA . VAL C 1 45 ? -16.134 0.578 9.302 1 47.45 45 VAL C CA 1
ATOM 2852 C C . VAL C 1 45 ? -15.419 -0.206 8.196 1 48.4 45 VAL C C 1
ATOM 2853 O O . VAL C 1 45 ? -14.352 -0.773 8.438 1 48.24 45 VAL C O 1
ATOM 2857 N N . GLY C 1 46 ? -16.053 -0.313 7.031 1 49.43 46 GLY C N 1
ATOM 2858 C CA . GLY C 1 46 ? -15.51 -1.052 5.889 1 51.21 46 GLY C CA 1
ATOM 2859 C C . GLY C 1 46 ? -14.242 -0.427 5.331 1 52.92 46 GLY C C 1
ATOM 2860 O O . GLY C 1 46 ? -13.386 -1.131 4.78 1 53.73 46 GLY C O 1
ATOM 2861 N N . SER C 1 47 ? -14.091 0.898 5.506 1 52.87 47 SER C N 1
ATOM 2862 C CA . SER C 1 47 ? -12.917 1.587 5.013 1 54.51 47 SER C CA 1
ATOM 2863 C C . SER C 1 47 ? -12.554 2.775 5.888 1 56.47 47 SER C C 1
ATOM 2864 O O . SER C 1 47 ? -13.35 3.712 6.02 1 57.2 47 SER C O 1
ATOM 2867 N N . ALA C 1 48 ? -11.33 2.794 6.403 1 57.29 48 ALA C N 1
ATOM 2868 C CA . ALA C 1 48 ? -10.866 3.945 7.177 1 59.13 48 ALA C CA 1
ATOM 2869 C C . ALA C 1 48 ? -10.638 5.192 6.281 1 60.85 48 ALA C C 1
ATOM 2870 O O . ALA C 1 48 ? -10.49 6.296 6.802 1 61.5 48 ALA C O 1
ATOM 2872 N N . GLU C 1 49 ? -10.629 5.022 4.937 1 61.08 49 GLU C N 1
ATOM 2873 C CA . GLU C 1 49 ? -10.452 6.128 3.992 1 61.75 49 GLU C CA 1
ATOM 2874 C C . GLU C 1 49 ? -11.77 6.84 3.657 1 61.87 49 GLU C C 1
ATOM 2875 O O . GLU C 1 49 ? -11.722 7.969 3.185 1 62.74 49 GLU C O 1
ATOM 2881 N N . SER C 1 50 ? -12.931 6.235 3.944 1 61.42 50 SER C N 1
ATOM 2882 C CA . SER C 1 50 ? -14.217 6.867 3.654 1 61.63 50 SER C CA 1
ATOM 2883 C C . SER C 1 50 ? -15.378 6.294 4.478 1 61.38 50 SER C C 1
ATOM 2884 O O . SER C 1 50 ? -15.587 5.08 4.481 1 61.31 50 SER C O 1
ATOM 2887 N N . GLU C 1 51 ? -16.171 7.181 5.112 1 61.25 51 GLU C N 1
ATOM 2888 C CA . GLU C 1 51 ? -17.354 6.8 5.892 1 62.36 51 GLU C CA 1
ATOM 2889 C C . GLU C 1 51 ? -18.47 6.192 5.043 1 61.41 51 GLU C C 1
ATOM 2890 O O . GLU C 1 51 ? -19.365 5.562 5.582 1 61.27 51 GLU C O 1
ATOM 2896 N N . GLU C 1 52 ? -18.417 6.373 3.72 1 60.58 52 GLU C N 1
ATOM 2897 C CA . GLU C 1 52 ? -19.389 5.805 2.794 1 59.96 52 GLU C CA 1
ATOM 2898 C C . GLU C 1 52 ? -19.394 4.27 2.815 1 58.42 52 GLU C C 1
ATOM 2899 O O . GLU C 1 52 ? -20.357 3.672 2.369 1 58.83 52 GLU C O 1
ATOM 2905 N N . TYR C 1 53 ? -18.343 3.628 3.339 1 56.81 53 TYR C N 1
ATOM 2906 C CA . TYR C 1 53 ? -18.27 2.165 3.398 1 55.68 53 TYR C CA 1
ATOM 2907 C C . TYR C 1 53 ? -18.724 1.58 4.764 1 54.6 53 TYR C C 1
ATOM 2908 O O . TYR C 1 53 ? -18.536 0.385 5.021 1 54.66 53 TYR C O 1
ATOM 2917 N N . ASP C 1 54 ? -19.331 2.415 5.634 1 53.24 54 ASP C N 1
ATOM 2918 C CA . ASP C 1 54 ? -19.833 1.947 6.924 1 52.38 54 ASP C CA 1
ATOM 2919 C C . ASP C 1 54 ? -21.003 1.031 6.673 1 51.42 54 ASP C C 1
ATOM 2920 O O . ASP C 1 54 ? -21.826 1.323 5.825 1 51.65 54 ASP C O 1
ATOM 2925 N N . GLN C 1 55 ? -21.08 -0.078 7.396 1 50.38 55 GLN C N 1
ATOM 2926 C CA . GLN C 1 55 ? -22.185 -1.006 7.256 1 50.12 55 GLN C CA 1
ATOM 2927 C C . GLN C 1 55 ? -22.863 -1.124 8.618 1 50.45 55 GLN C C 1
ATOM 2928 O O . GLN C 1 55 ? -22.206 -1.471 9.599 1 49.95 55 GLN C O 1
ATOM 2934 N N . VAL C 1 56 ? -24.168 -0.833 8.687 1 50.42 56 VAL C N 1
ATOM 2935 C CA . VAL C 1 56 ? -24.916 -1.004 9.921 1 50.61 56 VAL C CA 1
ATOM 2936 C C . VAL C 1 56 ? -25.217 -2.484 9.942 1 50.88 56 VAL C C 1
ATOM 2937 O O . VAL C 1 56 ? -26.021 -2.959 9.139 1 50.87 56 VAL C O 1
ATOM 2941 N N . LEU C 1 57 ? -24.514 -3.231 10.787 1 50.57 57 LEU C N 1
ATOM 2942 C CA . LEU C 1 57 ? -24.675 -4.673 10.856 1 51.21 57 LEU C CA 1
ATOM 2943 C C . LEU C 1 57 ? -25.945 -5.079 11.554 1 53.8 57 LEU C C 1
ATOM 2944 O O . LEU C 1 57 ? -26.532 -6.097 11.194 1 55.18 57 LEU C O 1
ATOM 2949 N N . ASP C 1 58 ? -26.347 -4.332 12.579 1 53.8 58 ASP C N 1
ATOM 2950 C CA . ASP C 1 58 ? -27.575 -4.621 13.293 1 54.33 58 ASP C CA 1
ATOM 2951 C C . ASP C 1 58 ? -28.096 -3.419 14 1 53.4 58 ASP C C 1
ATOM 2952 O O . ASP C 1 58 ? -27.335 -2.533 14.373 1 52.2 58 ASP C O 1
ATOM 2957 N N . SER C 1 59 ? -29.415 -3.382 14.16 1 53.4 59 SER C N 1
ATOM 2958 C CA . SER C 1 59 ? -30.143 -2.311 14.806 1 54.26 59 SER C CA 1
ATOM 2959 C C . SER C 1 59 ? -31.295 -2.997 15.618 1 53.89 59 SER C C 1
ATOM 2960 O O . SER C 1 59 ? -32.021 -3.845 15.07 1 54.05 59 SER C O 1
ATOM 2963 N N . VAL C 1 60 ? -31.386 -2.738 16.942 1 52.93 60 VAL C N 1
ATOM 2964 C CA . VAL C 1 60 ? -32.426 -3.378 17.749 1 52.9 60 VAL C CA 1
ATOM 2965 C C . VAL C 1 60 ? -32.988 -2.414 18.8 1 52.63 60 VAL C C 1
ATOM 2966 O O . VAL C 1 60 ? -32.235 -1.821 19.566 1 52.45 60 VAL C O 1
ATOM 2970 N N . LEU C 1 61 ? -34.312 -2.236 18.788 1 52.94 61 LEU C N 1
ATOM 2971 C CA . LEU C 1 61 ? -35.062 -1.411 19.711 1 54.85 61 LEU C CA 1
ATOM 2972 C C . LEU C 1 61 ? -35.443 -2.265 20.921 1 57.48 61 LEU C C 1
ATOM 2973 O O . LEU C 1 61 ? -36.183 -3.248 20.789 1 56.66 61 LEU C O 1
ATOM 2978 N N . VAL C 1 62 ? -34.931 -1.892 22.1 1 60.15 62 VAL C N 1
ATOM 2979 C CA . VAL C 1 62 ? -35.152 -2.632 23.343 1 63.23 62 VAL C CA 1
ATOM 2980 C C . VAL C 1 62 ? -35.955 -1.799 24.323 1 66.3 62 VAL C C 1
ATOM 2981 O O . VAL C 1 6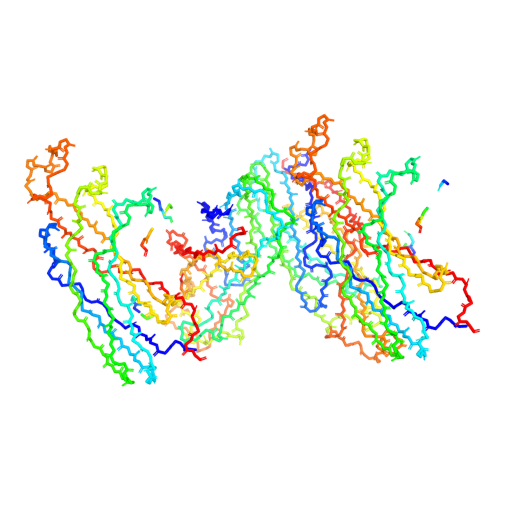2 ? -35.511 -0.723 24.693 1 66.79 62 VAL C O 1
ATOM 2985 N N . GLY C 1 63 ? -37.123 -2.282 24.729 1 68.82 63 GLY C N 1
ATOM 2986 C CA . GLY C 1 63 ? -37.963 -1.572 25.688 1 71.76 63 GLY C CA 1
ATOM 2987 C C . GLY C 1 63 ? -39.331 -2.186 25.943 1 75.03 63 GLY C C 1
ATOM 2988 O O . GLY C 1 63 ? -39.724 -3.129 25.247 1 75.6 63 GLY C O 1
ATOM 2989 N N . PRO C 1 64 ? -40.104 -1.683 26.94 1 76.86 64 PRO C N 1
ATOM 2990 C CA . PRO C 1 64 ? -39.776 -0.596 27.893 1 77.79 64 PRO C CA 1
ATOM 2991 C C . PRO C 1 64 ? -38.636 -0.98 28.842 1 78.37 64 PRO C C 1
ATOM 2992 O O . PRO C 1 64 ? -38.47 -2.157 29.171 1 78.75 64 PRO C O 1
ATOM 2996 N N . VAL C 1 65 ? -37.813 -0.002 29.224 1 78.05 65 VAL C N 1
ATOM 2997 C CA . VAL C 1 65 ? -36.659 -0.268 30.066 1 78.33 65 VAL C CA 1
ATOM 2998 C C . VAL C 1 65 ? -36.889 0.21 31.502 1 78.95 65 VAL C C 1
ATOM 2999 O O . VAL C 1 65 ? -36.891 1.415 31.768 1 79.06 65 VAL C O 1
ATOM 3003 N N . PRO C 1 66 ? -37.087 -0.723 32.45 1 78.73 66 PRO C N 1
ATOM 3004 C CA . PRO C 1 66 ? -37.271 -0.309 33.845 1 78.81 66 PRO C CA 1
ATOM 3005 C C . PRO C 1 66 ? -35.957 0.071 34.529 1 78.83 66 PRO C C 1
ATOM 3006 O O . PRO C 1 66 ? -34.88 -0.247 34.045 1 78.93 66 PRO C O 1
ATOM 3010 N N . ALA C 1 67 ? -36.051 0.761 35.66 1 78.6 67 ALA C N 1
ATOM 3011 C CA . ALA C 1 67 ? -34.88 1.159 36.438 1 78.68 67 ALA C CA 1
ATOM 3012 C C . ALA C 1 67 ? -34.145 -0.092 36.954 1 78.56 67 ALA C C 1
ATOM 3013 O O . ALA C 1 67 ? -34.779 -1.101 37.241 1 79.46 67 ALA C O 1
ATOM 3015 N N . GLY C 1 68 ? -32.826 -0.022 37.056 1 77.2 68 GLY C N 1
ATOM 3016 C CA . GLY C 1 68 ? -32.031 -1.139 37.545 1 75.92 68 GLY C CA 1
ATOM 3017 C C . GLY C 1 68 ? -30.931 -1.583 36.601 1 73.99 68 GLY C C 1
ATOM 3018 O O . GLY C 1 68 ? -30.676 -0.949 35.579 1 72.98 68 GLY C O 1
ATOM 3019 N N . ARG C 1 69 ? -30.258 -2.674 36.963 1 72.91 69 ARG C N 1
ATOM 3020 C CA . ARG C 1 69 ? -29.152 -3.224 36.191 1 72.24 69 ARG C CA 1
ATOM 3021 C C . ARG C 1 69 ? -29.668 -4.182 35.11 1 69.69 69 ARG C C 1
ATOM 3022 O O . ARG C 1 69 ? -30.529 -5.012 35.381 1 70.43 69 ARG C O 1
ATOM 3030 N N . HIS C 1 70 ? -29.175 -4.043 33.889 1 66.9 70 HIS C N 1
ATOM 3031 C CA . HIS C 1 70 ? -29.582 -4.872 32.756 1 64.67 70 HIS C CA 1
ATOM 3032 C C . HIS C 1 70 ? -28.381 -5.43 32.026 1 61.87 70 HIS C C 1
ATOM 3033 O O . HIS C 1 70 ? -27.328 -4.803 31.962 1 61.24 70 HIS C O 1
ATOM 3040 N N . MET C 1 71 ? -28.558 -6.604 31.431 1 59.78 71 MET C N 1
ATOM 3041 C CA . MET C 1 71 ? -27.523 -7.264 30.647 1 57.79 71 MET C CA 1
ATOM 3042 C C . MET C 1 71 ? -28.127 -7.734 29.334 1 54.45 71 MET C C 1
ATOM 3043 O O . MET C 1 71 ? -29.243 -8.215 29.299 1 53.71 71 MET C O 1
ATOM 3048 N N . PHE C 1 72 ? -27.399 -7.561 28.252 1 52.66 72 PHE C N 1
ATOM 3049 C CA . PHE C 1 72 ? -27.903 -7.831 26.918 1 51.41 72 PHE C CA 1
ATOM 3050 C C . PHE C 1 72 ? -26.83 -8.483 26.051 1 48.87 72 PHE C C 1
ATOM 3051 O O . PHE C 1 72 ? -25.758 -7.914 25.921 1 48.45 72 PHE C O 1
ATOM 3059 N N . VAL C 1 73 ? -27.098 -9.661 25.477 1 46.89 73 VAL C N 1
ATOM 3060 C CA . VAL C 1 73 ? -26.171 -10.313 24.549 1 46.44 73 VAL C CA 1
ATOM 3061 C C . VAL C 1 73 ? -26.676 -9.975 23.129 1 46.25 73 VAL C C 1
ATOM 3062 O O . VAL C 1 73 ? -27.778 -10.387 22.727 1 45.65 73 VAL C O 1
ATOM 3066 N N . PHE C 1 74 ? -25.913 -9.163 22.438 1 46.32 74 PHE C N 1
ATOM 3067 C CA . PHE C 1 74 ? -26.201 -8.63 21.122 1 47.4 74 PHE C CA 1
ATOM 3068 C C . PHE C 1 74 ? -25.34 -9.339 20.083 1 46.39 74 PHE C C 1
ATOM 3069 O O . PHE C 1 74 ? -24.108 -9.3 20.141 1 47.39 74 PHE C O 1
ATOM 3077 N N . GLN C 1 75 ? -25.98 -9.862 19.083 1 44.71 75 GLN C N 1
ATOM 3078 C CA . GLN C 1 75 ? -25.295 -10.49 17.968 1 45.06 75 GLN C CA 1
ATOM 3079 C C . GLN C 1 75 ? -25.597 -9.716 16.663 1 45.91 75 GLN C C 1
ATOM 3080 O O . GLN C 1 75 ? -26.765 -9.39 16.373 1 45.04 75 GLN C O 1
ATOM 3086 N N . ALA C 1 76 ? -24.573 -9.525 15.826 1 46.19 76 ALA C N 1
ATOM 3087 C CA . ALA C 1 76 ? -24.766 -8.935 14.507 1 45.82 76 ALA C CA 1
ATOM 3088 C C . ALA C 1 76 ? -24.033 -9.761 13.459 1 44.51 76 ALA C C 1
ATOM 3089 O O . ALA C 1 76 ? -22.908 -10.153 13.705 1 43.69 76 ALA C O 1
ATOM 3091 N N . ASP C 1 77 ? -24.628 -9.977 12.28 1 44.67 77 ASP C N 1
ATOM 3092 C CA . ASP C 1 77 ? -23.959 -10.727 11.226 1 45.15 77 ASP C CA 1
ATOM 3093 C C . ASP C 1 77 ? -22.689 -10.017 10.764 1 43.82 77 ASP C C 1
ATOM 3094 O O . ASP C 1 77 ? -22.57 -8.804 10.888 1 42.7 77 ASP C O 1
ATOM 3099 N N . ALA C 1 78 ? -21.738 -10.774 10.242 1 43.69 78 ALA C N 1
ATOM 3100 C CA . ALA C 1 78 ? -20.48 -10.234 9.703 1 43.85 78 ALA C CA 1
ATOM 3101 C C . ALA C 1 78 ? -20.786 -9.266 8.55 1 43.64 78 ALA C C 1
ATOM 3102 O O . ALA C 1 78 ? -21.828 -9.398 7.913 1 43.03 78 ALA C O 1
ATOM 3104 N N . PRO C 1 79 ? -19.901 -8.296 8.259 1 43.15 79 PRO C N 1
ATOM 3105 C CA . PRO C 1 79 ? -20.172 -7.394 7.128 1 43.38 79 PRO C CA 1
ATOM 3106 C C . PRO C 1 79 ? -20.166 -8.124 5.776 1 44.39 79 PRO C C 1
ATOM 3107 O O . PRO C 1 79 ? -19.656 -9.248 5.652 1 44.85 79 PRO C O 1
ATOM 3111 N N . ASN C 1 80 ? -20.803 -7.502 4.791 1 44.06 80 ASN C N 1
ATOM 3112 C CA . ASN C 1 80 ? -20.873 -7.992 3.43 1 44.99 80 ASN C CA 1
ATOM 3113 C C . ASN C 1 80 ? -19.527 -7.665 2.786 1 45.23 80 ASN C C 1
ATOM 3114 O O . ASN C 1 80 ? -19.204 -6.494 2.598 1 44.97 80 ASN C O 1
ATOM 3119 N N . PRO C 1 81 ? -18.714 -8.69 2.472 1 45.12 81 PRO C N 1
ATOM 3120 C CA . PRO C 1 81 ? -17.413 -8.424 1.839 1 45.22 81 PRO C CA 1
ATOM 3121 C C . PRO C 1 81 ? -17.492 -7.766 0.454 1 45.79 81 PRO C C 1
ATOM 3122 O O . PRO C 1 81 ? -16.551 -7.088 0.044 1 46.29 81 PRO C O 1
ATOM 3126 N N . GLY C 1 82 ? -18.62 -7.923 -0.237 1 45.65 82 GLY C N 1
ATOM 3127 C CA . GLY C 1 82 ? -18.844 -7.292 -1.535 1 46.32 82 GLY C CA 1
ATOM 3128 C C . GLY C 1 82 ? -18.849 -5.771 -1.477 1 47.07 82 GLY C C 1
ATOM 3129 O O . GLY C 1 82 ? -18.688 -5.109 -2.496 1 47.43 82 GLY C O 1
ATOM 3130 N N . LEU C 1 83 ? -18.994 -5.188 -0.275 1 47.01 83 LEU C N 1
ATOM 3131 C CA . LEU C 1 83 ? -18.977 -3.739 -0.112 1 47.41 83 LEU C CA 1
ATOM 3132 C C . LEU C 1 83 ? -17.653 -3.213 0.472 1 47.69 83 LEU C C 1
ATOM 3133 O O . LEU C 1 83 ? -17.509 -2.009 0.667 1 48.42 83 LEU C O 1
ATOM 3138 N N . ILE C 1 84 ? -16.705 -4.099 0.802 1 46.69 84 ILE C N 1
ATOM 3139 C CA . ILE C 1 84 ? -15.44 -3.697 1.412 1 45.77 84 ILE C CA 1
ATOM 3140 C C . ILE C 1 84 ? -14.388 -3.513 0.346 1 47.3 84 ILE C C 1
ATOM 3141 O O . ILE C 1 84 ? -14.161 -4.426 -0.453 1 48.68 84 ILE C O 1
ATOM 3146 N N . PRO C 1 85 ? -13.701 -2.353 0.301 1 47.11 85 PRO C N 1
ATOM 3147 C CA . PRO C 1 85 ? -12.615 -2.194 -0.682 1 47.39 85 PRO C CA 1
ATOM 3148 C C . PRO C 1 85 ? -11.526 -3.249 -0.413 1 47.86 85 PRO C C 1
ATOM 3149 O O . PRO C 1 85 ? -11.2 -3.496 0.754 1 47.83 85 PRO C O 1
ATOM 3153 N N . ASP C 1 86 ? -11.025 -3.922 -1.466 1 47.41 86 ASP C N 1
ATOM 3154 C CA . ASP C 1 86 ? -9.997 -4.967 -1.329 1 47.94 86 ASP C CA 1
ATOM 3155 C C . ASP C 1 86 ? -8.789 -4.523 -0.472 1 49.72 86 ASP C C 1
ATOM 3156 O O . ASP C 1 86 ? -8.316 -5.291 0.349 1 50.24 86 ASP C O 1
ATOM 3161 N N . ALA C 1 87 ? -8.322 -3.282 -0.649 1 50.51 87 ALA C N 1
ATOM 3162 C CA . ALA C 1 87 ? -7.166 -2.733 0.087 1 51.27 87 ALA C CA 1
ATOM 3163 C C . ALA C 1 87 ? -7.393 -2.616 1.583 1 52.13 87 ALA C C 1
ATOM 3164 O O . ALA C 1 87 ? -6.43 -2.549 2.321 1 52.24 87 ALA C O 1
ATOM 3166 N N . ASP C 1 88 ? -8.658 -2.608 2.036 1 52.41 88 ASP C N 1
ATOM 3167 C CA . ASP C 1 88 ? -9.006 -2.515 3.456 1 52.61 88 ASP C CA 1
ATOM 3168 C C . ASP C 1 88 ? -9.346 -3.844 4.104 1 52.38 88 ASP C C 1
ATOM 3169 O O . ASP C 1 88 ? -9.559 -3.865 5.308 1 53.57 88 ASP C O 1
ATOM 3174 N N . ALA C 1 89 ? -9.453 -4.929 3.334 1 51.15 89 ALA C N 1
ATOM 3175 C CA . ALA C 1 89 ? -9.845 -6.229 3.86 1 51.01 89 ALA C CA 1
ATOM 3176 C C . ALA C 1 89 ? -8.844 -6.879 4.81 1 52.39 89 ALA C C 1
ATOM 3177 O O . ALA C 1 89 ? -9.249 -7.52 5.78 1 51.87 89 ALA C O 1
ATOM 3179 N N . VAL C 1 90 ? -7.546 -6.797 4.484 1 53.2 90 VAL C N 1
ATOM 3180 C CA . VAL C 1 90 ? -6.507 -7.426 5.288 1 54.09 90 VAL C CA 1
ATOM 3181 C C . VAL C 1 90 ? -5.772 -6.344 6.059 1 54.48 90 VAL C C 1
ATOM 3182 O O . VAL C 1 90 ? -5.166 -5.443 5.47 1 54.59 90 VAL C O 1
ATOM 3186 N N . GLY C 1 91 ? -5.884 -6.41 7.376 1 54.05 91 GLY C N 1
ATOM 3187 C CA . GLY C 1 91 ? -5.303 -5.42 8.267 1 53.77 91 GLY C CA 1
ATOM 3188 C C . GLY C 1 91 ? -6.315 -4.942 9.299 1 53.08 91 GLY C C 1
ATOM 3189 O O . GLY C 1 91 ? -7.324 -5.597 9.552 1 51.72 91 GLY C O 1
ATOM 3190 N N . VAL C 1 92 ? -6.047 -3.794 9.902 1 53.23 92 VAL C N 1
ATOM 3191 C CA . VAL C 1 92 ? -6.874 -3.26 10.976 1 53.23 92 VAL C CA 1
ATOM 3192 C C . VAL C 1 92 ? -7.98 -2.377 10.462 1 52.32 92 VAL C C 1
ATOM 3193 O O . VAL C 1 92 ? -7.765 -1.585 9.555 1 53.52 92 VAL C O 1
ATOM 3197 N N . THR C 1 93 ? -9.16 -2.488 11.06 1 50.24 93 THR C N 1
ATOM 3198 C CA . THR C 1 93 ? -10.285 -1.595 10.822 1 49.23 93 THR C CA 1
ATOM 3199 C C . THR C 1 93 ? -11.019 -1.375 12.198 1 48.24 93 THR C C 1
ATOM 3200 O O . THR C 1 93 ? -10.431 -1.624 13.251 1 47.29 93 THR C O 1
ATOM 3204 N N . VAL C 1 94 ? -12.267 -0.864 12.2 1 47.91 94 VAL C N 1
ATOM 3205 C CA . VAL C 1 94 ? -12.987 -0.544 13.431 1 47.73 94 VAL C CA 1
ATOM 3206 C C . VAL C 1 94 ? -14.408 -1.096 13.384 1 46.11 94 VAL C C 1
ATOM 3207 O O . VAL C 1 94 ? -15.007 -1.163 12.327 1 45.63 94 VAL C O 1
ATOM 3211 N N . VAL C 1 95 ? -14.925 -1.513 14.541 1 45.59 95 VAL C N 1
ATOM 3212 C CA . VAL C 1 95 ? -16.308 -1.902 14.753 1 44.94 95 VAL C CA 1
ATOM 3213 C C . VAL C 1 95 ? -16.819 -1.016 15.939 1 45.25 95 VAL C C 1
ATOM 3214 O O . VAL C 1 95 ? -16.079 -0.74 16.884 1 45.9 95 VAL C O 1
ATOM 3218 N N . LEU C 1 96 ? -18.045 -0.507 15.834 1 44.9 96 LEU C N 1
ATOM 3219 C CA . LEU C 1 96 ? -18.636 0.357 16.849 1 45.32 96 LEU C CA 1
ATOM 3220 C C . LEU C 1 96 ? -19.945 -0.216 17.38 1 46 96 LEU C C 1
ATOM 3221 O O . LEU C 1 96 ? -20.714 -0.83 16.644 1 44.95 96 LEU C O 1
ATOM 3226 N N . ILE C 1 97 ? -20.205 0.017 18.665 1 46.39 97 ILE C N 1
ATOM 3227 C CA . ILE C 1 97 ? -21.472 -0.296 19.292 1 47.11 97 ILE C CA 1
ATOM 3228 C C . ILE C 1 97 ? -22 1.05 19.729 1 48.29 97 ILE C C 1
ATOM 3229 O O . ILE C 1 97 ? -21.272 1.79 20.386 1 49.1 97 ILE C O 1
ATOM 3234 N N . THR C 1 98 ? -23.222 1.414 19.328 1 48.6 98 THR C N 1
ATOM 3235 C CA . THR C 1 98 ? -23.791 2.688 19.751 1 49.39 98 THR C CA 1
ATOM 3236 C C . THR C 1 98 ? -25.143 2.479 20.398 1 49.78 98 THR C C 1
ATOM 3237 O O . THR C 1 98 ? -25.839 1.511 20.1 1 49.58 98 THR C O 1
ATOM 3241 N N . CYS C 1 99 ? -25.535 3.416 21.252 1 50.79 99 CYS C N 1
ATOM 3242 C CA . CYS C 1 99 ? -26.868 3.428 21.816 1 52.12 99 CYS C CA 1
ATOM 3243 C C . CYS C 1 99 ? -27.46 4.801 21.665 1 53.31 99 CYS C C 1
ATOM 3244 O O . CYS C 1 99 ? -26.774 5.808 21.855 1 53.07 99 CYS C O 1
ATOM 3247 N N . THR C 1 100 ? -28.717 4.833 21.249 1 54.54 100 THR C N 1
ATOM 3248 C CA . THR C 1 100 ? -29.433 6.047 20.961 1 57.27 100 THR C CA 1
ATOM 3249 C C . THR C 1 100 ? -30.725 6.09 21.762 1 60.22 100 THR C C 1
ATOM 3250 O O . THR C 1 100 ? -31.366 5.058 21.975 1 60.38 100 THR C O 1
ATOM 3254 N N . TYR C 1 101 ? -31.084 7.274 22.242 1 62.05 101 TYR C N 1
ATOM 3255 C CA . TYR C 1 101 ? -32.32 7.456 22.969 1 64.98 101 TYR C CA 1
ATOM 3256 C C . TYR C 1 101 ? -33.016 8.628 22.352 1 66.33 101 TYR C C 1
ATOM 3257 O O . TYR C 1 101 ? -32.419 9.701 22.246 1 66.8 101 TYR C O 1
ATOM 3266 N N . ARG C 1 102 ? -34.251 8.415 21.884 1 66.83 102 ARG C N 1
ATOM 3267 C CA . ARG C 1 102 ? -35.069 9.439 21.236 1 67.89 102 ARG C CA 1
ATOM 3268 C C . ARG C 1 102 ? -34.342 10.141 20.086 1 67.43 102 ARG C C 1
ATOM 3269 O O . ARG C 1 102 ? -34.395 11.366 19.976 1 68.25 102 ARG C O 1
ATOM 3277 N N . GLY C 1 103 ? -33.654 9.358 19.266 1 66.04 103 GLY C N 1
ATOM 3278 C CA . GLY C 1 103 ? -32.932 9.869 18.108 1 65.7 103 GLY C CA 1
ATOM 3279 C C . GLY C 1 103 ? -31.564 10.465 18.383 1 64.98 103 GLY C C 1
ATOM 3280 O O . GLY C 1 103 ? -30.869 10.868 17.444 1 64.97 103 GLY C O 1
ATOM 3281 N N . GLN C 1 104 ? -31.152 10.5 19.66 1 63.94 104 GLN C N 1
ATOM 3282 C CA . GLN C 1 104 ? -29.869 11.074 20.075 1 63.25 104 GLN C CA 1
ATOM 3283 C C . GLN C 1 104 ? -28.866 10.019 20.563 1 61.19 104 GLN C C 1
ATOM 3284 O O . GLN C 1 104 ? -29.117 9.361 21.572 1 60.49 104 GLN C O 1
ATOM 3290 N N . GLU C 1 105 ? -27.714 9.904 19.892 1 59.87 105 GLU C N 1
ATOM 3291 C CA . GLU C 1 105 ? -26.681 8.954 20.305 1 59.45 105 GLU C CA 1
ATOM 3292 C C . GLU C 1 105 ? -26.043 9.423 21.611 1 58.63 105 GLU C C 1
ATOM 3293 O O . GLU C 1 105 ? -25.597 10.558 21.686 1 58.46 105 GLU C O 1
ATOM 3299 N N . PHE C 1 106 ? -26.028 8.57 22.641 1 57.89 106 PHE C N 1
ATOM 3300 C CA . PHE C 1 106 ? -25.457 8.954 23.93 1 57.79 106 PHE C CA 1
ATOM 3301 C C . PHE C 1 106 ? -24.199 8.17 24.305 1 57.42 106 PHE C C 1
ATOM 3302 O O . PHE C 1 106 ? -23.531 8.539 25.268 1 57.73 106 PHE C O 1
ATOM 3310 N N . ILE C 1 107 ? -23.887 7.089 23.591 1 56.59 107 ILE C N 1
ATOM 3311 C CA . ILE C 1 107 ? -22.69 6.302 23.861 1 56.68 107 ILE C CA 1
ATOM 3312 C C . ILE C 1 107 ? -22.202 5.578 22.612 1 55.74 107 ILE C C 1
ATOM 3313 O O . ILE C 1 107 ? -22.993 5.131 21.78 1 55.36 107 ILE C O 1
ATOM 3318 N N . ARG C 1 108 ? -20.884 5.487 22.481 1 55.17 108 ARG C N 1
ATOM 3319 C CA . ARG C 1 108 ? -20.219 4.804 21.389 1 54.78 108 ARG C CA 1
ATOM 3320 C C . ARG C 1 108 ? -19.054 4.028 21.992 1 53.59 108 ARG C C 1
ATOM 3321 O O . ARG C 1 108 ? -18.247 4.598 22.723 1 53.49 108 ARG C O 1
ATOM 3329 N N . VAL C 1 109 ? -18.999 2.725 21.73 1 52.29 109 VAL C N 1
ATOM 3330 C CA . VAL C 1 109 ? -17.907 1.867 22.182 1 51.73 109 VAL C CA 1
ATOM 3331 C C . VAL C 1 109 ? -17.222 1.366 20.905 1 51.4 109 VAL C C 1
ATOM 3332 O O . VAL C 1 109 ? -17.857 0.705 20.074 1 51.27 109 VAL C O 1
ATOM 3336 N N . GLY C 1 110 ? -15.961 1.709 20.735 1 50.5 110 GLY C N 1
ATOM 3337 C CA . GLY C 1 110 ? -15.235 1.316 19.535 1 50.11 110 GLY C CA 1
ATOM 3338 C C . GLY C 1 110 ? -14.144 0.309 19.809 1 49.35 110 GLY C C 1
ATOM 3339 O O . GLY C 1 110 ? -13.501 0.361 20.855 1 48.8 110 GLY C O 1
ATOM 3340 N N . TYR C 1 111 ? -13.899 -0.579 18.853 1 49.01 111 TYR C N 1
ATOM 3341 C CA . TYR C 1 111 ? -12.813 -1.54 18.964 1 49.12 111 TYR C CA 1
ATOM 3342 C C . TYR C 1 111 ? -12.038 -1.578 17.657 1 49.23 111 TYR C C 1
ATOM 3343 O O . TYR C 1 111 ? -12.64 -1.529 16.596 1 48.55 111 TYR C O 1
ATOM 3352 N N . TYR C 1 112 ? -10.718 -1.76 17.737 1 49.29 112 TYR C N 1
ATOM 3353 C CA . TYR C 1 112 ? -9.928 -2.051 16.547 1 50.13 112 TYR C CA 1
ATOM 3354 C C . TYR C 1 112 ? -10.187 -3.551 16.264 1 49.7 112 TYR C C 1
ATOM 3355 O O . TYR C 1 112 ? -10.329 -4.349 17.2 1 49.25 112 TYR C O 1
ATOM 3364 N N . VAL C 1 113 ? -10.305 -3.917 14.99 1 49.2 113 VAL C N 1
ATOM 3365 C CA . VAL C 1 113 ? -10.54 -5.28 14.533 1 48.97 113 VAL C CA 1
ATOM 3366 C C . VAL C 1 113 ? -9.39 -5.586 13.582 1 49.13 113 VAL C C 1
ATOM 3367 O O . VAL C 1 113 ? -9.165 -4.827 12.661 1 49.7 113 VAL C O 1
ATOM 3371 N N . ASN C 1 114 ? -8.66 -6.663 13.795 1 48.91 114 ASN C N 1
ATOM 3372 C CA . ASN C 1 114 ? -7.554 -7.041 12.93 1 48.95 114 ASN C CA 1
ATOM 3373 C C . ASN C 1 114 ? -8.004 -8.23 12.103 1 49.56 114 ASN C C 1
ATOM 3374 O O . ASN C 1 114 ? -8.379 -9.253 12.675 1 50.27 114 ASN C O 1
ATOM 3379 N N . ASN C 1 115 ? -8.001 -8.113 10.766 1 49.22 115 ASN C N 1
ATOM 3380 C CA . ASN C 1 115 ? -8.402 -9.214 9.899 1 49.66 115 ASN C CA 1
ATOM 3381 C C . ASN C 1 115 ? -7.166 -9.731 9.197 1 51.37 115 ASN C C 1
ATOM 3382 O O . ASN C 1 115 ? -6.531 -8.985 8.446 1 51.81 115 ASN C O 1
ATOM 3387 N N . GLU C 1 116 ? -6.807 -11 9.442 1 51.84 116 GLU C N 1
ATOM 3388 C CA . GLU C 1 116 ? -5.603 -11.568 8.843 1 53.11 116 GLU C CA 1
ATOM 3389 C C . GLU C 1 116 ? -5.793 -13.024 8.456 1 54.38 116 GLU C C 1
ATOM 3390 O O . GLU C 1 116 ? -6.614 -13.726 9.048 1 54.5 116 GLU C O 1
ATOM 3396 N N . TYR C 1 117 ? -4.981 -13.503 7.512 1 55.22 117 TYR C N 1
ATOM 3397 C CA . TYR C 1 117 ? -4.955 -14.921 7.186 1 57.08 117 TYR C CA 1
ATOM 3398 C C . TYR C 1 117 ? -4.19 -15.649 8.322 1 61.01 117 TYR C C 1
ATOM 3399 O O . TYR C 1 117 ? -3.329 -15.055 8.986 1 61.16 117 TYR C O 1
ATOM 3408 N N . THR C 1 118 ? -4.488 -16.927 8.539 1 64.06 118 THR C N 1
ATOM 3409 C CA . THR C 1 118 ? -3.769 -17.714 9.554 1 67.42 118 THR C CA 1
ATOM 3410 C C . THR C 1 118 ? -2.752 -18.674 8.923 1 70.87 118 THR C C 1
ATOM 3411 O O . THR C 1 118 ? -1.779 -19.041 9.578 1 71.44 118 THR C O 1
ATOM 3415 N N . GLU C 1 119 ? -2.962 -19.067 7.662 1 73.08 119 GLU C N 1
ATOM 3416 C CA . GLU C 1 119 ? -2.031 -19.92 6.945 1 76.03 119 GLU C CA 1
ATOM 3417 C C . GLU C 1 119 ? -0.817 -19.064 6.588 1 78.65 119 GLU C C 1
ATOM 3418 O O . GLU C 1 119 ? -0.969 -17.943 6.099 1 78.98 119 GLU C O 1
ATOM 3424 N N . THR C 1 120 ? 0.382 -19.577 6.864 1 80.25 120 THR C N 1
ATOM 3425 C CA . THR C 1 120 ? 1.648 -18.877 6.621 1 82.03 120 THR C CA 1
ATOM 3426 C C . THR C 1 120 ? 1.823 -18.488 5.154 1 82.83 120 THR C C 1
ATOM 3427 O O . THR C 1 120 ? 2.245 -17.372 4.862 1 82.83 120 THR C O 1
ATOM 3431 N N . GLU C 1 121 ? 1.483 -19.404 4.235 1 83.43 121 GLU C N 1
ATOM 3432 C CA . GLU C 1 121 ? 1.569 -19.18 2.796 1 84.43 121 GLU C CA 1
ATOM 3433 C C . GLU C 1 121 ? 0.713 -17.974 2.389 1 83.68 121 GLU C C 1
ATOM 3434 O O . GLU C 1 121 ? 1.186 -17.133 1.634 1 83.95 121 GLU C O 1
ATOM 3440 N N . LEU C 1 122 ? -0.527 -17.882 2.906 1 82.45 122 LEU C N 1
ATOM 3441 C CA . LEU C 1 122 ? -1.415 -16.773 2.592 1 81.69 122 LEU C CA 1
ATOM 3442 C C . LEU C 1 122 ? -0.955 -15.468 3.223 1 81.23 122 LEU C C 1
ATOM 3443 O O . LEU C 1 122 ? -1.136 -14.423 2.615 1 81.19 122 LEU C O 1
ATOM 3448 N N . ARG C 1 123 ? -0.392 -15.505 4.438 1 80.75 123 ARG C N 1
ATOM 3449 C CA . ARG C 1 123 ? 0.075 -14.284 5.097 1 80.97 123 ARG C CA 1
ATOM 3450 C C . ARG C 1 123 ? 1.227 -13.651 4.295 1 81.19 123 ARG C C 1
ATOM 3451 O O . ARG C 1 123 ? 1.285 -12.428 4.139 1 81.48 123 ARG C O 1
ATOM 3459 N N . GLU C 1 124 ? 2.135 -14.486 3.784 1 80.6 124 GLU C N 1
ATOM 3460 C CA . GLU C 1 124 ? 3.29 -14.013 3.035 1 80.89 124 GLU C CA 1
ATOM 3461 C C . GLU C 1 124 ? 2.967 -13.729 1.567 1 80.12 124 GLU C C 1
ATOM 3462 O O . GLU C 1 124 ? 3.565 -12.835 0.964 1 80.53 124 GLU C O 1
ATOM 3468 N N . ASN C 1 125 ? 2.035 -14.489 0.986 1 78.44 125 ASN C N 1
ATOM 3469 C CA . ASN C 1 125 ? 1.637 -14.307 -0.411 1 77.07 125 ASN C CA 1
ATOM 3470 C C . ASN C 1 125 ? 0.118 -14.179 -0.489 1 73.48 125 ASN C C 1
ATOM 3471 O O . ASN C 1 125 ? -0.568 -15.129 -0.879 1 73.45 125 ASN C O 1
ATOM 3476 N N . PRO C 1 126 ? -0.441 -13.041 -0.041 1 70.43 126 PRO C N 1
ATOM 3477 C CA . PRO C 1 126 ? -1.906 -12.911 -0.035 1 68.42 126 PRO C CA 1
ATOM 3478 C C . PRO C 1 126 ? -2.502 -12.913 -1.431 1 66.23 126 PRO C C 1
ATOM 3479 O O . PRO C 1 126 ? -1.905 -12.362 -2.361 1 66.21 126 PRO C O 1
ATOM 3483 N N . PRO C 1 127 ? -3.664 -13.568 -1.618 1 64.19 127 PRO C N 1
ATOM 3484 C CA . PRO C 1 127 ? -4.279 -13.579 -2.96 1 62.67 127 PRO C CA 1
ATOM 3485 C C . PRO C 1 127 ? -4.58 -12.164 -3.439 1 60.89 127 PRO C C 1
ATOM 3486 O O . PRO C 1 127 ? -4.814 -11.267 -2.618 1 60.47 127 PRO C O 1
ATOM 3490 N N . VAL C 1 128 ? -4.533 -11.954 -4.76 1 59.85 128 VAL C N 1
ATOM 3491 C CA . VAL C 1 128 ? -4.785 -10.654 -5.396 1 59.44 128 VAL C CA 1
ATOM 3492 C C . VAL C 1 128 ? -6.101 -10.039 -4.931 1 57.95 128 VAL C C 1
ATOM 3493 O O . VAL C 1 128 ? -6.126 -8.88 -4.507 1 58.64 128 VAL C O 1
ATOM 3497 N N . LYS C 1 129 ? -7.157 -10.859 -4.887 1 55.79 129 LYS C N 1
ATOM 3498 C CA . LYS C 1 129 ? -8.44 -10.431 -4.338 1 54.47 129 LYS C CA 1
ATOM 3499 C C . LYS C 1 129 ? -8.625 -11.171 -3.01 1 53.9 129 LYS C C 1
ATOM 3500 O O . LYS C 1 129 ? -8.369 -12.375 -2.946 1 53.49 129 LYS C O 1
ATOM 3506 N N . PRO C 1 130 ? -8.978 -10.46 -1.923 1 54.02 130 PRO C N 1
ATOM 3507 C CA . PRO C 1 130 ? -9.045 -11.13 -0.615 1 53.78 130 PRO C CA 1
ATOM 3508 C C . PRO C 1 130 ? -9.989 -12.321 -0.571 1 53.21 130 PRO C C 1
ATOM 3509 O O . PRO C 1 130 ? -11.046 -12.298 -1.205 1 52.67 130 PRO C O 1
ATOM 3513 N N . ASP C 1 131 ? -9.575 -13.369 0.159 1 52.86 131 ASP C N 1
ATOM 3514 C CA . ASP C 1 131 ? -10.377 -14.562 0.359 1 53.39 131 ASP C CA 1
ATOM 3515 C C . ASP C 1 131 ? -10.911 -14.477 1.768 1 52.6 131 ASP C C 1
ATOM 3516 O O . ASP C 1 131 ? -10.208 -14.826 2.717 1 52.15 131 ASP C O 1
ATOM 3521 N N . PHE C 1 132 ? -12.149 -13.988 1.903 1 51.73 132 PHE C N 1
ATOM 3522 C CA . PHE C 1 132 ? -12.798 -13.782 3.191 1 50.78 132 PHE C CA 1
ATOM 3523 C C . PHE C 1 132 ? -13.097 -15.084 3.935 1 51.12 132 PHE C C 1
ATOM 3524 O O . PHE C 1 132 ? -13.173 -15.069 5.163 1 50.76 132 PHE C O 1
ATOM 3532 N N . SER C 1 133 ? -13.185 -16.222 3.219 1 51.69 133 SER C N 1
ATOM 3533 C CA . SER C 1 133 ? -13.369 -17.515 3.878 1 53.06 133 SER C CA 1
ATOM 3534 C C . SER C 1 133 ? -12.087 -17.993 4.615 1 53.84 133 SER C C 1
ATOM 3535 O O . SER C 1 133 ? -12.152 -18.932 5.406 1 54.58 133 SER C O 1
ATOM 3538 N N . LYS C 1 134 ? -10.928 -17.374 4.336 1 53.48 134 LYS C N 1
ATOM 3539 C CA . LYS C 1 134 ? -9.646 -17.705 4.971 1 53.43 134 LYS C CA 1
ATOM 3540 C C . LYS C 1 134 ? -9.194 -16.641 5.982 1 52.61 134 LYS C C 1
ATOM 3541 O O . LYS C 1 134 ? -8.145 -16.81 6.594 1 53.39 134 LYS C O 1
ATOM 3547 N N . LEU C 1 135 ? -9.951 -15.555 6.152 1 50.97 135 LEU C N 1
ATOM 3548 C CA . LEU C 1 135 ? -9.59 -14.507 7.092 1 50.19 135 LEU C CA 1
ATOM 3549 C C . LEU C 1 135 ? -10.114 -14.782 8.5 1 50.75 135 LEU C C 1
ATOM 3550 O O . LEU C 1 135 ? -11.251 -15.212 8.673 1 50.34 135 LEU C O 1
ATOM 3555 N N . GLN C 1 136 ? -9.268 -14.527 9.496 1 51.41 136 GLN C N 1
ATOM 3556 C CA . GLN C 1 136 ? -9.607 -14.602 10.899 1 52.81 136 GLN C CA 1
ATOM 3557 C C . GLN C 1 136 ? -9.761 -13.154 11.418 1 53.97 136 GLN C C 1
ATOM 3558 O O . GLN C 1 136 ? -8.899 -12.303 11.205 1 54.54 136 GLN C O 1
ATOM 3564 N N . ARG C 1 137 ? -10.851 -12.905 12.11 1 53.73 137 ARG C N 1
ATOM 3565 C CA . ARG C 1 137 ? -11.151 -11.642 12.726 1 53.45 137 ARG C CA 1
ATOM 3566 C C . ARG C 1 137 ? -10.708 -11.707 14.183 1 53.99 137 ARG C C 1
ATOM 3567 O O . ARG C 1 137 ? -11.09 -12.606 14.934 1 53.71 137 ARG C O 1
ATOM 3575 N N . ASN C 1 138 ? -9.915 -10.731 14.586 1 54.77 138 ASN C N 1
ATOM 3576 C CA . ASN C 1 138 ? -9.448 -10.633 15.945 1 55.84 138 ASN C CA 1
ATOM 3577 C C . ASN C 1 138 ? -9.756 -9.233 16.46 1 55.68 138 ASN C C 1
ATOM 3578 O O . ASN C 1 138 ? -9.104 -8.262 16.061 1 55.19 138 ASN C O 1
ATOM 3583 N N . ILE C 1 139 ? -10.759 -9.126 17.326 1 55.48 139 ILE C N 1
ATOM 3584 C CA . ILE C 1 139 ? -11.14 -7.862 17.939 1 56.01 139 ILE C CA 1
ATOM 3585 C C . ILE C 1 139 ? -10.159 -7.567 19.077 1 57.42 139 ILE C C 1
ATOM 3586 O O . ILE C 1 139 ? -9.909 -8.44 19.902 1 58.27 139 ILE C O 1
ATOM 3591 N N . LEU C 1 140 ? -9.594 -6.348 19.14 1 57.69 140 LEU C N 1
ATOM 3592 C CA . LEU C 1 140 ? -8.65 -5.98 20.215 1 58.67 140 LEU C CA 1
ATOM 3593 C C . LEU C 1 140 ? -9.451 -5.545 21.439 1 59.22 140 LEU C C 1
ATOM 3594 O O . LEU C 1 140 ? -9.535 -4.353 21.752 1 59.36 140 LEU C O 1
ATOM 3599 N N . ALA C 1 141 ? -10.053 -6.54 22.108 1 59.43 141 ALA C N 1
ATOM 3600 C CA . ALA C 1 141 ? -10.979 -6.449 23.227 1 60.28 141 ALA C CA 1
ATOM 3601 C C . ALA C 1 141 ? -10.443 -5.781 24.498 1 61.12 141 ALA C C 1
ATOM 3602 O O . ALA C 1 141 ? -11.247 -5.24 25.261 1 60.83 141 ALA C O 1
ATOM 3604 N N . SER C 1 142 ? -9.127 -5.826 24.756 1 62.19 142 SER C N 1
ATOM 3605 C CA . SER C 1 142 ? -8.596 -5.159 25.95 1 64.55 142 SER C CA 1
ATOM 3606 C C . SER C 1 142 ? -8.442 -3.647 25.768 1 65.31 142 SER C C 1
ATOM 3607 O O . SER C 1 142 ? -8.111 -2.961 26.733 1 65.44 142 SER C O 1
ATOM 3610 N N . ASN C 1 143 ? -8.706 -3.107 24.553 1 65.33 143 ASN C N 1
ATOM 3611 C CA . ASN C 1 143 ? -8.573 -1.677 24.322 1 65.73 143 ASN C CA 1
ATOM 3612 C C . ASN C 1 143 ? -9.857 -0.998 23.798 1 64.18 143 ASN C C 1
ATOM 3613 O O . ASN C 1 143 ? -9.804 -0.377 22.736 1 63.98 143 ASN C O 1
ATOM 3618 N N . PRO C 1 144 ? -11.018 -1.081 24.502 1 62.98 144 PRO C N 1
ATOM 3619 C CA . PRO C 1 144 ? -12.216 -0.389 23.996 1 62.21 144 PRO C CA 1
ATOM 3620 C C . PRO C 1 144 ? -12.073 1.134 24.13 1 61.26 144 PRO C C 1
ATOM 3621 O O . PRO C 1 144 ? -11.426 1.618 25.056 1 61.22 144 PRO C O 1
ATOM 3625 N N . ARG C 1 145 ? -12.661 1.881 23.203 1 59.93 145 ARG C N 1
ATOM 3626 C CA . ARG C 1 145 ? -12.71 3.325 23.33 1 59.79 145 ARG C CA 1
ATOM 3627 C C . ARG C 1 145 ? -14.145 3.622 23.689 1 60.6 145 ARG C C 1
ATOM 3628 O O . ARG C 1 145 ? -15.05 3.197 22.986 1 60.36 145 ARG C O 1
ATOM 3636 N N . VAL C 1 146 ? -14.366 4.232 24.846 1 61.25 146 VAL C N 1
ATOM 3637 C CA . VAL C 1 146 ? -15.725 4.536 25.285 1 62.15 146 VAL C CA 1
ATOM 3638 C C . VAL C 1 146 ? -15.944 6.024 25.235 1 62.45 146 VAL C C 1
ATOM 3639 O O . VAL C 1 146 ? -15.208 6.763 25.877 1 63.64 146 VAL C O 1
ATOM 3643 N N . THR C 1 147 ? -16.91 6.474 24.446 1 61.61 147 THR C N 1
ATOM 3644 C CA . THR C 1 147 ? -17.216 7.885 24.331 1 61.58 147 THR C CA 1
ATOM 3645 C C . THR C 1 147 ? -18.679 8.09 24.7 1 63.1 147 THR C C 1
ATOM 3646 O O . THR C 1 147 ? -19.547 7.422 24.161 1 63.29 147 THR C O 1
ATOM 3650 N N . ARG C 1 148 ? -18.951 9.021 25.608 1 64.28 148 ARG C N 1
ATOM 3651 C CA . ARG C 1 148 ? -20.304 9.363 26.028 1 65.66 148 ARG C CA 1
ATOM 3652 C C . ARG C 1 148 ? -20.671 10.762 25.527 1 66.05 148 ARG C C 1
ATOM 3653 O O . ARG C 1 148 ? -19.808 11.627 25.461 1 66.03 148 ARG C O 1
ATOM 3661 N N . PHE C 1 149 ? -21.929 10.972 25.134 1 66.62 149 PHE C N 1
ATOM 3662 C CA . PHE C 1 149 ? -22.381 12.267 24.616 1 68.12 149 PHE C CA 1
ATOM 3663 C C . PHE C 1 149 ? -23.542 12.811 25.417 1 70.13 149 PHE C C 1
ATOM 3664 O O . PHE C 1 149 ? -24.403 12.054 25.842 1 70.26 149 PHE C O 1
ATOM 3672 N N . HIS C 1 150 ? -23.58 14.12 25.599 1 71.91 150 HIS C N 1
ATOM 3673 C CA . HIS C 1 150 ? -24.661 14.78 26.304 1 74.37 150 HIS C CA 1
ATOM 3674 C C . HIS C 1 150 ? -25.88 14.828 25.396 1 76.06 150 HIS C C 1
ATOM 3675 O O . HIS C 1 150 ? -25.781 15.243 24.241 1 75.82 150 HIS C O 1
ATOM 3682 N N . ILE C 1 151 ? -27.019 14.354 25.901 1 77.66 151 ILE C N 1
ATOM 3683 C CA . ILE C 1 151 ? -28.284 14.347 25.165 1 79.64 151 ILE C CA 1
ATOM 3684 C C . ILE C 1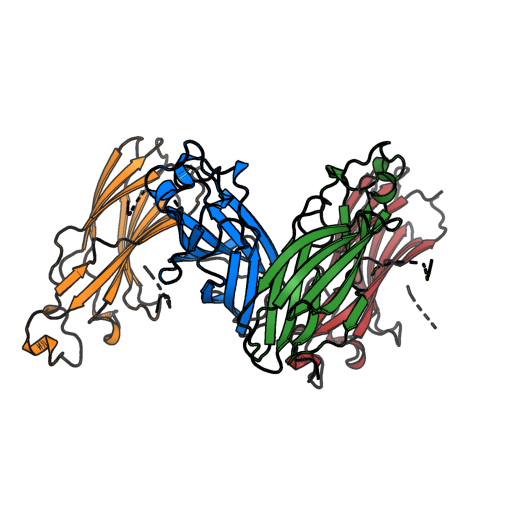 151 ? -29.418 14.852 26.084 1 83.03 151 ILE C C 1
ATOM 3685 O O . ILE C 1 151 ? -29.233 14.964 27.3 1 83.42 151 ILE C O 1
ATOM 3690 N N . ASN C 1 152 ? -30.59 15.151 25.51 1 85.42 152 ASN C N 1
ATOM 3691 C CA . ASN C 1 152 ? -31.749 15.547 26.298 1 87.82 152 ASN C CA 1
ATOM 3692 C C . ASN C 1 152 ? -32.507 14.252 26.653 1 89.64 152 ASN C C 1
ATOM 3693 O O . ASN C 1 152 ? -33.038 13.574 25.773 1 89.3 152 ASN C O 1
ATOM 3698 N N . TRP C 1 153 ? -32.478 13.875 27.935 1 90.98 153 TRP C N 1
ATOM 3699 C CA . TRP C 1 153 ? -33.164 12.681 28.426 1 92.48 153 TRP C CA 1
ATOM 3700 C C . TRP C 1 153 ? -34.622 12.955 28.853 1 94.79 153 TRP C C 1
ATOM 3701 O O . TRP C 1 153 ? -35.271 12.027 29.343 1 95.41 153 TRP C O 1
ATOM 3712 N N . GLU C 1 154 ? -35.112 14.215 28.701 1 95.8 154 GLU C N 1
ATOM 3713 C CA . GLU C 1 154 ? -36.441 14.696 29.08 1 97.2 154 GLU C CA 1
ATOM 3714 C C . GLU C 1 154 ? -36.366 15.246 30.499 1 98.16 154 GLU C C 1
ATOM 3715 O O . GLU C 1 154 ? -35.498 16.075 30.786 1 98.6 154 GLU C O 1
ATOM 3721 N N . MET D 1 1 ? 20.892 -18.293 11.114 1 96.68 1 MET D N 1
ATOM 3722 C CA . MET D 1 1 ? 19.458 -18.548 10.997 1 96.95 1 MET D CA 1
ATOM 3723 C C . MET D 1 1 ? 18.983 -19.594 12.014 1 94.87 1 MET D C 1
ATOM 3724 O O . MET D 1 1 ? 19.549 -20.686 12.101 1 95.21 1 MET D O 1
ATOM 3729 N N . ALA D 1 2 ? 17.938 -19.255 12.771 1 92.68 2 ALA D N 1
ATOM 3730 C CA . ALA D 1 2 ? 17.382 -20.134 13.79 1 91.18 2 ALA D CA 1
ATOM 3731 C C . ALA D 1 2 ? 16.774 -21.394 13.192 1 88.86 2 ALA D C 1
ATOM 3732 O O . ALA D 1 2 ? 15.933 -21.302 12.295 1 88.92 2 ALA D O 1
ATOM 3734 N N . LYS D 1 3 ? 17.194 -22.572 13.697 1 86.61 3 LYS D N 1
ATOM 3735 C CA . LYS D 1 3 ? 16.657 -23.852 13.233 1 84.7 3 LYS D CA 1
ATOM 3736 C C . LYS D 1 3 ? 15.182 -24.057 13.618 1 82.13 3 LYS D C 1
ATOM 3737 O O . LYS D 1 3 ? 14.497 -24.848 12.988 1 81.94 3 LYS D O 1
ATOM 3743 N N . VAL D 1 4 ? 14.698 -23.351 14.646 1 79.9 4 VAL D N 1
ATOM 3744 C CA . VAL D 1 4 ? 13.305 -23.407 15.06 1 78.35 4 VAL D CA 1
ATOM 3745 C C . VAL D 1 4 ? 12.736 -21.994 14.989 1 76.49 4 VAL D C 1
ATOM 3746 O O . VAL D 1 4 ? 13.346 -21.063 15.501 1 76.78 4 VAL D O 1
ATOM 3750 N N . GLN D 1 5 ? 11.586 -21.829 14.345 1 74.72 5 GLN D N 1
ATOM 3751 C CA . GLN D 1 5 ? 10.935 -20.535 14.223 1 73.65 5 GLN D CA 1
ATOM 3752 C C . GLN D 1 5 ? 9.502 -20.619 14.705 1 71.54 5 GLN D C 1
ATOM 3753 O O . GLN D 1 5 ? 8.714 -21.333 14.097 1 71.7 5 GLN D O 1
ATOM 3759 N N . VAL D 1 6 ? 9.147 -19.893 15.772 1 69.24 6 VAL D N 1
ATOM 3760 C CA . VAL D 1 6 ? 7.782 -19.895 16.276 1 67.6 6 VAL D CA 1
ATOM 3761 C C . VAL D 1 6 ? 6.979 -18.925 15.418 1 67.46 6 VAL D C 1
ATOM 3762 O O . VAL D 1 6 ? 7.378 -17.775 15.24 1 67.76 6 VAL D O 1
ATOM 3766 N N . ASN D 1 7 ? 5.899 -19.407 14.808 1 66.83 7 ASN D N 1
ATOM 3767 C CA . ASN D 1 7 ? 5.097 -18.599 13.891 1 66.7 7 ASN D CA 1
ATOM 3768 C C . ASN D 1 7 ? 3.829 -18.038 14.504 1 64.7 7 ASN D C 1
ATOM 3769 O O . ASN D 1 7 ? 3.302 -17.039 14.005 1 64.83 7 ASN D O 1
ATOM 3774 N N . ASN D 1 8 ? 3.306 -18.694 15.534 1 62.62 8 ASN D N 1
ATOM 3775 C CA . ASN D 1 8 ? 2.051 -18.273 16.137 1 61.02 8 ASN D CA 1
ATOM 3776 C C . ASN D 1 8 ? 1.872 -18.88 17.501 1 58.12 8 ASN D C 1
ATOM 3777 O O . ASN D 1 8 ? 2.35 -19.983 17.762 1 57.7 8 ASN D O 1
ATOM 3782 N N . VAL D 1 9 ? 1.187 -18.141 18.379 1 56.21 9 VAL D N 1
ATOM 3783 C CA . VAL D 1 9 ? 0.752 -18.599 19.693 1 55.35 9 VAL D CA 1
ATOM 3784 C C . VAL D 1 9 ? -0.692 -18.116 19.83 1 53.91 9 VAL D C 1
ATOM 3785 O O . VAL D 1 9 ? -0.968 -16.938 19.633 1 53 9 VAL D O 1
ATOM 3789 N N . VAL D 1 10 ? -1.616 -19.032 20.122 1 53.08 10 VAL D N 1
ATOM 3790 C CA . VAL D 1 10 ? -3.017 -18.698 20.352 1 52.57 10 VAL D CA 1
ATOM 3791 C C . VAL D 1 10 ? -3.322 -19.026 21.829 1 50.78 10 VAL D C 1
ATOM 3792 O O . VAL D 1 10 ? -3.043 -20.136 22.29 1 50.68 10 VAL D O 1
ATOM 3796 N N . VAL D 1 11 ? -3.866 -18.066 22.571 1 48.95 11 VAL D N 1
ATOM 3797 C CA . VAL D 1 11 ? -4.226 -18.273 23.964 1 48.04 11 VAL D CA 1
ATOM 3798 C C . VAL D 1 11 ? -5.622 -18.882 24.024 1 46.86 11 VAL D C 1
ATOM 3799 O O . VAL D 1 11 ? -6.579 -18.289 23.53 1 47.68 11 VAL D O 1
ATOM 3803 N N . LEU D 1 12 ? -5.743 -20.071 24.6 1 44.75 12 LEU D N 1
ATOM 3804 C CA . LEU D 1 12 ? -7.038 -20.756 24.669 1 43.74 12 LEU D CA 1
ATOM 3805 C C . LEU D 1 12 ? -7.676 -20.59 26.062 1 42.64 12 LEU D C 1
ATOM 3806 O O . LEU D 1 12 ? -6.989 -20.195 27.008 1 41.62 12 LEU D O 1
ATOM 3811 N N . ASP D 1 13 ? -8.981 -20.894 26.201 1 42.65 13 ASP D N 1
ATOM 3812 C CA . ASP D 1 13 ? -9.724 -20.814 27.463 1 43.2 13 ASP D CA 1
ATOM 3813 C C . ASP D 1 13 ? -9.521 -19.483 28.164 1 43.47 13 ASP D C 1
ATOM 3814 O O . ASP D 1 13 ? -9.148 -19.415 29.348 1 42.69 13 ASP D O 1
ATOM 3819 N N . ASN D 1 14 ? -9.745 -18.418 27.404 1 43.59 14 ASN D N 1
ATOM 3820 C CA . ASN D 1 14 ? -9.489 -17.092 27.91 1 43.87 14 ASN D CA 1
ATOM 3821 C C . ASN D 1 14 ? -10.642 -16.136 27.588 1 43.52 14 ASN D C 1
ATOM 3822 O O . ASN D 1 14 ? -11.046 -16.046 26.445 1 42.91 14 ASN D O 1
ATOM 3827 N N . PRO D 1 15 ? -11.225 -15.456 28.585 1 43.6 15 PRO D N 1
ATOM 3828 C CA . PRO D 1 15 ? -10.882 -15.492 30.012 1 43.51 15 PRO D CA 1
ATOM 3829 C C . PRO D 1 15 ? -11.347 -16.789 30.699 1 43.52 15 PRO D C 1
ATOM 3830 O O . PRO D 1 15 ? -12.069 -17.6 30.101 1 43.58 15 PRO D O 1
ATOM 3834 N N . SER D 1 16 ? -10.922 -16.987 31.947 1 42.45 16 SER D N 1
ATOM 3835 C CA . SER D 1 16 ? -11.278 -18.206 32.666 1 42.72 16 SER D CA 1
ATOM 3836 C C . SER D 1 16 ? -11.161 -17.987 34.168 1 42.85 16 SER D C 1
ATOM 3837 O O . SER D 1 16 ? -10.441 -17.076 34.581 1 43.09 16 SER D O 1
ATOM 3840 N N . PRO D 1 17 ? -11.734 -18.869 35.022 1 42.01 17 PRO D N 1
ATOM 3841 C CA . PRO D 1 17 ? -11.431 -18.78 36.453 1 40.67 17 PRO D CA 1
ATOM 3842 C C . PRO D 1 17 ? -9.904 -18.87 36.676 1 40.23 17 PRO D C 1
ATOM 3843 O O . PRO D 1 17 ? -9.187 -19.506 35.888 1 39.59 17 PRO D O 1
ATOM 3847 N N . PHE D 1 18 ? -9.399 -18.214 37.732 1 39.82 18 PHE D N 1
ATOM 3848 C CA . PHE D 1 18 ? -7.983 -18.252 38.104 1 40.21 18 PHE D CA 1
ATOM 3849 C C . PHE D 1 18 ? -7.46 -19.735 38.203 1 40.49 18 PHE D C 1
ATOM 3850 O O . PHE D 1 18 ? -6.331 -20.011 37.809 1 41.18 18 PHE D O 1
ATOM 3858 N N . TYR D 1 19 ? -8.269 -20.646 38.751 1 39.39 19 TYR D N 1
ATOM 3859 C CA . TYR D 1 19 ? -7.862 -22.026 38.965 1 40.11 19 TYR D CA 1
ATOM 3860 C C . TYR D 1 19 ? -7.81 -22.913 37.732 1 40.01 19 TYR D C 1
ATOM 3861 O O . TYR D 1 19 ? -7.325 -24.044 37.84 1 39.8 19 TYR D O 1
ATOM 3870 N N . ASN D 1 20 ? -8.296 -22.436 36.57 1 39.62 20 ASN D N 1
ATOM 3871 C CA . ASN D 1 20 ? -8.227 -23.264 35.362 1 39.22 20 ASN D CA 1
ATOM 3872 C C . ASN D 1 20 ? -6.782 -23.322 34.87 1 39.61 20 ASN D C 1
ATOM 3873 O O . ASN D 1 20 ? -6.024 -22.36 35.011 1 39.64 20 ASN D O 1
ATOM 3878 N N . PRO D 1 21 ? -6.378 -24.456 34.281 1 40.45 21 PRO D N 1
ATOM 3879 C CA . PRO D 1 21 ? -5.023 -24.527 33.702 1 40.65 21 PRO D CA 1
ATOM 3880 C C . PRO D 1 21 ? -4.851 -23.565 32.526 1 41.55 21 PRO D C 1
ATOM 3881 O O . PRO D 1 21 ? -5.812 -23.242 31.811 1 41.71 21 PRO D O 1
ATOM 3885 N N . PHE D 1 22 ? -3.601 -23.156 32.286 1 41.32 22 PHE D N 1
ATOM 3886 C CA . PHE D 1 22 ? -3.229 -22.376 31.12 1 41.59 22 PHE D CA 1
ATOM 3887 C C . PHE D 1 22 ? -3.203 -23.314 29.909 1 41.69 22 PHE D C 1
ATOM 3888 O O . PHE D 1 22 ? -2.909 -24.505 30.05 1 40.91 22 PHE D O 1
ATOM 3896 N N . GLN D 1 23 ? -3.569 -22.805 28.721 1 42.72 23 GLN D N 1
ATOM 3897 C CA . GLN D 1 23 ? -3.567 -23.587 27.477 1 43.68 23 GLN D CA 1
ATOM 3898 C C . GLN D 1 23 ? -3.133 -22.661 26.352 1 45.21 23 GLN D C 1
ATOM 3899 O O . GLN D 1 23 ? -3.805 -21.671 26.083 1 45.77 23 GLN D O 1
ATOM 3905 N N . PHE D 1 24 ? -2.041 -22.998 25.68 1 45.49 24 PHE D N 1
ATOM 3906 C CA . PHE D 1 24 ? -1.545 -22.207 24.574 1 46.32 24 PHE D CA 1
ATOM 3907 C C . PHE D 1 24 ? -1.339 -23.113 23.385 1 48.69 24 PHE D C 1
ATOM 3908 O O . PHE D 1 24 ? -0.716 -24.158 23.525 1 49.25 24 PHE D O 1
ATOM 3916 N N . GLU D 1 25 ? -1.798 -22.705 22.204 1 49.61 25 GLU D N 1
ATOM 3917 C CA . GLU D 1 25 ? -1.57 -23.464 20.997 1 51.09 25 GLU D CA 1
ATOM 3918 C C . GLU D 1 25 ? -0.417 -22.824 20.258 1 51.57 25 GLU D C 1
ATOM 3919 O O . GLU D 1 25 ? -0.515 -21.672 19.843 1 50.9 25 GLU D O 1
ATOM 3925 N N . ILE D 1 26 ? 0.701 -23.55 20.146 1 52.45 26 ILE D N 1
ATOM 3926 C CA . ILE D 1 26 ? 1.917 -23.044 19.537 1 53.33 26 ILE D CA 1
ATOM 3927 C C . ILE D 1 26 ? 2.18 -23.674 18.18 1 55.39 26 ILE D C 1
ATOM 3928 O O . ILE D 1 26 ? 2.141 -24.898 18.046 1 54.33 26 ILE D O 1
ATOM 3933 N N . THR D 1 27 ? 2.436 -22.825 17.159 1 57.38 27 THR D N 1
ATOM 3934 C CA . THR D 1 27 ? 2.798 -23.283 15.817 1 60.18 27 THR D CA 1
ATOM 3935 C C . THR D 1 27 ? 4.24 -22.893 15.584 1 62.59 27 THR D C 1
ATOM 3936 O O . THR D 1 27 ? 4.609 -21.746 15.82 1 62.93 27 THR D O 1
ATOM 3940 N N . PHE D 1 28 ? 5.068 -23.848 15.18 1 64.23 28 PHE D N 1
ATOM 3941 C CA . PHE D 1 28 ? 6.47 -23.579 14.918 1 66.61 28 PHE D CA 1
ATOM 3942 C C . PHE D 1 28 ? 6.97 -24.376 13.721 1 69.95 28 PHE D C 1
ATOM 3943 O O . PHE D 1 28 ? 6.378 -25.381 13.335 1 70 28 PHE D O 1
ATOM 3951 N N . GLU D 1 29 ? 8.046 -23.905 13.117 1 72.5 29 GLU D N 1
ATOM 3952 C CA . GLU D 1 29 ? 8.65 -24.557 11.977 1 76.06 29 GLU D CA 1
ATOM 3953 C C . GLU D 1 29 ? 10.067 -24.973 12.356 1 78.96 29 GLU D C 1
ATOM 3954 O O . GLU D 1 29 ? 10.806 -24.2 12.955 1 78.86 29 GLU D O 1
ATOM 3960 N N . CYS D 1 30 ? 10.43 -26.204 12.039 1 81.48 30 CYS D N 1
ATOM 3961 C CA . CYS D 1 30 ? 11.771 -26.706 12.277 1 84.55 30 CYS D CA 1
ATOM 3962 C C . CYS D 1 30 ? 12.438 -26.827 10.886 1 86.3 30 CYS D C 1
ATOM 3963 O O . CYS D 1 30 ? 12.024 -27.641 10.078 1 86.39 30 CYS D O 1
ATOM 3966 N N . ILE D 1 31 ? 13.406 -25.952 10.591 1 87.53 31 ILE D N 1
ATOM 3967 C CA . ILE D 1 31 ? 14.097 -25.847 9.303 1 89.21 31 ILE D CA 1
ATOM 3968 C C . ILE D 1 31 ? 14.893 -27.124 8.972 1 90.62 31 ILE D C 1
ATOM 3969 O O . ILE D 1 31 ? 14.992 -27.511 7.804 1 91.09 31 ILE D O 1
ATOM 3974 N N . GLU D 1 32 ? 15.402 -27.805 9.998 1 91.11 32 GLU D N 1
ATOM 3975 C CA . GLU D 1 32 ? 16.102 -29.074 9.825 1 92.06 32 GLU D CA 1
ATOM 3976 C C . GLU D 1 32 ? 15.988 -29.924 11.08 1 92.18 32 GLU D C 1
ATOM 3977 O O . GLU D 1 32 ? 15.76 -29.386 12.162 1 92.47 32 GLU D O 1
ATOM 3983 N N . ASP D 1 33 ? 16.141 -31.257 10.945 1 91.8 33 ASP D N 1
ATOM 3984 C CA . ASP D 1 33 ? 16.06 -32.189 12.076 1 91.84 33 ASP D CA 1
ATOM 3985 C C . ASP D 1 33 ? 17.002 -31.787 13.215 1 91.52 33 ASP D C 1
ATOM 3986 O O . ASP D 1 33 ? 18.17 -31.487 12.973 1 91.78 33 ASP D O 1
ATOM 3991 N N . LEU D 1 34 ? 16.484 -31.742 14.44 1 90.92 34 LEU D N 1
ATOM 3992 C CA . LEU D 1 34 ? 17.304 -31.409 15.602 1 90.79 34 LEU D CA 1
ATOM 3993 C C . LEU D 1 34 ? 17.793 -32.69 16.247 1 90.57 34 LEU D C 1
ATOM 3994 O O . LEU D 1 34 ? 17.05 -33.665 16.317 1 90.68 34 LEU D O 1
ATOM 3999 N N . SER D 1 35 ? 19.035 -32.704 16.711 1 90 35 SER D N 1
ATOM 4000 C CA . SER D 1 35 ? 19.595 -33.903 17.35 1 89.5 35 SER D CA 1
ATOM 4001 C C . SER D 1 35 ? 19.166 -34.038 18.818 1 87.19 35 SER D C 1
ATOM 4002 O O . SER D 1 35 ? 19.209 -35.137 19.366 1 87.9 35 SER D O 1
ATOM 4005 N N . GLU D 1 36 ? 18.772 -32.939 19.464 1 84.33 36 GLU D N 1
ATOM 4006 C CA . GLU D 1 36 ? 18.366 -32.97 20.866 1 81.93 36 GLU D CA 1
ATOM 4007 C C . GLU D 1 36 ? 16.883 -32.537 21.031 1 78.06 36 GLU D C 1
ATOM 4008 O O . GLU D 1 36 ? 16.19 -32.26 20.047 1 78.03 36 GLU D O 1
ATOM 4014 N N . ASP D 1 37 ? 16.396 -32.503 22.269 1 74.53 37 ASP D N 1
ATOM 4015 C CA . ASP D 1 37 ? 15.025 -32.113 22.549 1 71.79 37 ASP D CA 1
ATOM 4016 C C . ASP D 1 37 ? 14.856 -30.607 22.74 1 68.16 37 ASP D C 1
ATOM 4017 O O . ASP D 1 37 ? 15.816 -29.898 23.046 1 68.37 37 ASP D O 1
ATOM 4022 N N . LEU D 1 38 ? 13.624 -30.127 22.565 1 64.92 38 LEU D N 1
ATOM 4023 C CA . LEU D 1 38 ? 13.275 -28.742 22.835 1 62.63 38 LEU D CA 1
ATOM 4024 C C . LEU D 1 38 ? 12.726 -28.711 24.245 1 60.53 38 LEU D C 1
ATOM 4025 O O . LEU D 1 38 ? 12.004 -29.63 24.649 1 59.99 38 LEU D O 1
ATOM 4030 N N . GLU D 1 39 ? 13.087 -27.679 25.012 1 58.88 39 GLU D N 1
ATOM 4031 C CA . GLU D 1 39 ? 12.596 -27.545 26.373 1 58.28 39 GLU D CA 1
ATOM 4032 C C . GLU D 1 39 ? 11.609 -26.4 26.445 1 57.36 39 GLU D C 1
ATOM 4033 O O . GLU D 1 39 ? 11.999 -25.254 26.294 1 57.98 39 GLU D O 1
ATOM 4039 N N . TRP D 1 40 ? 10.335 -26.704 26.658 1 55.75 40 TRP D N 1
ATOM 4040 C CA . TRP D 1 40 ? 9.296 -25.692 26.743 1 54.82 40 TRP D CA 1
ATOM 4041 C C . TRP D 1 40 ? 8.951 -25.396 28.205 1 54.03 40 TRP D C 1
ATOM 4042 O O . TRP D 1 40 ? 8.833 -26.32 29.017 1 54.03 40 TRP D O 1
ATOM 4053 N N . LYS D 1 41 ? 8.767 -24.113 28.542 1 52.78 41 LYS D N 1
ATOM 4054 C CA . LYS D 1 41 ? 8.383 -23.73 29.896 1 52.26 41 LYS D CA 1
ATOM 4055 C C . LYS D 1 41 ? 7.264 -22.729 29.91 1 51.57 41 LYS D C 1
ATOM 4056 O O . LYS D 1 41 ? 7.176 -21.895 29.02 1 52.25 41 LYS D O 1
ATOM 4062 N N . ILE D 1 42 ? 6.462 -22.754 30.97 1 50.33 42 ILE D N 1
ATOM 4063 C CA . ILE D 1 42 ? 5.451 -21.742 31.252 1 49.86 42 ILE D CA 1
ATOM 4064 C C . ILE D 1 42 ? 5.813 -21.216 32.634 1 50 42 ILE D C 1
ATOM 4065 O O . ILE D 1 42 ? 5.91 -21.995 33.575 1 49.83 42 ILE D O 1
ATOM 4070 N N . ILE D 1 43 ? 6.119 -19.92 32.738 1 50.09 43 ILE D N 1
ATOM 4071 C CA . ILE D 1 43 ? 6.52 -19.305 33.998 1 50.54 43 ILE D CA 1
ATOM 4072 C C . ILE D 1 43 ? 5.557 -18.211 34.388 1 50.64 43 ILE D C 1
ATOM 4073 O O . ILE D 1 43 ? 5.322 -17.286 33.608 1 50.71 43 ILE D O 1
ATOM 4078 N N . TYR D 1 44 ? 5.027 -18.292 35.618 1 50.32 44 TYR D N 1
ATOM 4079 C CA . TYR D 1 44 ? 4.104 -17.298 36.128 1 49.95 44 TYR D CA 1
ATOM 4080 C C . TYR D 1 44 ? 4.831 -16.306 37.032 1 50.55 44 TYR D C 1
ATOM 4081 O O . TYR D 1 44 ? 5.505 -16.719 37.972 1 50.81 44 TYR D O 1
ATOM 4090 N N . VAL D 1 45 ? 4.652 -15.005 36.793 1 50.68 45 VAL D N 1
ATOM 4091 C CA . VAL D 1 45 ? 5.238 -13.986 37.66 1 51.62 45 VAL D CA 1
ATOM 4092 C C . VAL D 1 45 ? 4.251 -13.688 38.799 1 53.14 45 VAL D C 1
ATOM 4093 O O . VAL D 1 45 ? 3.29 -12.965 38.589 1 53.21 45 VAL D O 1
ATOM 4097 N N . GLY D 1 46 ? 4.453 -14.306 39.963 1 54.66 46 GLY D N 1
ATOM 4098 C CA . GLY D 1 46 ? 3.572 -14.119 41.119 1 57.37 46 GLY D CA 1
ATOM 4099 C C . GLY D 1 46 ? 3.591 -12.716 41.699 1 60.39 46 GLY D C 1
ATOM 4100 O O . GLY D 1 46 ? 2.606 -12.261 42.299 1 60.98 46 GLY D O 1
ATOM 4101 N N . SER D 1 47 ? 4.711 -12.01 41.504 1 61.92 47 SER D N 1
ATOM 4102 C CA . SER D 1 47 ? 4.831 -10.655 42.009 1 64.17 47 SER D CA 1
ATOM 4103 C C . SER D 1 47 ? 5.706 -9.799 41.118 1 67.17 47 SER D C 1
ATOM 4104 O O . SER D 1 47 ? 6.897 -10.098 40.945 1 67.51 47 SER D O 1
ATOM 4107 N N . ALA D 1 48 ? 5.156 -8.682 40.63 1 69.21 48 ALA D N 1
ATOM 4108 C CA . ALA D 1 48 ? 5.956 -7.745 39.834 1 71.79 48 ALA D CA 1
ATOM 4109 C C . ALA D 1 48 ? 7.035 -7.028 40.68 1 73.31 48 ALA D C 1
ATOM 4110 O O . ALA D 1 48 ? 7.948 -6.435 40.108 1 73.94 48 ALA D O 1
ATOM 4112 N N . GLU D 1 49 ? 6.946 -7.105 42.025 1 73.89 49 GLU D N 1
ATOM 4113 C CA . GLU D 1 49 ? 7.91 -6.48 42.925 1 75.16 49 GLU D CA 1
ATOM 4114 C C . GLU D 1 49 ? 9.134 -7.367 43.204 1 75.43 49 GLU D C 1
ATOM 4115 O O . GLU D 1 49 ? 10.143 -6.844 43.675 1 76.15 49 GLU D O 1
ATOM 4121 N N . SER D 1 50 ? 9.072 -8.677 42.91 1 74.72 50 SER D N 1
ATOM 4122 C CA . SER D 1 50 ? 10.207 -9.568 43.152 1 74.61 50 SER D CA 1
ATOM 4123 C C . SER D 1 50 ? 10.192 -10.838 42.288 1 74.68 50 SER D C 1
ATOM 4124 O O . SER D 1 50 ? 9.161 -11.496 42.155 1 74.82 50 SER D O 1
ATOM 4127 N N . GLU D 1 51 ? 11.361 -11.225 41.775 1 74.15 51 GLU D N 1
ATOM 4128 C CA . GLU D 1 51 ? 11.495 -12.462 41.006 1 73.99 51 GLU D CA 1
ATOM 4129 C C . GLU D 1 51 ? 11.426 -13.724 41.878 1 72.29 51 GLU D C 1
ATOM 4130 O O . GLU D 1 51 ? 11.266 -14.822 41.34 1 72.69 51 GLU D O 1
ATOM 4136 N N . GLU D 1 52 ? 11.563 -13.583 43.205 1 70.31 52 GLU D N 1
ATOM 4137 C CA . GLU D 1 52 ? 11.467 -14.707 44.126 1 68.81 52 GLU D CA 1
ATOM 4138 C C . GLU D 1 52 ? 10.086 -15.376 44.094 1 65.86 52 GLU D C 1
ATOM 4139 O O . GLU D 1 52 ? 9.966 -16.522 44.53 1 66.34 52 GLU D O 1
ATOM 4145 N N . TYR D 1 53 ? 9.051 -14.686 43.564 1 62.41 53 TYR D N 1
ATOM 4146 C CA . TYR D 1 53 ? 7.711 -15.257 43.517 1 59.75 53 TYR D CA 1
ATOM 4147 C C . TYR D 1 53 ? 7.353 -15.856 42.143 1 57.19 53 TYR D C 1
ATOM 4148 O O . TYR D 1 53 ? 6.186 -16.131 41.891 1 56.62 53 TYR D O 1
ATOM 4157 N N . ASP D 1 54 ? 8.357 -16.089 41.274 1 55.24 54 ASP D N 1
ATOM 4158 C CA . ASP D 1 54 ? 8.118 -16.716 39.98 1 53.71 54 ASP D CA 1
ATOM 4159 C C . ASP D 1 54 ? 7.815 -18.189 40.214 1 52.08 54 ASP D C 1
ATOM 4160 O O . ASP D 1 54 ? 8.459 -18.824 41.053 1 52.85 54 ASP D O 1
ATOM 4165 N N . GLN D 1 55 ? 6.836 -18.725 39.498 1 49.66 55 GLN D N 1
ATOM 4166 C CA . GLN D 1 55 ? 6.498 -20.131 39.607 1 48.44 55 GLN D CA 1
ATOM 4167 C C . GLN D 1 55 ? 6.656 -20.77 38.236 1 48.27 55 GLN D C 1
ATOM 4168 O O . GLN D 1 55 ? 6.03 -20.321 37.286 1 48.14 55 GLN D O 1
ATOM 4174 N N . VAL D 1 56 ? 7.484 -21.804 38.129 1 48.42 56 VAL D N 1
ATOM 4175 C CA . VAL D 1 56 ? 7.617 -22.547 36.883 1 48.58 56 VAL D CA 1
ATOM 4176 C C . VAL D 1 56 ? 6.423 -23.489 36.878 1 48.59 56 VAL D C 1
ATOM 4177 O O . VAL D 1 56 ? 6.398 -24.435 37.657 1 49.08 56 VAL D O 1
ATOM 4181 N N . LEU D 1 57 ? 5.404 -23.184 36.075 1 47.89 57 LEU D N 1
ATOM 4182 C CA . LEU D 1 57 ? 4.181 -23.982 36.035 1 48 57 LEU D CA 1
ATOM 4183 C C . LEU D 1 57 ? 4.343 -25.303 35.293 1 49.85 57 LEU D C 1
ATOM 4184 O O . LEU D 1 57 ? 3.682 -26.285 35.63 1 50.01 57 LEU D O 1
ATOM 4189 N N . ASP D 1 58 ? 5.173 -25.316 34.261 1 50.55 58 ASP D N 1
ATOM 4190 C CA . ASP D 1 58 ? 5.447 -26.533 33.503 1 51.78 58 ASP D CA 1
ATOM 4191 C C . ASP D 1 58 ? 6.82 -26.393 32.834 1 52.83 58 ASP D C 1
ATOM 4192 O O . ASP D 1 58 ? 7.209 -25.299 32.413 1 52.87 58 ASP D O 1
ATOM 4197 N N . SER D 1 59 ? 7.578 -27.478 32.815 1 52.65 59 SER D N 1
ATOM 4198 C CA . SER D 1 59 ? 8.88 -27.526 32.167 1 53 59 SER D CA 1
ATOM 4199 C C . SER D 1 59 ? 8.953 -28.907 31.546 1 53.23 59 SER D C 1
ATOM 4200 O O . SER D 1 59 ? 8.937 -29.903 32.27 1 52.74 59 SER D O 1
ATOM 4203 N N . VAL D 1 60 ? 8.979 -28.969 30.217 1 54.02 60 VAL D N 1
ATOM 4204 C CA . VAL D 1 60 ? 8.908 -30.238 29.526 1 55.41 60 VAL D CA 1
ATOM 4205 C C . VAL D 1 60 ? 9.926 -30.369 28.385 1 57.28 60 VAL D C 1
ATOM 4206 O O . VAL D 1 60 ? 10.149 -29.42 27.636 1 57.12 60 VAL D O 1
ATOM 4210 N N . LEU D 1 61 ? 10.573 -31.545 28.297 1 59.13 61 LEU D N 1
ATOM 4211 C CA . LEU D 1 61 ? 11.535 -31.887 27.27 1 61.94 61 LEU D CA 1
ATOM 4212 C C . LEU D 1 61 ? 10.826 -32.731 26.211 1 65.07 61 LEU D C 1
ATOM 4213 O O . LEU D 1 61 ? 10.383 -33.844 26.49 1 65.77 61 LEU D O 1
ATOM 4218 N N . VAL D 1 62 ? 10.668 -32.181 25.014 1 66.7 62 VAL D N 1
ATOM 4219 C CA . VAL D 1 62 ? 9.97 -32.848 23.934 1 68.77 62 VAL D CA 1
ATOM 4220 C C . VAL D 1 62 ? 10.89 -33.042 22.722 1 71.15 62 VAL D C 1
ATOM 4221 O O . VAL D 1 62 ? 11.43 -32.076 22.184 1 71.14 62 VAL D O 1
ATOM 4225 N N . GLY D 1 63 ? 11.017 -34.275 22.273 1 72.97 63 GLY D N 1
ATOM 4226 C CA . GLY D 1 63 ? 11.846 -34.588 21.116 1 75.31 63 GLY D CA 1
ATOM 4227 C C . GLY D 1 63 ? 11.927 -36.072 20.815 1 77.42 63 GLY D C 1
ATOM 4228 O O . GLY D 1 63 ? 11.36 -36.877 21.558 1 77.87 63 GLY D O 1
ATOM 4229 N N . PRO D 1 64 ? 12.639 -36.502 19.746 1 78.97 64 PRO D N 1
ATOM 4230 C CA . PRO D 1 64 ? 13.366 -35.691 18.744 1 79.8 64 PRO D CA 1
ATOM 4231 C C . PRO D 1 64 ? 12.419 -34.851 17.88 1 80.61 64 PRO D C 1
ATOM 4232 O O . PRO D 1 64 ? 11.263 -35.219 17.689 1 81.32 64 PRO D O 1
ATOM 4236 N N . VAL D 1 65 ? 12.887 -33.709 17.399 1 80.58 65 VAL D N 1
ATOM 4237 C CA . VAL D 1 65 ? 12.066 -32.81 16.589 1 81.28 65 VAL D CA 1
ATOM 4238 C C . VAL D 1 65 ? 12.459 -32.873 15.114 1 81.69 65 VAL D C 1
ATOM 4239 O O . VAL D 1 65 ? 13.518 -32.367 14.724 1 82.45 65 VAL D O 1
ATOM 4243 N N . PRO D 1 66 ? 11.622 -33.496 14.27 1 80.97 66 PRO D N 1
ATOM 4244 C CA . PRO D 1 66 ? 11.958 -33.563 12.841 1 80.65 66 PRO D CA 1
ATOM 4245 C C . PRO D 1 66 ? 11.674 -32.254 12.117 1 80.26 66 PRO D C 1
ATOM 4246 O O . PRO D 1 66 ? 10.949 -31.403 12.626 1 80.06 66 PRO D O 1
ATOM 4250 N N . ALA D 1 67 ? 12.244 -32.099 10.917 1 79.67 67 ALA D N 1
ATOM 4251 C CA . ALA D 1 67 ? 12.03 -30.916 10.092 1 79.48 67 ALA D CA 1
ATOM 4252 C C . ALA D 1 67 ? 10.548 -30.809 9.697 1 78.87 67 ALA D C 1
ATOM 4253 O O . ALA D 1 67 ? 9.876 -31.828 9.53 1 79.31 67 ALA D O 1
ATOM 4255 N N . GLY D 1 68 ? 10.051 -29.585 9.573 1 77.35 68 GLY D N 1
ATOM 4256 C CA . GLY D 1 68 ? 8.673 -29.364 9.175 1 76.4 68 GLY D CA 1
ATOM 4257 C C . GLY D 1 68 ? 7.871 -28.502 10.118 1 75.09 68 GLY D C 1
ATOM 4258 O O . GLY D 1 68 ? 8.396 -27.954 11.085 1 74.52 68 GLY D O 1
ATOM 4259 N N . ARG D 1 69 ? 6.582 -28.385 9.828 1 74.46 69 ARG D N 1
ATOM 4260 C CA . ARG D 1 69 ? 5.655 -27.604 10.615 1 74.4 69 ARG D CA 1
ATOM 4261 C C . ARG D 1 69 ? 5.108 -28.436 11.771 1 72.63 69 ARG D C 1
ATOM 4262 O O . ARG D 1 69 ? 4.73 -29.588 11.58 1 73.07 69 ARG D O 1
ATOM 4270 N N . HIS D 1 70 ? 5.09 -27.86 12.976 1 70.46 70 HIS D N 1
ATOM 4271 C CA . HIS D 1 70 ? 4.57 -28.524 14.164 1 68.75 70 HIS D CA 1
ATOM 4272 C C . HIS D 1 70 ? 3.57 -27.624 14.876 1 65.86 70 HIS D C 1
ATOM 4273 O O . HIS D 1 70 ? 3.688 -26.4 14.844 1 66.38 70 HIS D O 1
ATOM 4280 N N . MET D 1 71 ? 2.587 -28.231 15.502 1 62.69 71 MET D N 1
ATOM 4281 C CA . MET D 1 71 ? 1.572 -27.512 16.235 1 60.95 71 MET D CA 1
ATOM 4282 C C . MET D 1 71 ? 1.236 -28.311 17.463 1 57.16 71 MET D C 1
ATOM 4283 O O . MET D 1 71 ? 0.959 -29.511 17.333 1 56.97 71 MET D O 1
ATOM 4288 N N . PHE D 1 72 ? 1.205 -27.66 18.634 1 53.97 72 PHE D N 1
ATOM 4289 C CA . PHE D 1 72 ? 0.828 -28.38 19.846 1 52.01 72 PHE D CA 1
ATOM 4290 C C . PHE D 1 72 ? 0.158 -27.479 20.834 1 49.81 72 PHE D C 1
ATOM 4291 O O . PHE D 1 72 ? 0.437 -26.278 20.896 1 48.99 72 PHE D O 1
ATOM 4299 N N . VAL D 1 73 ? -0.76 -28.071 21.607 1 48.39 73 VAL D N 1
ATOM 4300 C CA . VAL D 1 73 ? -1.386 -27.367 22.711 1 47.34 73 VAL D CA 1
ATOM 4301 C C . VAL D 1 73 ? -0.549 -27.686 23.956 1 45.69 73 VAL D C 1
ATOM 4302 O O . VAL D 1 73 ? -0.358 -28.842 24.296 1 45.53 73 VAL D O 1
ATOM 4306 N N . PHE D 1 74 ? 0.001 -26.655 24.577 1 45.14 74 PHE D N 1
ATOM 4307 C CA . PHE D 1 74 ? 0.842 -26.731 25.776 1 44.91 74 PHE D CA 1
ATOM 4308 C C . PHE D 1 74 ? 0.016 -26.274 26.989 1 44.29 74 PHE D C 1
ATOM 4309 O O . PHE D 1 74 ? -0.424 -25.126 27.049 1 43.86 74 PHE D O 1
ATOM 4317 N N . GLN D 1 75 ? -0.27 -27.214 27.913 1 43.8 75 GLN D N 1
ATOM 4318 C CA . GLN D 1 75 ? -1.091 -26.924 29.076 1 44.14 75 GLN D CA 1
ATOM 4319 C C . GLN D 1 75 ? -0.227 -26.917 30.357 1 44.52 75 GLN D C 1
ATOM 4320 O O . GLN D 1 75 ? 0.724 -27.675 30.449 1 45.25 75 GLN D O 1
ATOM 4326 N N . ALA D 1 76 ? -0.544 -26.063 31.325 1 43.46 76 ALA D N 1
ATOM 4327 C CA . ALA D 1 76 ? 0.147 -26.025 32.618 1 43.63 76 ALA D CA 1
ATOM 4328 C C . ALA D 1 76 ? -0.909 -25.74 33.687 1 43.99 76 ALA D C 1
ATOM 4329 O O . ALA D 1 76 ? -1.773 -24.894 33.444 1 44.33 76 ALA D O 1
ATOM 4331 N N . ASP D 1 77 ? -0.821 -26.349 34.883 1 43.35 77 ASP D N 1
ATOM 4332 C CA . ASP D 1 77 ? -1.775 -25.997 35.944 1 43.48 77 ASP D CA 1
ATOM 4333 C C . ASP D 1 77 ? -1.584 -24.528 36.392 1 42.72 77 ASP D C 1
ATOM 4334 O O . ASP D 1 77 ? -0.512 -23.954 36.226 1 42.42 77 ASP D O 1
ATOM 4339 N N . ALA D 1 78 ? -2.652 -23.926 36.929 1 42.19 78 ALA D N 1
ATOM 4340 C CA . ALA D 1 78 ? -2.65 -22.567 37.47 1 41.89 78 ALA D CA 1
ATOM 4341 C C . ALA D 1 78 ? -1.595 -22.438 38.583 1 42.36 78 ALA D C 1
ATOM 4342 O O . ALA D 1 78 ? -1.261 -23.433 39.223 1 42.99 78 ALA D O 1
ATOM 4344 N N . PRO D 1 79 ? -1.099 -21.222 38.887 1 42.92 79 PRO D N 1
ATOM 4345 C CA . PRO D 1 79 ? -0.128 -21.086 39.976 1 43.15 79 PRO D CA 1
ATOM 4346 C C . PRO D 1 79 ? -0.725 -21.401 41.351 1 43.44 79 PRO D C 1
ATOM 4347 O O . PRO D 1 79 ? -1.945 -21.44 41.531 1 42.73 79 PRO D O 1
ATOM 4351 N N . ASN D 1 80 ? 0.152 -21.688 42.301 1 43.98 80 ASN D N 1
ATOM 4352 C CA . ASN D 1 80 ? -0.208 -21.978 43.682 1 45.04 80 ASN D CA 1
ATOM 4353 C C . ASN D 1 80 ? -0.46 -20.613 44.355 1 45.2 80 ASN D C 1
ATOM 4354 O O . ASN D 1 80 ? 0.464 -19.814 44.517 1 44.06 80 ASN D O 1
ATOM 4359 N N . PRO D 1 81 ? -1.723 -20.327 44.713 1 45.96 81 PRO D N 1
ATOM 4360 C CA . PRO D 1 81 ? -2.028 -19.039 45.362 1 46.23 81 PRO D CA 1
ATOM 4361 C C . PRO D 1 81 ? -1.371 -18.848 46.724 1 47.42 81 PRO D C 1
ATOM 4362 O O . PRO D 1 81 ? -1.142 -17.703 47.121 1 47.67 81 PRO D O 1
ATOM 4366 N N . GLY D 1 82 ? -1.004 -19.949 47.405 1 47.47 82 GLY D N 1
ATOM 4367 C CA . GLY D 1 82 ? -0.309 -19.881 48.683 1 47.66 82 GLY D CA 1
ATOM 4368 C C . GLY D 1 82 ? 1.057 -19.219 48.596 1 49.09 82 GLY D C 1
ATOM 4369 O O . GLY D 1 82 ? 1.606 -18.792 49.612 1 49.73 82 GLY D O 1
ATOM 4370 N N . LEU D 1 83 ? 1.618 -19.089 47.382 1 49.15 83 LEU D N 1
ATOM 4371 C CA . LEU D 1 83 ? 2.91 -18.432 47.182 1 49.55 83 LEU D CA 1
ATOM 4372 C C . LEU D 1 83 ? 2.777 -17.007 46.615 1 49.92 83 LEU D C 1
ATOM 4373 O O . LEU D 1 83 ? 3.795 -16.349 46.388 1 51.35 83 LEU D O 1
ATOM 4378 N N . ILE D 1 84 ? 1.55 -16.536 46.338 1 48.18 84 ILE D N 1
ATOM 4379 C CA . ILE D 1 84 ? 1.349 -15.22 45.753 1 48.1 84 ILE D CA 1
ATOM 4380 C C . ILE D 1 84 ? 1.089 -14.192 46.861 1 48.58 84 ILE D C 1
ATOM 4381 O O . ILE D 1 84 ? 0.201 -14.395 47.698 1 48.76 84 ILE D O 1
ATOM 4386 N N . PRO D 1 85 ? 1.841 -13.071 46.888 1 48.13 85 PRO D N 1
ATOM 4387 C CA . PRO D 1 85 ? 1.544 -12.026 47.894 1 48.33 85 PRO D CA 1
ATOM 4388 C C . PRO D 1 85 ? 0.111 -11.495 47.662 1 48.13 85 PRO D C 1
ATOM 4389 O O . PRO D 1 85 ? -0.282 -11.306 46.51 1 47.49 85 PRO D O 1
ATOM 4393 N N . ASP D 1 86 ? -0.681 -11.318 48.741 1 47.84 86 ASP D N 1
ATOM 4394 C CA . ASP D 1 86 ? -2.071 -10.845 48.66 1 48.2 86 ASP D CA 1
ATOM 4395 C C . ASP D 1 86 ? -2.211 -9.568 47.812 1 49.38 86 ASP D C 1
ATOM 4396 O O . ASP D 1 86 ? -3.14 -9.468 47.024 1 49.61 86 ASP D O 1
ATOM 4401 N N . ALA D 1 87 ? -1.289 -8.606 47.975 1 49.85 87 ALA D N 1
ATOM 4402 C CA . ALA D 1 87 ? -1.318 -7.332 47.247 1 50.88 87 ALA D CA 1
ATOM 4403 C C . ALA D 1 87 ? -1.175 -7.478 45.727 1 51.97 87 ALA D C 1
ATOM 4404 O O . ALA D 1 87 ? -1.577 -6.584 44.998 1 52.91 87 ALA D O 1
ATOM 4406 N N . ASP D 1 88 ? -0.648 -8.611 45.256 1 51.71 88 ASP D N 1
ATOM 4407 C CA . ASP D 1 88 ? -0.455 -8.885 43.829 1 52.41 88 ASP D CA 1
ATOM 4408 C C . ASP D 1 88 ? -1.538 -9.749 43.202 1 52.55 88 ASP D C 1
ATOM 4409 O O . ASP D 1 88 ? -1.511 -9.936 41.989 1 53.63 88 ASP D O 1
ATOM 4414 N N . ALA D 1 89 ? -2.444 -10.31 44.004 1 51.46 89 ALA D N 1
ATOM 4415 C CA . ALA D 1 89 ? -3.492 -11.192 43.503 1 51.19 89 ALA D CA 1
ATOM 4416 C C . ALA D 1 89 ? -4.541 -10.504 42.6 1 51.08 89 ALA D C 1
ATOM 4417 O O . ALA D 1 89 ? -4.996 -11.105 41.635 1 51.58 89 ALA D O 1
ATOM 4419 N N . VAL D 1 90 ? -4.885 -9.248 42.873 1 50.87 90 VAL D N 1
ATOM 4420 C CA . VAL D 1 90 ? -5.825 -8.494 42.051 1 51.33 90 VAL D CA 1
ATOM 4421 C C . VAL D 1 90 ? -5.025 -7.439 41.304 1 51.9 90 VAL D C 1
ATOM 4422 O O . VAL D 1 90 ? -4.333 -6.623 41.917 1 51.95 90 VAL D O 1
ATOM 4426 N N . GLY D 1 91 ? -5.079 -7.498 39.985 1 51.75 91 GLY D N 1
ATOM 4427 C CA . GLY D 1 91 ? -4.338 -6.554 39.162 1 52.01 91 GLY D CA 1
ATOM 4428 C C . GLY D 1 91 ? -3.605 -7.237 38.038 1 51.55 91 GLY D C 1
ATOM 4429 O O . GLY D 1 91 ? -3.857 -8.399 37.739 1 50.86 91 GLY D O 1
ATOM 4430 N N . VAL D 1 92 ? -2.691 -6.518 37.413 1 51.97 92 VAL D N 1
ATOM 4431 C CA . VAL D 1 92 ? -1.949 -7.036 36.274 1 52.83 92 VAL D CA 1
ATOM 4432 C C . VAL D 1 92 ? -0.668 -7.72 36.676 1 52.89 92 VAL D C 1
ATOM 4433 O O . VAL D 1 92 ? 0.08 -7.207 37.504 1 53.71 92 VAL D O 1
ATOM 4437 N N . THR D 1 93 ? -0.416 -8.885 36.097 1 51.55 93 THR D N 1
ATOM 4438 C CA . THR D 1 93 ? 0.836 -9.59 36.273 1 51.26 93 THR D CA 1
ATOM 4439 C C . THR D 1 93 ? 1.295 -10.154 34.868 1 50.16 93 THR D C 1
ATOM 4440 O O . THR D 1 93 ? 0.819 -9.676 33.837 1 49.55 93 THR D O 1
ATOM 4444 N N . VAL D 1 94 ? 2.264 -11.09 34.824 1 49.19 94 VAL D N 1
ATOM 4445 C CA . VAL D 1 94 ? 2.819 -11.602 33.582 1 48.73 94 VAL D CA 1
ATOM 4446 C C . VAL D 1 94 ? 2.902 -13.127 33.622 1 48.42 94 VAL D C 1
ATOM 4447 O O . VAL D 1 94 ? 3.123 -13.711 34.681 1 48.15 94 VAL D O 1
ATOM 4451 N N . VAL D 1 95 ? 2.698 -13.758 32.457 1 48.23 95 VAL D N 1
ATOM 4452 C CA . VAL D 1 95 ? 2.901 -15.189 32.222 1 48.71 95 VAL D CA 1
ATOM 4453 C C . VAL D 1 95 ? 3.849 -15.286 30.989 1 49.72 95 VAL D C 1
ATOM 4454 O O . VAL D 1 95 ? 3.75 -14.489 30.057 1 50.06 95 VAL D O 1
ATOM 4458 N N . LEU D 1 96 ? 4.826 -16.189 31.035 1 50.16 96 LEU D N 1
ATOM 4459 C CA . LEU D 1 96 ? 5.815 -16.339 29.975 1 51.21 96 LEU D CA 1
ATOM 4460 C C . LEU D 1 96 ? 5.838 -17.749 29.438 1 51.99 96 LEU D C 1
ATOM 4461 O O . LEU D 1 96 ? 5.643 -18.71 30.179 1 51.67 96 LEU D O 1
ATOM 4466 N N . ILE D 1 97 ? 6.095 -17.877 28.136 1 52.47 97 ILE D N 1
ATOM 4467 C CA . ILE D 1 97 ? 6.315 -19.155 27.479 1 53.29 97 ILE D CA 1
ATOM 4468 C C . ILE D 1 97 ? 7.733 -19.044 26.947 1 54.22 97 ILE D C 1
ATOM 4469 O O . ILE D 1 97 ? 8.053 -18.053 26.289 1 54.58 97 ILE D O 1
ATOM 4474 N N . THR D 1 98 ? 8.603 -19.995 27.274 1 54.48 98 THR D N 1
ATOM 4475 C CA . THR D 1 98 ? 9.964 -19.966 26.743 1 55.46 98 THR D CA 1
ATOM 4476 C C . THR D 1 98 ? 10.287 -21.287 26.055 1 56.4 98 THR D C 1
ATOM 4477 O O . THR D 1 98 ? 9.711 -22.335 26.384 1 56.75 98 THR D O 1
ATOM 4481 N N . CYS D 1 99 ? 11.235 -21.239 25.118 1 56.44 99 CYS D N 1
ATOM 4482 C CA . CYS D 1 99 ? 11.756 -22.444 24.521 1 57.3 99 CYS D CA 1
ATOM 4483 C C . CYS D 1 99 ? 13.284 -22.4 24.574 1 58.58 99 CYS D C 1
ATOM 4484 O O . CYS D 1 99 ? 13.906 -21.345 24.365 1 58.56 99 CYS D O 1
ATOM 4487 N N . THR D 1 100 ? 13.872 -23.525 24.976 1 59.27 100 THR D N 1
ATOM 4488 C CA . THR D 1 100 ? 15.308 -23.664 25.177 1 60.55 100 THR D CA 1
ATOM 4489 C C . THR D 1 100 ? 15.846 -24.833 24.365 1 62.96 100 THR D C 1
ATOM 4490 O O . THR D 1 100 ? 15.197 -25.878 24.271 1 62.48 100 THR D O 1
ATOM 4494 N N . TYR D 1 101 ? 17.024 -24.658 23.771 1 65.31 101 TYR D N 1
ATOM 4495 C CA . TYR D 1 101 ? 17.647 -25.732 23.017 1 68.37 101 TYR D CA 1
ATOM 4496 C C . TYR D 1 101 ? 19.08 -25.868 23.482 1 70.55 101 TYR D C 1
ATOM 4497 O O . TYR D 1 101 ? 19.849 -24.922 23.337 1 71.05 101 TYR D O 1
ATOM 4506 N N . ARG D 1 102 ? 19.423 -27.028 24.083 1 71.74 102 ARG D N 1
ATOM 4507 C CA . ARG D 1 102 ? 20.752 -27.338 24.615 1 73.28 102 ARG D CA 1
ATOM 4508 C C . ARG D 1 102 ? 21.196 -26.348 25.69 1 73.83 102 ARG D C 1
ATOM 4509 O O . ARG D 1 102 ? 22.335 -25.881 25.672 1 74.27 102 ARG D O 1
ATOM 4517 N N . GLY D 1 103 ? 20.279 -26.022 26.598 1 73.66 103 GLY D N 1
ATOM 4518 C CA . GLY D 1 103 ? 20.54 -25.108 27.704 1 73.85 103 GLY D CA 1
ATOM 4519 C C . GLY D 1 103 ? 20.519 -23.627 27.361 1 73.37 103 GLY D C 1
ATOM 4520 O O . GLY D 1 103 ? 20.735 -22.79 28.235 1 73.78 103 GLY D O 1
ATOM 4521 N N . GLN D 1 104 ? 20.228 -23.287 26.1 1 72.3 104 GLN D N 1
ATOM 4522 C CA . GLN D 1 104 ? 20.169 -21.911 25.628 1 71.52 104 GLN D CA 1
ATOM 4523 C C . GLN D 1 104 ? 18.741 -21.466 25.28 1 70.53 104 GLN D C 1
ATOM 4524 O O . GLN D 1 104 ? 18.151 -21.997 24.339 1 70.81 104 GLN D O 1
ATOM 4530 N N . GLU D 1 105 ? 18.195 -20.473 26.004 1 69.15 105 GLU D N 1
ATOM 4531 C CA . GLU D 1 105 ? 16.85 -19.973 25.712 1 68.03 105 GLU D CA 1
ATOM 4532 C C . GLU D 1 105 ? 16.899 -19.201 24.4 1 67.21 105 GLU D C 1
ATOM 4533 O O . GLU D 1 105 ? 17.739 -18.32 24.264 1 67.58 105 GLU D O 1
ATOM 4539 N N . PHE D 1 106 ? 16.042 -19.541 23.426 1 66.19 106 PHE D N 1
ATOM 4540 C CA . PHE D 1 106 ? 16.06 -18.841 22.139 1 66.12 106 PHE D CA 1
ATOM 4541 C C . PHE D 1 106 ? 14.814 -18.002 21.873 1 64.84 106 PHE D C 1
ATOM 4542 O O . PHE D 1 106 ? 14.821 -17.203 20.939 1 65.63 106 PHE D O 1
ATOM 4550 N N . ILE D 1 107 ? 13.747 -18.187 22.653 1 63.3 107 ILE D N 1
ATOM 4551 C CA . ILE D 1 107 ? 12.522 -17.416 22.478 1 62.8 107 ILE D CA 1
ATOM 4552 C C . ILE D 1 107 ? 11.753 -17.291 23.793 1 62.67 107 ILE D C 1
ATOM 4553 O O . ILE D 1 107 ? 11.733 -18.213 24.614 1 63.11 107 ILE D O 1
ATOM 4558 N N . ARG D 1 108 ? 11.137 -16.133 23.998 1 61.69 108 ARG D N 1
ATOM 4559 C CA . ARG D 1 108 ? 10.31 -15.842 25.151 1 61.22 108 ARG D CA 1
ATOM 4560 C C . ARG D 1 108 ? 9.085 -15.108 24.64 1 60.59 108 ARG D C 1
ATOM 4561 O O . ARG D 1 108 ? 9.219 -14.109 23.936 1 60.94 108 ARG D O 1
ATOM 4569 N N . VAL D 1 109 ? 7.891 -15.62 24.953 1 59.62 109 VAL D N 1
ATOM 4570 C CA . VAL D 1 109 ? 6.627 -15 24.586 1 58.73 109 VAL D CA 1
ATOM 4571 C C . VAL D 1 109 ? 5.955 -14.594 25.917 1 58.33 109 VAL D C 1
ATOM 4572 O O . VAL D 1 109 ? 5.633 -15.461 26.732 1 58.96 109 VAL D O 1
ATOM 4576 N N . GLY D 1 110 ? 5.789 -13.297 26.136 1 56.48 110 GLY D N 1
ATOM 4577 C CA . GLY D 1 110 ? 5.185 -12.803 27.357 1 56.04 110 GLY D CA 1
ATOM 4578 C C . GLY D 1 110 ? 3.808 -12.215 27.161 1 55.77 110 GLY D C 1
ATOM 4579 O O . GLY D 1 110 ? 3.527 -11.601 26.133 1 56.52 110 GLY D O 1
ATOM 4580 N N . TYR D 1 111 ? 2.931 -12.406 28.154 1 54.51 111 TYR D N 1
ATOM 4581 C CA . TYR D 1 111 ? 1.601 -11.824 28.115 1 53.19 111 TYR D CA 1
ATOM 4582 C C . TYR D 1 111 ? 1.31 -11.127 29.431 1 53.24 111 TYR D C 1
ATOM 4583 O O . TYR D 1 111 ? 1.632 -11.666 30.495 1 53.42 111 TYR D O 1
ATOM 4592 N N . TYR D 1 112 ? 0.626 -9.976 29.365 1 52.39 112 TYR D N 1
ATOM 4593 C CA . TYR D 1 112 ? 0.098 -9.355 30.573 1 52.47 112 TYR D CA 1
ATOM 4594 C C . TYR D 1 112 ? -1.162 -10.158 30.908 1 49.62 112 TYR D C 1
ATOM 4595 O O . TYR D 1 112 ? -1.867 -10.614 30.012 1 48.52 112 TYR D O 1
ATOM 4604 N N . VAL D 1 113 ? -1.417 -10.349 32.194 1 48.76 113 VAL D N 1
ATOM 4605 C CA . VAL D 1 113 ? -2.541 -11.09 32.728 1 48.12 113 VAL D CA 1
ATOM 4606 C C . VAL D 1 113 ? -3.273 -10.202 33.736 1 48.48 113 VAL D C 1
ATOM 4607 O O . VAL D 1 113 ? -2.682 -9.819 34.728 1 49.12 113 VAL D O 1
ATOM 4611 N N . ASN D 1 114 ? -4.544 -9.888 33.502 1 48.02 114 ASN D N 1
ATOM 4612 C CA . ASN D 1 114 ? -5.333 -9.093 34.439 1 48.05 114 ASN D CA 1
ATOM 4613 C C . ASN D 1 114 ? -6.157 -10.043 35.304 1 47.37 114 ASN D C 1
ATOM 4614 O O . ASN D 1 114 ? -6.994 -10.781 34.775 1 47.04 114 ASN D O 1
ATOM 4619 N N . ASN D 1 115 ? -5.952 -10.003 36.623 1 46.61 115 ASN D N 1
ATOM 4620 C CA . ASN D 1 115 ? -6.682 -10.857 37.56 1 46.73 115 ASN D CA 1
ATOM 4621 C C . ASN D 1 115 ? -7.687 -10.004 38.321 1 47.05 115 ASN D C 1
ATOM 4622 O O . ASN D 1 115 ? -7.291 -9.082 39.015 1 46.93 115 ASN D O 1
ATOM 4627 N N . GLU D 1 116 ? -8.987 -10.275 38.155 1 47.42 116 GLU D N 1
ATOM 4628 C CA . GLU D 1 116 ? -10.042 -9.486 38.805 1 48.55 116 GLU D CA 1
ATOM 4629 C C . GLU D 1 116 ? -11.194 -10.396 39.243 1 49.21 116 GLU D C 1
ATOM 4630 O O . GLU D 1 116 ? -11.376 -11.442 38.646 1 49.57 116 GLU D O 1
ATOM 4636 N N . TYR D 1 117 ? -12.022 -9.971 40.201 1 49.18 117 TYR D N 1
ATOM 4637 C CA . TYR D 1 117 ? -13.204 -10.748 40.59 1 49.91 117 TYR D CA 1
ATOM 4638 C C . TYR D 1 117 ? -14.238 -10.732 39.462 1 51.76 117 TYR D C 1
ATOM 4639 O O . TYR D 1 117 ? -14.429 -9.698 38.84 1 51.26 117 TYR D O 1
ATOM 4648 N N . THR D 1 118 ? -14.923 -11.854 39.221 1 53.46 118 THR D N 1
ATOM 4649 C CA . THR D 1 118 ? -15.912 -11.914 38.137 1 55.83 118 THR D CA 1
ATOM 4650 C C . THR D 1 118 ? -17.244 -11.252 38.598 1 57.96 118 THR D C 1
ATOM 4651 O O . THR D 1 118 ? -17.919 -10.654 37.767 1 57.91 118 THR D O 1
ATOM 4655 N N . GLU D 1 119 ? -17.578 -11.294 39.912 1 59.65 119 GLU D N 1
ATOM 4656 C CA . GLU D 1 119 ? -18.784 -10.657 40.465 1 61.49 119 GLU D CA 1
ATOM 4657 C C . GLU D 1 119 ? -18.508 -9.172 40.738 1 63.06 119 GLU D C 1
ATOM 4658 O O . GLU D 1 119 ? -17.43 -8.831 41.215 1 62.75 119 GLU D O 1
ATOM 4664 N N . THR D 1 120 ? -19.495 -8.304 40.468 1 64.79 120 THR D N 1
ATOM 4665 C CA . THR D 1 120 ? -19.453 -6.843 40.672 1 66.75 120 THR D CA 1
ATOM 4666 C C . THR D 1 120 ? -19.347 -6.476 42.155 1 67.21 120 THR D C 1
ATOM 4667 O O . THR D 1 120 ? -18.619 -5.548 42.513 1 67.99 120 THR D O 1
ATOM 4671 N N . GLU D 1 121 ? -20.076 -7.208 43.016 1 66.84 121 GLU D N 1
ATOM 4672 C CA . GLU D 1 121 ? -20.065 -6.987 44.463 1 66.97 121 GLU D CA 1
ATOM 4673 C C . GLU D 1 121 ? -18.651 -7.167 45.028 1 65.61 121 GLU D C 1
ATOM 4674 O O . GLU D 1 121 ? -18.207 -6.35 45.831 1 65.6 121 GLU D O 1
ATOM 4680 N N . LEU D 1 122 ? -17.927 -8.198 44.562 1 64.25 122 LEU D N 1
ATOM 4681 C CA . LEU D 1 122 ? -16.568 -8.437 45.028 1 63.89 122 LEU D CA 1
ATOM 4682 C C . LEU D 1 122 ? -15.558 -7.451 44.446 1 64.29 122 LEU D C 1
ATOM 4683 O O . LEU D 1 122 ? -14.601 -7.11 45.132 1 64.26 122 LEU D O 1
ATOM 4688 N N . ARG D 1 123 ? -15.767 -6.966 43.21 1 64.31 123 ARG D N 1
ATOM 4689 C CA . ARG D 1 123 ? -14.861 -5.967 42.631 1 65.05 123 ARG D CA 1
ATOM 4690 C C . ARG D 1 123 ? -14.93 -4.656 43.421 1 65.71 123 ARG D C 1
ATOM 4691 O O . ARG D 1 123 ? -13.905 -4.018 43.659 1 65.75 123 ARG D O 1
ATOM 4699 N N . GLU D 1 124 ? -16.137 -4.267 43.84 1 66.08 124 GLU D N 1
ATOM 4700 C CA . GLU D 1 124 ? -16.34 -3.037 44.584 1 67.44 124 GLU D CA 1
ATOM 4701 C C . GLU D 1 124 ? -16.037 -3.2 46.075 1 67.19 124 GLU D C 1
ATOM 4702 O O . GLU D 1 124 ? -15.6 -2.242 46.714 1 67.97 124 GLU D O 1
ATOM 4708 N N . ASN D 1 125 ? -16.278 -4.395 46.635 1 65.62 125 ASN D N 1
ATOM 4709 C CA . ASN D 1 125 ? -16.009 -4.67 48.047 1 64.79 125 ASN D CA 1
ATOM 4710 C C . ASN D 1 125 ? -15.151 -5.935 48.169 1 62.27 125 ASN D C 1
ATOM 4711 O O . ASN D 1 125 ? -15.654 -6.999 48.524 1 62.24 125 ASN D O 1
ATOM 4716 N N . PRO D 1 126 ? -13.859 -5.845 47.811 1 60.04 126 PRO D N 1
ATOM 4717 C CA . PRO D 1 126 ? -13.014 -7.038 47.844 1 58.7 126 PRO D CA 1
ATOM 4718 C C . PRO D 1 126 ? -12.76 -7.588 49.235 1 56.89 126 PRO D C 1
ATOM 4719 O O . PRO D 1 126 ? -12.582 -6.834 50.182 1 57.03 126 PRO D O 1
ATOM 4723 N N . PRO D 1 127 ? -12.726 -8.923 49.374 1 55.21 127 PRO D N 1
ATOM 4724 C CA . PRO D 1 127 ? -12.395 -9.498 50.686 1 53.9 127 PRO D CA 1
ATOM 4725 C C . PRO D 1 127 ? -10.975 -9.104 51.135 1 53.18 127 PRO D C 1
ATOM 4726 O O . PRO D 1 127 ? -10.098 -8.869 50.297 1 53.19 127 PRO D O 1
ATOM 4730 N N . VAL D 1 128 ? -10.764 -9.014 52.454 1 52.16 128 VAL D N 1
ATOM 4731 C CA . VAL D 1 128 ? -9.49 -8.652 53.069 1 52.64 128 VAL D CA 1
ATOM 4732 C C . VAL D 1 128 ? -8.347 -9.533 52.559 1 52.71 128 VAL D C 1
ATOM 4733 O O . VAL D 1 128 ? -7.295 -9.023 52.167 1 53.56 128 VAL D O 1
ATOM 4737 N N . LYS D 1 129 ? -8.585 -10.849 52.468 1 51.4 129 LYS D N 1
ATOM 4738 C CA . LYS D 1 129 ? -7.612 -11.756 51.868 1 50.55 129 LYS D CA 1
ATOM 4739 C C . LYS D 1 129 ? -8.233 -12.23 50.545 1 49.88 129 LYS D C 1
ATOM 4740 O O . LYS D 1 129 ? -9.421 -12.579 50.518 1 49.68 129 LYS D O 1
ATOM 4746 N N . PRO D 1 130 ? -7.475 -12.199 49.437 1 49.26 130 PRO D N 1
ATOM 4747 C CA . PRO D 1 130 ? -8.061 -12.593 48.149 1 48.91 130 PRO D CA 1
ATOM 4748 C C . PRO D 1 130 ? -8.659 -13.986 48.127 1 47.63 130 PRO D C 1
ATOM 4749 O O . PRO D 1 130 ? -8.115 -14.912 48.724 1 47.04 130 PRO D O 1
ATOM 4753 N N . ASP D 1 131 ? -9.808 -14.112 47.46 1 46.56 131 ASP D N 1
ATOM 4754 C CA . ASP D 1 131 ? -10.493 -15.373 47.293 1 46.15 131 ASP D CA 1
ATOM 4755 C C . ASP D 1 131 ? -10.238 -15.768 45.84 1 45.33 131 ASP D C 1
ATOM 4756 O O . ASP D 1 131 ? -10.887 -15.257 44.921 1 45.33 131 ASP D O 1
ATOM 4761 N N . PHE D 1 132 ? -9.26 -16.64 45.641 1 44.25 132 PHE D N 1
ATOM 4762 C CA . PHE D 1 132 ? -8.846 -17.117 44.326 1 44.01 132 PHE D CA 1
ATOM 4763 C C . PHE D 1 132 ? -9.915 -17.951 43.628 1 43.36 132 PHE D C 1
ATOM 4764 O O . PHE D 1 132 ? -9.917 -17.987 42.41 1 44.11 132 PHE D O 1
ATOM 4772 N N . SER D 1 133 ? -10.868 -18.543 44.374 1 42.77 133 SER D N 1
ATOM 4773 C CA . SER D 1 133 ? -11.977 -19.275 43.746 1 44.09 133 SER D CA 1
ATOM 4774 C C . SER D 1 133 ? -12.996 -18.328 43.075 1 44.86 133 SER D C 1
ATOM 4775 O O . SER D 1 133 ? -13.841 -18.795 42.324 1 45.98 133 SER D O 1
ATOM 4778 N N . LYS D 1 134 ? -12.917 -17.009 43.348 1 44.32 134 LYS D N 1
ATOM 4779 C CA . LYS D 1 134 ? -13.805 -15.983 42.794 1 44.01 134 LYS D CA 1
ATOM 4780 C C . LYS D 1 134 ? -13.098 -15.084 41.774 1 43.78 134 LYS D C 1
ATOM 4781 O O . LYS D 1 134 ? -13.761 -14.266 41.138 1 43.76 134 LYS D O 1
ATOM 4787 N N . LEU D 1 135 ? -11.764 -15.214 41.627 1 43.32 135 LEU D N 1
ATOM 4788 C CA . LEU D 1 135 ? -10.98 -14.425 40.682 1 43.7 135 LEU D CA 1
ATOM 4789 C C . LEU D 1 135 ? -11.095 -15 39.27 1 44.67 135 LEU D C 1
ATOM 4790 O O . LEU D 1 135 ? -11.151 -16.203 39.074 1 44.43 135 LEU D O 1
ATOM 4795 N N . GLN D 1 136 ? -11.07 -14.123 38.295 1 45.69 136 GLN D N 1
ATOM 4796 C CA . GLN D 1 136 ? -11.11 -14.435 36.877 1 47.07 136 GLN D CA 1
ATOM 4797 C C . GLN D 1 136 ? -9.768 -13.97 36.289 1 47.16 136 GLN D C 1
ATOM 4798 O O . GLN D 1 136 ? -9.255 -12.903 36.649 1 47.58 136 GLN D O 1
ATOM 4804 N N . ARG D 1 137 ? -9.219 -14.765 35.381 1 46.13 137 ARG D N 1
ATOM 4805 C CA . ARG D 1 137 ? -7.972 -14.479 34.707 1 46.33 137 ARG D CA 1
ATOM 4806 C C . ARG D 1 137 ? -8.279 -14.039 33.279 1 46.92 137 ARG D C 1
ATOM 4807 O O . ARG D 1 137 ? -8.968 -14.747 32.537 1 47.01 137 ARG D O 1
ATOM 4815 N N . ASN D 1 138 ? -7.759 -12.89 32.894 1 47.16 138 ASN D N 1
ATOM 4816 C CA . ASN D 1 138 ? -7.919 -12.4 31.544 1 48.34 138 ASN D CA 1
ATOM 4817 C C . ASN D 1 138 ? -6.533 -12.111 30.986 1 47.02 138 ASN D C 1
ATOM 4818 O O . ASN D 1 138 ? -5.913 -11.104 31.328 1 46.04 138 ASN D O 1
ATOM 4823 N N . ILE D 1 139 ? -6.036 -13.017 30.151 1 46.44 139 ILE D N 1
ATOM 4824 C CA . ILE D 1 139 ? -4.748 -12.875 29.501 1 47.01 139 ILE D CA 1
ATOM 4825 C C . ILE D 1 139 ? -4.937 -11.905 28.333 1 49.37 139 ILE D C 1
ATOM 4826 O O . ILE D 1 139 ? -5.876 -12.063 27.552 1 49.58 139 ILE D O 1
ATOM 4831 N N . LEU D 1 140 ? -4.077 -10.882 28.228 1 50.46 140 LEU D N 1
ATOM 4832 C CA . LEU D 1 140 ? -4.16 -9.899 27.138 1 52.76 140 LEU D CA 1
ATOM 4833 C C . LEU D 1 140 ? -3.505 -10.499 25.895 1 54.35 140 LEU D C 1
ATOM 4834 O O . LEU D 1 140 ? -2.38 -10.157 25.543 1 55.12 140 LEU D O 1
ATOM 4839 N N . ALA D 1 141 ? -4.233 -11.406 25.25 1 54.9 141 ALA D N 1
ATOM 4840 C CA . ALA D 1 141 ? -3.827 -12.242 24.135 1 56.28 141 ALA D CA 1
ATOM 4841 C C . ALA D 1 141 ? -3.525 -11.52 22.839 1 58.34 141 ALA D C 1
ATOM 4842 O O . ALA D 1 141 ? -2.744 -12.05 22.053 1 58.92 141 ALA D O 1
ATOM 4844 N N . SER D 1 142 ? -4.15 -10.347 22.575 1 59.12 142 SER D N 1
ATOM 4845 C CA . SER D 1 142 ? -3.843 -9.62 21.338 1 60.85 142 SER D CA 1
ATOM 4846 C C . SER D 1 142 ? -2.501 -8.881 21.414 1 61.38 142 SER D C 1
ATOM 4847 O O . SER D 1 142 ? -2.053 -8.351 20.393 1 61.34 142 SER D O 1
ATOM 4850 N N . ASN D 1 143 ? -1.847 -8.841 22.6 1 61.52 143 ASN D N 1
ATOM 4851 C CA . ASN D 1 143 ? -0.582 -8.122 22.717 1 62.46 143 ASN D CA 1
ATOM 4852 C C . ASN D 1 143 ? 0.59 -8.99 23.222 1 62.12 143 ASN D C 1
ATOM 4853 O O . ASN D 1 143 ? 1.158 -8.673 24.262 1 62.2 143 ASN D O 1
ATOM 4858 N N . PRO D 1 144 ? 0.98 -10.087 22.522 1 61.83 144 PRO D N 1
ATOM 4859 C CA . PRO D 1 144 ? 2.132 -10.864 23.001 1 61.94 144 PRO D CA 1
ATOM 4860 C C . PRO D 1 144 ? 3.419 -10.071 22.798 1 63.6 144 PRO D C 1
ATOM 4861 O O . PRO D 1 144 ? 3.546 -9.32 21.826 1 63.55 144 PRO D O 1
ATOM 4865 N N . ARG D 1 145 ? 4.373 -10.228 23.717 1 64.35 145 ARG D N 1
ATOM 4866 C CA . ARG D 1 145 ? 5.663 -9.588 23.583 1 65.26 145 ARG D CA 1
ATOM 4867 C C . ARG D 1 145 ? 6.628 -10.725 23.271 1 65.09 145 ARG D C 1
ATOM 4868 O O . ARG D 1 145 ? 6.831 -11.609 24.096 1 64.7 145 ARG D O 1
ATOM 4876 N N . VAL D 1 146 ? 7.141 -10.749 22.034 1 64.66 146 VAL D N 1
ATOM 4877 C CA . VAL D 1 146 ? 7.996 -11.812 21.524 1 64.52 146 VAL D CA 1
ATOM 4878 C C . VAL D 1 146 ? 9.427 -11.362 21.505 1 64.12 146 VAL D C 1
ATOM 4879 O O . VAL D 1 146 ? 9.746 -10.377 20.845 1 64.3 146 VAL D O 1
ATOM 4883 N N . THR D 1 147 ? 10.294 -12.077 22.211 1 63.6 147 THR D N 1
ATOM 4884 C CA . THR D 1 147 ? 11.712 -11.77 22.232 1 63.98 147 THR D CA 1
ATOM 4885 C C . THR D 1 147 ? 12.473 -13.007 21.772 1 65.48 147 THR D C 1
ATOM 4886 O O . THR D 1 147 ? 12.246 -14.102 22.285 1 64.15 147 THR D O 1
ATOM 4890 N N . ARG D 1 148 ? 13.389 -12.823 20.809 1 67.65 148 ARG D N 1
ATOM 4891 C CA . ARG D 1 148 ? 14.213 -13.903 20.281 1 69.89 148 ARG D CA 1
ATOM 4892 C C . ARG D 1 148 ? 15.676 -13.687 20.682 1 71.3 148 ARG D C 1
ATOM 4893 O O . ARG D 1 148 ? 16.144 -12.547 20.727 1 71.77 148 ARG D O 1
ATOM 4901 N N . PHE D 1 149 ? 16.396 -14.768 21.002 1 72.02 149 PHE D N 1
ATOM 4902 C CA . PHE D 1 149 ? 17.797 -14.666 21.419 1 73.38 149 PHE D CA 1
ATOM 4903 C C . PHE D 1 149 ? 18.703 -15.486 20.516 1 76.02 149 PHE D C 1
ATOM 4904 O O . PHE D 1 149 ? 18.324 -16.568 20.081 1 76.94 149 PHE D O 1
ATOM 4912 N N . HIS D 1 150 ? 19.91 -14.995 20.272 1 77.55 150 HIS D N 1
ATOM 4913 C CA . HIS D 1 150 ? 20.894 -15.68 19.436 1 79.31 150 HIS D CA 1
ATOM 4914 C C . HIS D 1 150 ? 21.506 -16.823 20.22 1 80.92 150 HIS D C 1
ATOM 4915 O O . HIS D 1 150 ? 21.992 -16.618 21.334 1 81.01 150 HIS D O 1
ATOM 4922 N N . ILE D 1 151 ? 21.434 -18.038 19.67 1 81.95 151 ILE D N 1
ATOM 4923 C CA . ILE D 1 151 ? 21.997 -19.215 20.32 1 83.62 151 ILE D CA 1
ATOM 4924 C C . ILE D 1 151 ? 22.844 -20.033 19.323 1 86.92 151 ILE D C 1
ATOM 4925 O O . ILE D 1 151 ? 22.816 -19.776 18.115 1 87.55 151 ILE D O 1
ATOM 4930 N N . ASN D 1 152 ? 23.621 -20.999 19.826 1 88.72 152 ASN D N 1
ATOM 4931 C CA . ASN D 1 152 ? 24.397 -21.883 18.973 1 90.98 152 ASN D CA 1
ATOM 4932 C C . ASN D 1 152 ? 23.525 -23.112 18.704 1 92.74 152 ASN D C 1
ATOM 4933 O O . ASN D 1 152 ? 23.199 -23.869 19.627 1 92.79 152 ASN D O 1
ATOM 4938 N N . TRP D 1 153 ? 23.13 -23.297 17.446 1 93.87 153 TRP D N 1
ATOM 4939 C CA . TRP D 1 153 ? 22.319 -24.447 17.061 1 95.5 153 TRP D CA 1
ATOM 4940 C C . TRP D 1 153 ? 23.157 -25.697 16.695 1 97.3 153 TRP D C 1
ATOM 4941 O O . TRP D 1 153 ? 22.575 -26.732 16.374 1 97.69 153 TRP D O 1
ATOM 4952 N N . GLU D 1 154 ? 24.512 -25.584 16.764 1 98.24 154 GLU D N 1
ATOM 4953 C CA . GLU D 1 154 ? 25.574 -26.559 16.472 1 99.44 154 GLU D CA 1
ATOM 4954 C C . GLU D 1 154 ? 26.164 -26.324 15.094 1 100.32 154 GLU D C 1
ATOM 4955 O O . GLU D 1 154 ? 26.908 -25.361 14.908 1 100.91 154 GLU D O 1
ATOM 4964 N N . GLU E 2 2 ? -50.207 -33.281 15.26 1 73.77 1 GLU E N 1
ATOM 4965 C CA . GLU E 2 2 ? -50.903 -33.848 16.431 1 72.56 1 GLU E CA 1
ATOM 4966 C C . GLU E 2 2 ? -49.956 -34.044 17.648 1 70.71 1 GLU E C 1
ATOM 4967 O O . GLU E 2 2 ? -48.739 -33.849 17.51 1 70.77 1 GLU E O 1
ATOM 4973 N N . LYS E 2 3 ? -50.503 -34.437 18.832 1 68.83 2 LYS E N 1
ATOM 4974 C CA . LYS E 2 3 ? -49.68 -34.665 20.038 1 67.7 2 LYS E CA 1
ATOM 4975 C C . LYS E 2 3 ? -48.626 -35.742 19.768 1 65.51 2 LYS E C 1
ATOM 4976 O O . LYS E 2 3 ? -47.577 -35.752 20.414 1 64.95 2 LYS E O 1
ATOM 4997 N N . ALA E 2 5 ? -47.116 -36.373 16.662 1 63.68 4 ALA E N 1
ATOM 4998 C CA . ALA E 2 5 ? -46.255 -36.08 15.523 1 62.95 4 ALA E CA 1
ATOM 4999 C C . ALA E 2 5 ? -45.086 -35.169 15.91 1 61.6 4 ALA E C 1
ATOM 5000 O O . ALA E 2 5 ? -45.123 -34.551 16.977 1 61.36 4 ALA E O 1
ATOM 5036 N N . ARG E 2 9 ? -41.09 -31.028 17.803 1 52.82 8 ARG E N 1
ATOM 5037 C CA . ARG E 2 9 ? -39.806 -30.326 17.874 1 52.57 8 ARG E CA 1
ATOM 5038 C C . ARG E 2 9 ? -39.687 -29.423 19.104 1 53.11 8 ARG E C 1
ATOM 5039 O O . ARG E 2 9 ? -38.589 -29.263 19.644 1 53.26 8 ARG E O 1
ATOM 5047 N N . ILE E 2 10 ? -40.809 -28.858 19.558 1 53.24 9 ILE E N 1
ATOM 5048 C CA . ILE E 2 10 ? -40.861 -27.978 20.737 1 54.06 9 ILE E CA 1
ATOM 5049 C C . ILE E 2 10 ? -40.371 -28.73 21.991 1 55.29 9 ILE E C 1
ATOM 5050 O O . ILE E 2 10 ? -39.984 -28.107 22.989 1 55.38 9 ILE E O 1
ATOM 5064 N N . GLU F 2 2 ? -46.223 -23.979 38.878 1 62.25 1 GLU F N 1
ATOM 5065 C CA . GLU F 2 2 ? -45.784 -23.042 37.845 1 60.38 1 GLU F CA 1
ATOM 5066 C C . GLU F 2 2 ? -45.31 -23.78 36.591 1 57.78 1 GLU F C 1
ATOM 5067 O O . GLU F 2 2 ? -44.834 -24.916 36.673 1 56.9 1 GLU F O 1
ATOM 5073 N N . LYS F 2 3 ? -45.396 -23.094 35.439 1 56.23 2 LYS F N 1
ATOM 5074 C CA . LYS F 2 3 ? -44.846 -23.528 34.155 1 55.5 2 LYS F CA 1
ATOM 5075 C C . LYS F 2 3 ? -43.312 -23.617 34.317 1 53.17 2 LYS F C 1
ATOM 5076 O O . LYS F 2 3 ? -42.655 -24.335 33.581 1 52.15 2 LYS F O 1
ATOM 5097 N N . ALA F 2 5 ? -41.762 -24.566 37.307 1 50.8 4 ALA F N 1
ATOM 5098 C CA . ALA F 2 5 ? -41.414 -25.432 38.414 1 51.05 4 ALA F CA 1
ATOM 5099 C C . ALA F 2 5 ? -41.354 -26.898 37.998 1 51.21 4 ALA F C 1
ATOM 5100 O O . ALA F 2 5 ? -41.88 -27.256 36.935 1 51.57 4 ALA F O 1
ATOM 5136 N N . ARG F 2 9 ? -41.866 -32.648 36.196 1 40.35 8 ARG F N 1
ATOM 5137 C CA . ARG F 2 9 ? -41.533 -34.08 36.129 1 40.23 8 ARG F CA 1
ATOM 5138 C C . ARG F 2 9 ? -42.181 -34.779 34.929 1 39.88 8 ARG F C 1
ATOM 5139 O O . ARG F 2 9 ? -41.674 -35.796 34.489 1 39.61 8 ARG F O 1
ATOM 5147 N N . ILE F 2 10 ? -43.306 -34.256 34.416 1 39.86 9 ILE F N 1
ATOM 5148 C CA . ILE F 2 10 ? -43.977 -34.843 33.239 1 39.86 9 ILE F CA 1
ATOM 5149 C C . ILE F 2 10 ? -43.056 -34.759 31.992 1 40.89 9 ILE F C 1
ATOM 5150 O O . ILE F 2 10 ? -43.204 -35.527 31.035 1 40.99 9 ILE F O 1
ATOM 5164 N N . GLU G 2 2 ? -2.007 6.82 12.096 1 89.12 1 GLU G N 1
ATOM 5165 C CA . GLU G 2 2 ? -1.862 8.219 12.554 1 88.23 1 GLU G CA 1
ATOM 5166 C C . GLU G 2 2 ? -2.781 8.58 13.733 1 86.97 1 GLU G C 1
ATOM 5167 O O . GLU G 2 2 ? -4.008 8.523 13.61 1 86.97 1 GLU G O 1
ATOM 5173 N N . LYS G 2 3 ? -2.161 8.97 14.874 1 85.58 2 LYS G N 1
ATOM 5174 C CA . LYS G 2 3 ? -2.826 9.348 16.13 1 84.31 2 LYS G CA 1
ATOM 5175 C C . LYS G 2 3 ? -3.786 10.502 15.913 1 82.56 2 LYS G C 1
ATOM 5176 O O . LYS G 2 3 ? -4.818 10.58 16.581 1 82.7 2 LYS G O 1
ATOM 5197 N N . ALA G 2 5 ? -5.279 11.208 12.865 1 76.81 4 ALA G N 1
ATOM 5198 C CA . ALA G 2 5 ? -6.134 10.971 11.71 1 75.75 4 ALA G CA 1
ATOM 5199 C C . ALA G 2 5 ? -7.412 10.228 12.092 1 74.98 4 ALA G C 1
ATOM 5200 O O . ALA G 2 5 ? -7.475 9.639 13.176 1 74.85 4 ALA G O 1
ATOM 5236 N N . ARG G 2 9 ? -12.119 7.05 13.979 1 57.79 8 ARG G N 1
ATOM 5237 C CA . ARG G 2 9 ? -13.531 6.623 14.002 1 58.14 8 ARG G CA 1
ATOM 5238 C C . ARG G 2 9 ? -13.89 5.88 15.306 1 58.11 8 ARG G C 1
ATOM 5239 O O . ARG G 2 9 ? -15.021 5.999 15.779 1 58.21 8 ARG G O 1
ATOM 5247 N N . ILE G 2 10 ? -12.92 5.143 15.891 1 57.62 9 ILE G N 1
ATOM 5248 C CA . ILE G 2 10 ? -13.102 4.382 17.142 1 57.48 9 ILE G CA 1
ATOM 5249 C C . ILE G 2 10 ? -13.51 5.309 18.316 1 59.16 9 ILE G C 1
ATOM 5250 O O . ILE G 2 10 ? -14.203 4.867 19.238 1 58.77 9 ILE G O 1
ATOM 5276 N N . ALA H 2 5 ? 12.236 0.296 34.277 1 109.22 4 ALA H N 1
ATOM 5277 C CA . ALA H 2 5 ? 11.841 -0.556 35.397 1 109.51 4 ALA H CA 1
ATOM 5278 C C . ALA H 2 5 ? 11.638 -1.996 34.984 1 109.62 4 ALA H C 1
ATOM 5279 O O . ALA H 2 5 ? 11.102 -2.244 33.897 1 109.9 4 ALA H O 1
ATOM 5315 N N . ARG H 2 9 ? 10.688 -7.848 32.409 1 96.63 8 ARG H N 1
ATOM 5316 C CA . ARG H 2 9 ? 10.511 -9.298 32.175 1 95.98 8 ARG H CA 1
ATOM 5317 C C . ARG H 2 9 ? 9.847 -9.642 30.836 1 95.27 8 ARG H C 1
ATOM 5318 O O . ARG H 2 9 ? 10.017 -10.749 30.323 1 95.06 8 ARG H O 1
ATOM 5326 N N . ILE H 2 10 ? 9.055 -8.709 30.31 1 94.63 9 ILE H N 1
ATOM 5327 C CA . ILE H 2 10 ? 8.257 -8.89 29.106 1 94.3 9 ILE H CA 1
ATOM 5328 C C . ILE H 2 10 ? 8.708 -7.986 27.907 1 94.01 9 ILE H C 1
ATOM 5329 O O . ILE H 2 10 ? 8.406 -8.302 26.756 1 94.06 9 ILE H O 1
#

Solvent-accessible surface area: 32301 Å² total

Foldseek 3Di:
DDQKAWDDKFWPPFWFQLFAKTKIKTKMFGQAFAPFWKKKWKWWCLDPVDNVLIDTQDIDTDDRDGGGMDIDIDIGGRDDVVSHDQVRQAAKTKMWMWMADPRHTFKIKMWIKGWHAPDPCCRVPPDPGHDSRRIIIGTPRVDIDMDGDDDDSD/DDQKAWDDKFWPPFWFQLFAKTKIKTKMFGQAFAPAWKKKWKWWCLDPVDNVLIDTQDIDTDDRDGGGMDMDIDIGGHDDVVSHDQVRQAAKTKMWMWIADPNRTFKIKMWIKHWHAPDPCCRVPPDPGHDSRRIIIGTPRVDIDMDGDDDDSD/DDQKAWDDKDWPPFWFQLQAKTKIKTKMFGQAFAPFWKKKWKWWCLDPVDNVLIDTQDIDTDDRDGGGMDMDIDIGGRDDVVSHDQVRQAAKTKMWMWIADPNHTFKIKMWIKGKHAPDPCCRVPPDPGHDSRRIIIGTPRVDIDMDGDDDDSD/DDQKAWDDKFWPPFWFQLFAKTKIKTKMFGQAWAPFWKWKWKWWCLDPVDNVLIDTQDIDTDDRDGGGMDIDIDIGGHDDVVSHDQVRQAAKTKMWMWMADPNRTFKIKMWIKGKAFPDPVCRVVPDPGHDSRRIIIGTPRVDIDMDGDDDDSD/DVVPD/DVVPD/DVVPD

GO terms:
  GO:0035861 site of double-strand break (C, IDA)
  GO:0140861 DNA repair-dependent chromatin remodeling (P, IDA)
  GO:0031297 replication fork processing (P, IDA)
  GO:0006334 nucleosome assembly (P, IDA)
  GO:0042393 histone binding (F, IDA)
  GO:0006281 DNA repair (P, IDA)
  GO:0140713 histone chaperone activity (F, IDA)
  GO:0005634 nucleus (C, EXP)
  GO:0005694 chromosome (C, EXP)
  GO:0005515 protein binding (F, IPI)
  GO:0005654 nucleoplasm (C, TAS)
  GO:0005634 nucleus (C, IDA)
  GO:0005654 nucleoplasm (C, IDA)
  GO:0140673 transcription elongation-coupled chromatin remodeling (P, IDA)
  GO:0000785 chromatin (C, IDA)
  GO:0032991 protein-containing complex (C, IDA)
  GO:0006335 DNA replication-dependent chromatin assembly (P, IDA)

Sequence (634 aa):
MAKVQVNNVVVLDNPSPFYNPFQFEITFECIEDLSEDLEWKIIYVGSAESEEYDQVLDSVLVGPVPAGRHMFVFQADAPNPGLIPDADAVGVTVVLITCTYRGQEFIRVGYYVNNEYTETELRENPPVKPDFSKLQRNILASNPRVTRFHINWEMAKVQVNNVVVLDNPSPFYNPFQFEITFECIEDLSEDLEWKIIYVGSAESEEYDQVLDSVLVGPVPAGRHMFVFQADAPNPGLIPDADAVGVTVVLITCTYRGQEFIRVGYYVNNEYTETELRENPPVKPDFSKLQRNILASNPRVTRFHINWEMAKVQVNNVVVLDNPSPFYNPFQFEITFECIEDLSEDLEWKIIYVGSAESEEYDQVLDSVLVGPVPAGRHMFVFQADAPNPGLIPDADAVGVTVVLITCTYRGQEFIRVGYYVNNEYTETELRENPPVKPDFSKLQRNILASNPRVTRFHINWEMAKVQVNNVVVLDNPSPFYNPFQFEITFECIEDLSEDLEWKIIYVGSAESEEYDQVLDSVLVGPVPAGRHMFVFQADAPNPGLIPDADAVGVTVVLITCTYRGQEFIRVGYYVNNEYTETELRENPPVKPDFSKLQRNILASNPRVTRFHINWEEKARIEKARIEKARIARI

InterPro domains:
  IPR006818 Histone chaperone ASF1-like [PF04729] (1-154)
  IPR006818 Histone chaperone ASF1-like [PTHR12040] (1-197)
  IPR036747 Histone chaperone ASF1-like superfamily [G3DSA:2.60.40.1490] (1-157)
  IPR036747 Histone chaperone ASF1-like superfamily [SSF101546] (1-154)

Organism: Homo sapiens (NCBI:txid9606)